Protein AF-A0A1H0LU88-F1 (afdb_monomer_lite)

Sequence (611 aa):
MRHRKTDYGTIILHWLFVAAFAVALFSGLRIATESPDRTWINLFDVFLPRDSVWTAHMQAAVVLVAVALGYTIYMIRSGLGRRVQLDGVRLRGLFSRGQARLSAVNALLYWIFFVSMLTLLLSGGLLYFGFYSGYDVAMLHWVGTWVILAFVVLHIVAQFRIGGAAQLLRIFRPAPLPAPPPRLDAVELLGMLAEQSARMRQPPPGFNPPSSEPKPAAPAKTRPAKSRSPTLQANAFVVAAAVAITGASAIVAADRLTVDHLQVHRINSANAPLLDGDTSDRAWRGITPFSLVTGEGGNFDGKGESRIDIRAVHDGTWAYFLFTWEDPTRSLKHLPLVKEADGWHLLRAGYDIGDEHDYNEDKFSVLLTTSDGTLAGDRTFHAGPHPIPNAPATMTGRGLHFTESGYVDVWQWKATSGGPTGGMDDAHIGPPVDPTPMQAANIIPYRGGFAPDPGTVNYRDNFTVDADNSSGITKSRLIAPLRLPRVVAETTAAMGHIDLDPNHGESEGARWFMTEAETVPYSADADARLPIGTVIPGVIVDGEFSGDRADVRCAARWASGHWALEVARRIDTGSEYDVPIRSGVFMRVAAFDHSQIRHTRHVRPIRLEVE

Structure (mmCIF, N/CA/C/O backbone):
data_AF-A0A1H0LU88-F1
#
_entry.id   AF-A0A1H0LU88-F1
#
loop_
_atom_site.group_PDB
_atom_site.id
_atom_site.type_symbol
_atom_site.label_atom_id
_atom_site.label_alt_id
_atom_site.label_comp_id
_atom_site.label_asym_id
_atom_site.label_entity_id
_atom_site.label_seq_id
_atom_site.pdbx_PDB_ins_code
_atom_site.Cartn_x
_atom_site.Cartn_y
_atom_site.Cartn_z
_atom_site.occupancy
_atom_site.B_iso_or_equiv
_atom_site.auth_seq_id
_atom_site.auth_comp_id
_atom_site.auth_asym_id
_atom_site.auth_atom_id
_atom_site.pdbx_PDB_model_num
ATOM 1 N N . MET A 1 1 ? -28.694 27.342 43.424 1.00 50.34 1 MET A N 1
ATOM 2 C CA . MET A 1 1 ? -29.008 26.307 42.406 1.00 50.34 1 MET A CA 1
ATOM 3 C C . MET A 1 1 ? -28.459 24.968 42.887 1.00 50.34 1 MET A C 1
ATOM 5 O O . MET A 1 1 ? -27.293 24.913 43.247 1.00 50.34 1 MET A O 1
ATOM 9 N N . ARG A 1 2 ? -29.273 23.907 42.968 1.00 55.97 2 ARG A N 1
ATOM 10 C CA . ARG A 1 2 ? -28.834 22.593 43.483 1.00 55.97 2 ARG A CA 1
ATOM 11 C C . ARG A 1 2 ? -27.758 22.015 42.546 1.00 55.97 2 ARG A C 1
ATOM 13 O O . ARG A 1 2 ? -28.023 21.839 41.359 1.00 55.97 2 ARG A O 1
ATOM 20 N N . HIS A 1 3 ? -26.551 21.754 43.049 1.00 69.81 3 HIS A N 1
ATOM 21 C CA . HIS A 1 3 ? -25.467 21.182 42.245 1.00 69.81 3 HIS A CA 1
ATOM 22 C C . HIS A 1 3 ? -25.867 19.783 41.749 1.00 69.81 3 HIS A C 1
ATOM 24 O O . HIS A 1 3 ? -26.001 18.861 42.552 1.00 69.81 3 HIS A O 1
ATOM 30 N N . ARG A 1 4 ? -26.080 19.623 40.434 1.00 78.69 4 ARG A N 1
ATOM 31 C CA . ARG A 1 4 ? -26.328 18.306 39.825 1.00 78.69 4 ARG A CA 1
ATOM 32 C C . ARG A 1 4 ? -25.046 17.466 39.912 1.00 78.69 4 ARG A C 1
ATOM 34 O O . ARG A 1 4 ? -23.956 17.991 39.682 1.00 78.69 4 ARG A O 1
ATOM 41 N N . LYS A 1 5 ? -25.194 16.190 40.269 1.00 87.44 5 LYS A N 1
ATOM 42 C CA . LYS A 1 5 ? -24.114 15.204 40.434 1.00 87.44 5 LYS A CA 1
ATOM 43 C C . LYS A 1 5 ? -24.410 13.954 39.600 1.00 87.44 5 LYS A C 1
ATOM 45 O O . LYS A 1 5 ? -25.570 13.729 39.245 1.00 87.44 5 LYS A O 1
ATOM 50 N N . THR A 1 6 ? -23.385 13.158 39.317 1.00 86.44 6 THR A N 1
ATOM 51 C CA . THR A 1 6 ? -23.471 11.906 38.545 1.00 86.44 6 THR A CA 1
ATOM 52 C C . THR A 1 6 ? -22.795 10.778 39.307 1.00 86.44 6 THR A C 1
ATOM 54 O O . THR A 1 6 ? -21.852 11.021 40.053 1.00 86.44 6 THR A O 1
ATOM 57 N N . ASP A 1 7 ? -23.283 9.551 39.153 1.00 89.31 7 ASP A N 1
ATOM 58 C CA . ASP A 1 7 ? -22.678 8.393 39.802 1.00 89.31 7 ASP A CA 1
ATOM 59 C C . ASP A 1 7 ? -21.261 8.093 39.276 1.00 89.31 7 ASP A C 1
ATOM 61 O O . ASP A 1 7 ? -20.948 8.350 38.112 1.00 89.31 7 ASP A O 1
ATOM 65 N N . TYR A 1 8 ? -20.402 7.553 40.148 1.00 87.44 8 TYR A N 1
ATOM 66 C CA . TYR A 1 8 ? -18.996 7.262 39.831 1.00 87.44 8 TYR A CA 1
ATOM 67 C C . TYR A 1 8 ? -18.824 6.383 38.588 1.00 87.44 8 TYR A C 1
ATOM 69 O O . TYR A 1 8 ? -17.971 6.675 37.754 1.00 87.44 8 TYR A O 1
ATOM 77 N N . GLY A 1 9 ? -19.638 5.332 38.444 1.00 89.38 9 GLY A N 1
ATOM 78 C CA . GLY A 1 9 ? -19.511 4.405 37.319 1.00 89.38 9 GLY A CA 1
ATOM 79 C C . GLY A 1 9 ? -19.816 5.080 35.986 1.00 89.38 9 GLY A C 1
ATOM 80 O O . GLY A 1 9 ? -19.041 4.940 35.045 1.00 89.38 9 GLY A O 1
ATOM 81 N N . THR A 1 10 ? -20.875 5.894 35.926 1.00 91.44 10 THR A N 1
ATOM 82 C CA . THR A 1 10 ? -21.195 6.699 34.740 1.00 91.44 10 THR A CA 1
ATOM 83 C C . THR A 1 10 ? -20.069 7.675 34.400 1.00 91.44 10 THR A C 1
ATOM 85 O O . THR A 1 10 ? -19.729 7.798 33.228 1.00 91.44 10 THR A O 1
ATOM 88 N N . ILE A 1 11 ? -19.483 8.363 35.391 1.00 92.88 11 ILE A N 1
ATOM 89 C CA . ILE A 1 11 ? -18.374 9.309 35.159 1.00 92.88 11 ILE A CA 1
ATOM 90 C C . ILE A 1 11 ? -17.162 8.583 34.568 1.00 92.88 11 ILE A C 1
ATOM 92 O O . ILE A 1 11 ? -16.650 9.009 33.536 1.00 92.88 11 ILE A O 1
ATOM 96 N N . ILE A 1 12 ? -16.726 7.487 35.194 1.00 93.62 12 ILE A N 1
ATOM 97 C CA . ILE A 1 12 ? -15.530 6.746 34.772 1.00 93.62 12 ILE A CA 1
ATOM 98 C C . ILE A 1 12 ? -15.714 6.186 33.361 1.00 93.62 12 ILE A C 1
ATOM 100 O O . ILE A 1 12 ? -14.879 6.424 32.493 1.00 93.62 12 ILE A O 1
ATOM 104 N N . LEU A 1 13 ? -16.825 5.490 33.106 1.00 94.88 13 LEU A N 1
ATOM 105 C CA . LEU A 1 13 ? -17.086 4.882 31.801 1.00 94.88 13 LEU A CA 1
ATOM 106 C C . LEU A 1 13 ? -17.268 5.934 30.700 1.00 94.88 13 LEU A C 1
ATOM 108 O O . LEU A 1 13 ? -16.837 5.720 29.573 1.00 94.88 13 LEU A O 1
ATOM 112 N N . HIS A 1 14 ? -17.872 7.082 31.018 1.00 95.44 14 HIS A N 1
ATOM 113 C CA . HIS A 1 14 ? -18.013 8.178 30.063 1.00 95.44 14 HIS A CA 1
ATOM 114 C C . HIS A 1 14 ? -16.663 8.795 29.690 1.00 95.44 14 HIS A C 1
ATOM 116 O O . HIS A 1 14 ? -16.392 8.967 28.508 1.00 95.44 14 HIS A O 1
ATOM 122 N N . TRP A 1 15 ? -15.803 9.109 30.661 1.00 96.81 15 TRP A N 1
ATOM 123 C CA . TRP A 1 15 ? -14.501 9.709 30.359 1.00 96.81 15 TRP A CA 1
ATOM 124 C C . TRP A 1 15 ? -13.524 8.726 29.716 1.00 96.81 15 TRP A C 1
ATOM 126 O O . TRP A 1 15 ? -12.769 9.137 28.840 1.00 96.81 15 TRP A O 1
ATOM 136 N N . LEU A 1 16 ? -13.592 7.434 30.062 1.00 97.12 16 LEU A N 1
ATOM 137 C CA . LEU A 1 16 ? -12.882 6.383 29.325 1.00 97.12 16 LEU A CA 1
ATOM 138 C C . LEU A 1 16 ? -13.339 6.319 27.867 1.00 97.12 16 LEU A C 1
ATOM 140 O O . LEU A 1 16 ? -12.498 6.277 26.974 1.00 97.12 16 LEU A O 1
ATOM 144 N N . PHE A 1 17 ? -14.653 6.370 27.621 1.00 97.50 17 PHE A N 1
ATOM 145 C CA . PHE A 1 17 ? -15.188 6.443 26.263 1.00 97.50 17 PHE A CA 1
ATOM 146 C C . PHE A 1 17 ? -14.663 7.677 25.518 1.00 97.50 17 PHE A C 1
ATOM 148 O O . PHE A 1 17 ? -14.166 7.542 24.409 1.00 97.50 17 PHE A O 1
ATOM 155 N N . VAL A 1 18 ? -14.747 8.870 26.120 1.00 97.75 18 VAL A N 1
ATOM 156 C CA . VAL A 1 18 ? -14.306 10.125 25.483 1.00 97.75 18 VAL A CA 1
ATOM 157 C C . VAL A 1 18 ? -12.816 10.081 25.142 1.00 97.75 18 VAL A C 1
ATOM 159 O O . VAL A 1 18 ? -12.444 10.461 24.036 1.00 97.75 18 VAL A O 1
ATOM 162 N N . ALA A 1 19 ? -11.974 9.593 26.057 1.00 98.25 19 ALA A N 1
ATOM 163 C CA . ALA A 1 19 ? -10.538 9.476 25.827 1.00 98.25 19 ALA A CA 1
ATOM 164 C C . ALA A 1 19 ? -10.218 8.476 24.704 1.00 98.25 19 ALA A C 1
ATOM 166 O O . ALA A 1 19 ? -9.494 8.818 23.772 1.00 98.25 19 ALA A O 1
ATOM 167 N N . ALA A 1 20 ? -10.799 7.273 24.749 1.00 98.25 20 ALA A N 1
ATOM 168 C CA . ALA A 1 20 ? -10.586 6.262 23.716 1.00 98.25 20 ALA A CA 1
ATOM 169 C C . ALA A 1 20 ? -11.124 6.718 22.351 1.00 98.25 20 ALA A C 1
ATOM 171 O O . ALA A 1 20 ? -10.450 6.561 21.339 1.00 98.25 20 ALA A O 1
ATOM 172 N N . PHE A 1 21 ? -12.295 7.359 22.318 1.00 98.06 21 PHE A N 1
ATOM 173 C CA . PHE A 1 21 ? -12.857 7.920 21.092 1.00 98.06 21 PHE A CA 1
ATOM 174 C C . PHE A 1 21 ? -11.970 9.022 20.510 1.00 98.06 21 PHE A C 1
ATOM 176 O O . PHE A 1 21 ? -11.790 9.061 19.301 1.00 98.06 21 PHE A O 1
ATOM 183 N N . ALA A 1 22 ? -11.385 9.892 21.340 1.00 97.69 22 ALA A N 1
ATOM 184 C CA . ALA A 1 22 ? -10.457 10.913 20.860 1.00 97.69 22 ALA A CA 1
ATOM 185 C C . ALA A 1 22 ? -9.222 10.282 20.196 1.00 97.69 22 ALA A C 1
ATOM 187 O O . ALA A 1 22 ? -8.861 10.680 19.092 1.00 97.69 22 ALA A O 1
ATOM 188 N N . VAL A 1 23 ? -8.621 9.261 20.819 1.00 97.44 23 VAL A N 1
ATOM 189 C CA . VAL A 1 23 ? -7.490 8.530 20.220 1.00 97.44 23 VAL A CA 1
ATOM 190 C C . VAL A 1 23 ? -7.903 7.880 18.899 1.00 97.44 23 VAL A C 1
ATOM 192 O O . VAL A 1 23 ? -7.214 8.073 17.898 1.00 97.44 23 VAL A O 1
ATOM 195 N N . ALA A 1 24 ? -9.038 7.174 18.860 1.00 97.75 24 ALA A N 1
ATOM 196 C CA . ALA A 1 24 ? -9.559 6.549 17.642 1.00 97.75 24 ALA A CA 1
ATOM 197 C C . ALA A 1 24 ? -9.858 7.579 16.539 1.00 97.75 24 ALA A C 1
ATOM 199 O O . ALA A 1 24 ? -9.542 7.343 15.379 1.00 97.75 24 ALA A O 1
ATOM 200 N N . LEU A 1 25 ? -10.407 8.744 16.891 1.00 97.44 25 LEU A N 1
ATOM 201 C CA . LEU A 1 25 ? -10.710 9.819 15.951 1.00 97.44 25 LEU A CA 1
ATOM 202 C C . LEU A 1 25 ? -9.438 10.389 15.321 1.00 97.44 25 LEU A C 1
ATOM 204 O O . LEU A 1 25 ? -9.348 10.444 14.102 1.00 97.44 25 LEU A O 1
ATOM 208 N N . PHE A 1 26 ? -8.456 10.815 16.120 1.00 96.88 26 PHE A N 1
ATOM 209 C CA . PHE A 1 26 ? -7.250 11.447 15.573 1.00 96.88 26 PHE A CA 1
ATOM 210 C C . PHE A 1 26 ? -6.370 10.450 14.813 1.00 96.88 26 PHE A C 1
ATOM 212 O O . PHE A 1 26 ? -5.861 10.781 13.745 1.00 96.88 26 PHE A O 1
ATOM 219 N N . SER A 1 27 ? -6.241 9.216 15.309 1.00 95.19 27 SER A N 1
ATOM 220 C CA . SER A 1 27 ? -5.570 8.149 14.554 1.00 95.19 27 SER A CA 1
ATOM 221 C C . SER A 1 27 ? -6.331 7.785 13.276 1.00 95.19 27 SER A C 1
ATOM 223 O O . SER A 1 27 ? -5.713 7.650 12.229 1.00 95.19 27 SER A O 1
ATOM 225 N N . GLY A 1 28 ? -7.664 7.711 13.313 1.00 94.94 28 GLY A N 1
ATOM 226 C CA . GLY A 1 28 ? -8.495 7.422 12.141 1.00 94.94 28 GLY A CA 1
ATOM 227 C C . GLY A 1 28 ? -8.449 8.529 11.086 1.00 94.94 28 GLY A C 1
ATOM 228 O O . GLY A 1 28 ? -8.357 8.240 9.897 1.00 94.94 28 GLY A O 1
ATOM 229 N N . LEU A 1 29 ? -8.434 9.798 11.507 1.00 95.75 29 LEU A N 1
ATOM 230 C CA . LEU A 1 29 ? -8.215 10.938 10.613 1.00 95.75 29 LEU A CA 1
ATOM 231 C C . LEU A 1 29 ? -6.837 10.869 9.951 1.00 95.75 29 LEU A C 1
ATOM 233 O O . LEU A 1 29 ? -6.741 11.142 8.759 1.00 95.75 29 LEU A O 1
ATOM 237 N N . ARG A 1 30 ? -5.792 10.457 10.683 1.00 94.25 30 ARG A N 1
ATOM 238 C CA . ARG A 1 30 ? -4.478 10.220 10.078 1.00 94.25 30 ARG A CA 1
ATOM 239 C C . ARG A 1 30 ? -4.503 9.056 9.089 1.00 94.25 30 ARG A C 1
ATOM 241 O O . ARG A 1 30 ? -3.952 9.186 8.014 1.00 94.25 30 ARG A O 1
ATOM 248 N N . ILE A 1 31 ? -5.156 7.940 9.402 1.00 92.06 31 ILE A N 1
ATOM 249 C CA . ILE A 1 31 ? -5.296 6.818 8.453 1.00 92.06 31 ILE A CA 1
ATOM 250 C C . ILE A 1 31 ? -5.998 7.277 7.168 1.00 92.06 31 ILE A C 1
ATOM 252 O O . ILE A 1 31 ? -5.622 6.866 6.071 1.00 92.06 31 ILE A O 1
ATOM 256 N N . ALA A 1 32 ? -6.995 8.154 7.299 1.00 92.00 32 ALA A N 1
ATOM 257 C CA . ALA A 1 32 ? -7.759 8.676 6.176 1.00 92.00 32 ALA A CA 1
ATOM 258 C C . ALA A 1 32 ? -6.949 9.586 5.237 1.00 92.00 32 ALA A C 1
ATOM 260 O O . ALA A 1 32 ? -7.383 9.758 4.103 1.00 92.00 32 ALA A O 1
ATOM 261 N N . THR A 1 33 ? -5.790 10.134 5.642 1.00 90.94 33 THR A N 1
ATOM 262 C CA . THR A 1 33 ? -4.945 10.955 4.742 1.00 90.94 33 THR A CA 1
ATOM 263 C C . THR A 1 33 ? -4.340 10.150 3.595 1.00 90.94 33 THR A C 1
ATOM 265 O O . THR A 1 33 ? -3.867 10.736 2.628 1.00 90.94 33 THR A O 1
ATOM 268 N N . GLU A 1 34 ? -4.355 8.819 3.693 1.00 86.00 34 GLU A N 1
ATOM 269 C CA . GLU A 1 34 ? -3.878 7.923 2.639 1.00 86.00 34 GLU A CA 1
ATOM 270 C C . GLU A 1 34 ? -4.777 7.953 1.391 1.00 86.00 34 GLU A C 1
ATOM 272 O O . GLU A 1 34 ? -4.301 7.727 0.273 1.00 86.00 34 GLU A O 1
ATOM 277 N N . SER A 1 35 ? -6.063 8.287 1.558 1.00 84.94 35 SER A N 1
ATOM 278 C CA . SER A 1 35 ? -6.994 8.447 0.439 1.00 84.94 35 SER A CA 1
ATOM 279 C C . SER A 1 35 ? -6.763 9.803 -0.264 1.00 84.94 35 SER A C 1
ATOM 281 O O . SER A 1 35 ? -6.702 10.838 0.412 1.00 84.94 35 SER A O 1
ATOM 283 N N . PRO A 1 36 ? -6.660 9.847 -1.610 1.00 78.94 36 PRO A N 1
ATOM 284 C CA . PRO A 1 36 ? -6.312 11.069 -2.347 1.00 78.94 36 PRO A CA 1
ATOM 285 C C . PRO A 1 36 ? -7.288 12.234 -2.107 1.00 78.94 36 PRO A C 1
ATOM 287 O O . PRO A 1 36 ? -6.875 13.385 -1.959 1.00 78.94 36 PRO A O 1
ATOM 290 N N . ASP A 1 37 ? -8.581 11.932 -1.992 1.00 85.19 37 ASP A N 1
ATOM 291 C CA . ASP A 1 37 ? -9.677 12.881 -1.758 1.00 85.19 37 ASP A CA 1
ATOM 292 C C . ASP A 1 37 ? -9.672 13.500 -0.345 1.00 85.19 37 ASP A C 1
ATOM 294 O O . ASP A 1 37 ? -10.450 14.410 -0.044 1.00 85.19 37 ASP A O 1
ATOM 298 N N . ARG A 1 38 ? -8.790 13.025 0.543 1.00 91.00 38 ARG A N 1
ATOM 299 C CA . ARG A 1 38 ? -8.774 13.358 1.978 1.00 91.00 38 ARG A CA 1
ATOM 300 C C . ARG A 1 38 ? -7.466 13.984 2.447 1.00 91.00 38 ARG A C 1
ATOM 302 O O . ARG A 1 38 ? -7.303 14.264 3.634 1.00 91.00 38 ARG A O 1
ATOM 309 N N . THR A 1 39 ? -6.562 14.298 1.524 1.00 87.31 39 THR A N 1
ATOM 310 C CA . THR A 1 39 ? -5.275 14.958 1.807 1.00 87.31 39 THR A CA 1
ATOM 311 C C . THR A 1 39 ? -5.422 16.316 2.506 1.00 87.31 39 THR A C 1
ATOM 313 O O . THR A 1 39 ? -4.528 16.722 3.247 1.00 87.31 39 THR A O 1
ATOM 316 N N . TRP A 1 40 ? -6.574 16.990 2.383 1.00 92.25 40 TRP A N 1
ATOM 317 C CA . TRP A 1 40 ? -6.894 18.224 3.119 1.00 92.25 40 TRP A CA 1
ATOM 318 C C . TRP A 1 40 ? -6.809 18.072 4.647 1.00 92.25 40 TRP A C 1
ATOM 320 O O . TRP A 1 40 ? -6.599 19.061 5.350 1.00 92.25 40 TRP A O 1
ATOM 330 N N . ILE A 1 41 ? -6.933 16.851 5.180 1.00 94.81 41 ILE A N 1
ATOM 331 C CA . ILE A 1 41 ? -6.785 16.564 6.613 1.00 94.81 41 ILE A CA 1
ATOM 332 C C . ILE A 1 41 ? -5.377 16.937 7.111 1.00 94.81 41 ILE A C 1
ATOM 334 O O . ILE A 1 41 ? -5.228 17.337 8.267 1.00 94.81 41 ILE A O 1
ATOM 338 N N . ASN A 1 42 ? -4.360 16.921 6.239 1.00 92.69 42 ASN A N 1
ATOM 339 C CA . ASN A 1 42 ? -3.000 17.352 6.576 1.00 92.69 42 ASN A CA 1
ATOM 340 C C . ASN A 1 42 ? -2.907 18.836 6.985 1.00 92.69 42 ASN A C 1
ATOM 342 O O . ASN A 1 42 ? -1.940 19.219 7.638 1.00 92.69 42 ASN A O 1
ATOM 346 N N . LEU A 1 43 ? -3.929 19.666 6.725 1.00 93.06 43 LEU A N 1
ATOM 347 C CA . LEU A 1 43 ? -4.030 21.017 7.305 1.00 93.06 43 LEU A CA 1
ATOM 348 C C . LEU A 1 43 ? -4.065 21.003 8.846 1.00 93.06 43 LEU A C 1
ATOM 350 O O . LEU A 1 43 ? -3.769 22.012 9.484 1.00 93.06 43 LEU A O 1
ATOM 354 N N . PHE A 1 44 ? -4.413 19.863 9.446 1.00 93.38 44 PHE A N 1
ATOM 355 C CA . PHE A 1 44 ? -4.482 19.649 10.889 1.00 93.38 44 PHE A CA 1
ATOM 356 C C . PHE A 1 44 ? -3.327 18.790 11.422 1.00 93.38 44 PHE A C 1
ATOM 358 O O . PHE A 1 44 ? -3.432 18.286 12.539 1.00 93.38 44 PHE A O 1
ATOM 365 N N . ASP A 1 45 ? -2.227 18.641 10.668 1.00 91.44 45 ASP A N 1
ATOM 366 C CA . ASP A 1 45 ? -1.090 17.758 10.990 1.00 91.44 45 ASP A CA 1
ATOM 367 C C . ASP A 1 45 ? -0.595 17.874 12.441 1.00 91.44 45 ASP A C 1
ATOM 369 O O . ASP A 1 45 ? -0.293 16.868 13.075 1.00 91.44 45 ASP A O 1
ATOM 373 N N . VAL A 1 46 ? -0.593 19.092 12.993 1.00 91.19 46 VAL A N 1
ATOM 374 C CA . VAL A 1 46 ? -0.171 19.399 14.373 1.00 91.19 46 VAL A CA 1
ATOM 375 C C . VAL A 1 46 ? -0.935 18.590 15.432 1.00 91.19 46 VAL A C 1
ATOM 377 O O . VAL A 1 46 ? -0.401 18.329 16.507 1.00 91.19 46 VAL A O 1
ATOM 380 N N . PHE A 1 47 ? -2.179 18.196 15.152 1.00 92.00 47 PHE A N 1
ATOM 381 C CA . PHE A 1 47 ? -3.032 17.449 16.082 1.00 92.00 47 PHE A CA 1
ATOM 382 C C . PHE A 1 47 ? -3.078 15.947 15.797 1.00 92.00 47 PHE A C 1
ATOM 384 O O . PHE A 1 47 ? -3.677 15.196 16.569 1.00 92.00 47 PHE A O 1
ATOM 391 N N . LEU A 1 48 ? -2.501 15.508 14.682 1.00 93.56 48 LEU A N 1
ATOM 392 C CA . LEU A 1 48 ? -2.625 14.141 14.207 1.00 93.56 48 LEU A CA 1
ATOM 393 C C . LEU A 1 48 ? -1.388 13.325 14.608 1.00 93.56 48 LEU A C 1
ATOM 395 O O . LEU A 1 48 ? -0.262 13.789 14.413 1.00 93.56 48 LEU A O 1
ATOM 399 N N . PRO A 1 49 ? -1.561 12.093 15.119 1.00 90.81 49 PRO A N 1
ATOM 400 C CA . PRO A 1 49 ? -0.431 11.233 15.463 1.00 90.81 49 PRO A CA 1
ATOM 401 C C . PRO A 1 49 ? 0.414 10.932 14.219 1.00 90.81 49 PRO A C 1
ATOM 403 O O . PRO A 1 49 ? -0.123 10.869 13.113 1.00 90.81 49 PRO A O 1
ATOM 406 N N . ARG A 1 50 ? 1.725 10.761 14.402 1.00 82.69 50 ARG A N 1
ATOM 407 C CA . ARG A 1 50 ? 2.682 10.428 13.328 1.00 82.69 50 ARG A CA 1
ATOM 408 C C . ARG A 1 50 ? 3.161 8.982 13.427 1.00 82.69 50 ARG A C 1
ATOM 410 O O . ARG A 1 50 ? 3.220 8.282 12.421 1.00 82.69 50 ARG A O 1
ATOM 417 N N . ASP A 1 51 ? 3.390 8.528 14.656 1.00 80.31 51 ASP A N 1
ATOM 418 C CA . ASP A 1 51 ? 3.911 7.197 14.956 1.00 80.31 51 ASP A CA 1
ATOM 419 C C . ASP A 1 51 ? 2.820 6.253 15.457 1.00 80.31 51 ASP A C 1
ATOM 421 O O . ASP A 1 51 ? 1.863 6.674 16.114 1.00 80.31 51 ASP A O 1
ATOM 425 N N . SER A 1 52 ? 2.989 4.956 15.174 1.00 81.88 52 SER A N 1
ATOM 426 C CA . SER A 1 52 ? 2.119 3.880 15.679 1.00 81.88 52 SER A CA 1
ATOM 427 C C . SER A 1 52 ? 0.623 4.126 15.420 1.00 81.88 52 SER A C 1
ATOM 429 O O . SER A 1 52 ? -0.229 3.764 16.233 1.00 81.88 52 SER A O 1
ATOM 431 N N . VAL A 1 53 ? 0.283 4.779 14.302 1.00 89.12 53 VAL A N 1
ATOM 432 C CA . VAL A 1 53 ? -1.070 5.290 14.023 1.00 89.12 53 VAL A CA 1
ATOM 433 C C . VAL A 1 53 ? -2.107 4.164 14.035 1.00 89.12 53 VAL A C 1
ATOM 435 O O . VAL A 1 53 ? -3.124 4.267 14.726 1.00 89.12 53 VAL A O 1
ATOM 438 N N . TRP A 1 54 ? -1.832 3.064 13.327 1.00 88.38 54 TRP A N 1
ATOM 439 C CA . TRP A 1 54 ? -2.701 1.886 13.305 1.00 88.38 54 TRP A CA 1
ATOM 440 C C . TRP A 1 54 ? -2.795 1.229 14.678 1.00 88.38 54 TRP A C 1
ATOM 442 O O . TRP A 1 54 ? -3.895 0.942 15.145 1.00 88.38 54 TRP A O 1
ATOM 452 N N . THR A 1 55 ? -1.669 1.058 15.369 1.00 88.88 55 THR A N 1
ATOM 453 C CA . THR A 1 55 ? -1.629 0.458 16.708 1.00 88.88 55 THR A CA 1
ATOM 454 C C . THR A 1 55 ? -2.450 1.252 17.717 1.00 88.88 55 THR A C 1
ATOM 456 O O . THR A 1 55 ? -3.276 0.674 18.427 1.00 88.88 55 THR A O 1
ATOM 459 N N . ALA A 1 56 ? -2.315 2.578 17.734 1.00 91.19 56 ALA A N 1
ATOM 460 C CA . ALA A 1 56 ? -3.120 3.451 18.579 1.00 91.19 56 ALA A CA 1
ATOM 461 C C . ALA A 1 56 ? -4.618 3.349 18.244 1.00 91.19 56 ALA A C 1
ATOM 463 O O . ALA A 1 56 ? -5.447 3.277 19.155 1.00 91.19 56 ALA A O 1
ATOM 464 N N . HIS A 1 57 ? -4.968 3.286 16.954 1.00 94.19 57 HIS A N 1
ATOM 465 C CA . HIS A 1 57 ? -6.353 3.127 16.512 1.00 94.19 57 HIS A CA 1
ATOM 466 C C . HIS A 1 57 ? -6.962 1.805 17.001 1.00 94.19 57 HIS A C 1
ATOM 468 O O . HIS A 1 57 ? -8.047 1.800 17.588 1.00 94.19 57 HIS A O 1
ATOM 474 N N . MET A 1 58 ? -6.243 0.690 16.838 1.00 91.56 58 MET A N 1
ATOM 475 C CA . MET A 1 58 ? -6.722 -0.637 17.243 1.00 91.56 58 MET A CA 1
ATOM 476 C C . MET A 1 58 ? -6.819 -0.776 18.764 1.00 91.56 58 MET A C 1
ATOM 478 O O . MET A 1 58 ? -7.813 -1.292 19.279 1.00 91.56 58 MET A O 1
ATOM 482 N N . GLN A 1 59 ? -5.847 -0.252 19.515 1.00 92.44 59 GLN A N 1
ATOM 483 C CA . GLN A 1 59 ? -5.917 -0.226 20.979 1.00 92.44 59 GLN A CA 1
ATOM 484 C C . GLN A 1 59 ? -7.112 0.600 21.472 1.00 92.44 59 GLN A C 1
ATOM 486 O O . GLN A 1 59 ? -7.847 0.162 22.363 1.00 92.44 59 GLN A O 1
ATOM 491 N N . ALA A 1 60 ? -7.354 1.766 20.866 1.00 96.38 60 ALA A N 1
ATOM 492 C CA . ALA A 1 60 ? -8.522 2.581 21.169 1.00 96.38 60 ALA A CA 1
ATOM 493 C C . ALA A 1 60 ? -9.831 1.847 20.842 1.00 96.38 60 ALA A C 1
ATOM 495 O O . ALA A 1 60 ? -10.757 1.876 21.654 1.00 96.38 60 ALA A O 1
ATOM 496 N N . ALA A 1 61 ? -9.898 1.129 19.718 1.00 95.88 61 ALA A N 1
ATOM 497 C CA . ALA A 1 61 ? -11.051 0.313 19.347 1.00 95.88 61 ALA A CA 1
ATOM 498 C C . ALA A 1 61 ? -11.340 -0.791 20.380 1.00 95.88 61 ALA A C 1
ATOM 500 O O . ALA A 1 61 ? -12.483 -0.931 20.819 1.00 95.88 61 ALA A O 1
ATOM 501 N N . VAL A 1 62 ? -10.319 -1.516 20.856 1.00 95.75 62 VAL A N 1
ATOM 502 C CA . VAL A 1 62 ? -10.478 -2.531 21.917 1.00 95.75 62 VAL A CA 1
ATOM 503 C C . VAL A 1 62 ? -11.035 -1.906 23.198 1.00 95.75 62 VAL A C 1
ATOM 505 O O . VAL A 1 62 ? -11.966 -2.450 23.800 1.00 95.75 62 VAL A O 1
ATOM 508 N N . VAL A 1 63 ? -10.524 -0.738 23.602 1.00 97.56 63 VAL A N 1
ATOM 509 C CA . VAL A 1 63 ? -11.050 -0.010 24.768 1.00 97.56 63 VAL A CA 1
ATOM 510 C C . VAL A 1 63 ? -12.496 0.431 24.535 1.00 97.56 63 VAL A C 1
ATOM 512 O O . VAL A 1 63 ? -13.318 0.295 25.439 1.00 97.56 63 VAL A O 1
ATOM 515 N N . LEU A 1 64 ? -12.849 0.907 23.339 1.00 98.00 64 LEU A N 1
ATOM 516 C CA . LEU A 1 64 ? -14.221 1.296 23.002 1.00 98.00 64 LEU A CA 1
ATOM 517 C C . LEU A 1 64 ? -15.189 0.110 23.067 1.00 98.00 64 LEU A C 1
ATOM 519 O O . LEU A 1 64 ? -16.273 0.257 23.634 1.00 98.00 64 LEU A O 1
ATOM 523 N N . VAL A 1 65 ? -14.797 -1.072 22.581 1.00 96.94 65 VAL A N 1
ATOM 524 C CA . VAL A 1 65 ? -15.593 -2.303 22.726 1.00 96.94 65 VAL A CA 1
ATOM 525 C C . VAL A 1 65 ? -15.749 -2.675 24.202 1.00 96.94 65 VAL A C 1
ATOM 527 O O . VAL A 1 65 ? -16.866 -2.916 24.667 1.00 96.94 65 VAL A O 1
ATOM 530 N N . ALA A 1 66 ? -14.656 -2.659 24.970 1.00 97.38 66 ALA A N 1
ATOM 531 C CA . ALA A 1 66 ? -14.672 -2.957 26.401 1.00 97.38 66 ALA A CA 1
ATOM 532 C C . ALA A 1 66 ? -15.603 -2.008 27.167 1.00 97.38 66 ALA A C 1
ATOM 534 O O . ALA A 1 66 ? -16.427 -2.440 27.978 1.00 97.38 66 ALA A O 1
ATOM 535 N N . VAL A 1 67 ? -15.516 -0.708 26.875 1.00 97.06 67 VAL A N 1
ATOM 536 C CA . VAL A 1 67 ? -16.374 0.315 27.467 1.00 97.06 67 VAL A CA 1
ATOM 537 C C . VAL A 1 67 ? -17.818 0.130 27.016 1.00 97.06 67 VAL A C 1
ATOM 539 O O . VAL A 1 67 ? -18.694 0.217 27.866 1.00 97.06 67 VAL A O 1
ATOM 542 N N . ALA A 1 68 ? -18.107 -0.190 25.753 1.00 96.25 68 ALA A N 1
ATOM 543 C CA . ALA A 1 68 ? -19.473 -0.447 25.288 1.00 96.25 68 ALA A CA 1
ATOM 544 C C . ALA A 1 68 ? -20.129 -1.628 26.031 1.00 96.25 68 ALA A C 1
ATOM 546 O O . ALA A 1 68 ? -21.265 -1.513 26.514 1.00 96.25 68 ALA A O 1
ATOM 547 N N . LEU A 1 69 ? -19.394 -2.732 26.206 1.00 96.00 69 LEU A N 1
ATOM 548 C CA . LEU A 1 69 ? -19.830 -3.884 27.001 1.00 96.00 69 LEU A CA 1
ATOM 549 C C . LEU A 1 69 ? -20.036 -3.493 28.471 1.00 96.00 69 LEU A C 1
ATOM 551 O O . LEU A 1 69 ? -21.113 -3.707 29.036 1.00 96.00 69 LEU A O 1
ATOM 555 N N . GLY A 1 70 ? -19.035 -2.853 29.079 1.00 95.69 70 GLY A N 1
ATOM 556 C CA . GLY A 1 70 ? -19.075 -2.408 30.470 1.00 95.69 70 GLY A CA 1
ATOM 557 C C . GLY A 1 70 ? -20.220 -1.432 30.747 1.00 95.69 70 GLY A C 1
ATOM 558 O O . GLY A 1 70 ? -20.956 -1.604 31.716 1.00 95.69 70 GLY A O 1
ATOM 559 N N . TYR A 1 71 ? -20.438 -0.449 29.874 1.00 94.31 71 TYR A N 1
ATOM 560 C CA . TYR A 1 71 ? -21.506 0.546 29.993 1.00 94.31 71 TYR A CA 1
ATOM 561 C C . TYR A 1 71 ? -22.885 -0.105 29.912 1.00 94.31 71 TYR A C 1
ATOM 563 O O . TYR A 1 71 ? -23.756 0.194 30.733 1.00 94.31 71 TYR A O 1
ATOM 571 N N . THR A 1 72 ? -23.068 -1.054 28.991 1.00 93.19 72 THR A N 1
ATOM 572 C CA . THR A 1 72 ? -24.315 -1.818 28.857 1.00 93.19 72 THR A CA 1
ATOM 573 C C . THR A 1 72 ? -24.620 -2.596 30.139 1.00 93.19 72 THR A C 1
ATOM 575 O O . THR A 1 72 ? -25.701 -2.450 30.720 1.00 93.19 72 THR A O 1
ATOM 578 N N . ILE A 1 73 ? -23.647 -3.359 30.651 1.00 93.81 73 ILE A N 1
ATOM 579 C CA . ILE A 1 73 ? -23.798 -4.117 31.902 1.00 93.81 73 ILE A CA 1
ATOM 580 C C . ILE A 1 73 ? -24.035 -3.187 33.091 1.00 93.81 73 ILE A C 1
ATOM 582 O O . ILE A 1 73 ? -24.920 -3.449 33.913 1.00 93.81 73 ILE A O 1
ATOM 586 N N . TYR A 1 74 ? -23.297 -2.078 33.169 1.00 92.88 74 TYR A N 1
ATOM 587 C CA . TYR A 1 74 ? -23.450 -1.095 34.230 1.00 92.88 74 TYR A CA 1
ATOM 588 C C . TYR A 1 74 ? -24.868 -0.536 34.252 1.00 92.88 74 TYR A C 1
ATOM 590 O O . TYR A 1 74 ? -25.504 -0.543 35.305 1.00 92.88 74 TYR A O 1
ATOM 598 N N . MET A 1 75 ? -25.407 -0.118 33.103 1.00 90.81 75 MET A N 1
ATOM 599 C CA . MET A 1 75 ? -26.763 0.427 32.993 1.00 90.81 75 MET A CA 1
ATOM 600 C C . MET A 1 75 ? -27.849 -0.570 33.405 1.00 90.81 75 MET A C 1
ATOM 602 O O . MET A 1 75 ? -28.814 -0.176 34.068 1.00 90.81 75 MET A O 1
ATOM 606 N N . ILE A 1 76 ? -27.690 -1.846 33.041 1.00 89.06 76 ILE A N 1
ATOM 607 C CA . ILE A 1 76 ? -28.615 -2.921 33.423 1.00 89.06 76 ILE A CA 1
ATOM 608 C C . ILE A 1 76 ? -28.577 -3.133 34.942 1.00 89.06 76 ILE A C 1
ATOM 610 O O . ILE A 1 76 ? -29.619 -3.134 35.598 1.00 89.06 76 ILE A O 1
ATOM 614 N N . ARG A 1 77 ? -27.378 -3.262 35.523 1.00 88.25 77 ARG A N 1
ATOM 615 C CA . ARG A 1 77 ? -27.186 -3.575 36.951 1.00 88.25 77 ARG A CA 1
ATOM 616 C C . ARG A 1 77 ? -27.513 -2.410 37.884 1.00 88.25 77 ARG A C 1
ATOM 618 O O . ARG A 1 77 ? -27.941 -2.638 39.010 1.00 88.25 77 ARG A O 1
ATOM 625 N N . SER A 1 78 ? -27.337 -1.177 37.420 1.00 86.12 78 SER A N 1
ATOM 626 C CA . SER A 1 78 ? -27.628 0.047 38.178 1.00 86.12 78 SER A CA 1
ATOM 627 C C . SER A 1 78 ? -29.073 0.544 38.026 1.00 86.12 78 SER A C 1
ATOM 629 O O . SER A 1 78 ? -29.450 1.535 38.648 1.00 86.12 78 SER A O 1
ATOM 631 N N . GLY A 1 79 ? -29.898 -0.111 37.195 1.00 82.81 79 GLY A N 1
ATOM 632 C CA . GLY A 1 79 ? -31.283 0.304 36.938 1.00 82.81 79 GLY A CA 1
ATOM 633 C C . GLY A 1 79 ? -31.407 1.611 36.142 1.00 82.81 79 GLY A C 1
ATOM 634 O O . GLY A 1 79 ? -32.485 2.206 36.078 1.00 82.81 79 GLY A O 1
ATOM 635 N N . LEU A 1 80 ? -30.319 2.066 35.514 1.00 83.75 80 LEU A N 1
ATOM 636 C CA . LEU A 1 80 ? -30.262 3.324 34.768 1.00 83.75 80 LEU A CA 1
ATOM 637 C C . LEU A 1 80 ? -30.862 3.228 33.355 1.00 83.75 80 LEU A C 1
ATOM 639 O O . LEU A 1 80 ? -31.031 4.257 32.699 1.00 83.75 80 LEU A O 1
ATOM 643 N N . GLY A 1 81 ? -31.257 2.032 32.904 1.00 77.56 81 GLY A N 1
ATOM 644 C CA . GLY A 1 81 ? -31.831 1.790 31.572 1.00 77.56 81 GLY A CA 1
ATOM 645 C C . GLY A 1 81 ? -33.055 2.653 31.224 1.00 77.56 81 GLY A C 1
ATOM 646 O O . GLY A 1 81 ? -33.216 3.059 30.076 1.00 77.56 81 GLY A O 1
ATOM 647 N N . ARG A 1 82 ? -33.865 3.063 32.214 1.00 80.38 82 ARG A N 1
ATOM 648 C CA . ARG A 1 82 ? -35.003 3.987 31.995 1.00 80.38 82 ARG A CA 1
ATOM 649 C C . ARG A 1 82 ? -34.586 5.341 31.403 1.00 80.38 82 ARG A C 1
ATOM 651 O O . ARG A 1 82 ? -35.413 6.043 30.825 1.00 80.38 82 ARG A O 1
ATOM 658 N N . ARG A 1 83 ? -33.314 5.740 31.532 1.00 78.00 83 ARG A N 1
ATOM 659 C CA . ARG A 1 83 ? -32.795 6.992 30.955 1.00 78.00 83 ARG A CA 1
ATOM 660 C C . ARG A 1 83 ? -32.803 6.962 29.425 1.00 78.00 83 ARG A C 1
ATOM 662 O O . ARG A 1 83 ? -33.084 7.992 28.821 1.00 78.00 83 ARG A O 1
ATOM 669 N N . VAL A 1 84 ? -32.578 5.796 28.820 1.00 83.25 84 VAL A N 1
ATOM 670 C CA . VAL A 1 84 ? -32.416 5.640 27.363 1.00 83.25 84 VAL A CA 1
ATOM 671 C C . VAL A 1 84 ? -33.588 4.938 26.680 1.00 83.25 84 VAL A C 1
ATOM 673 O O . VAL A 1 84 ? -33.574 4.794 25.466 1.00 83.25 84 VAL A O 1
ATOM 676 N N . GLN A 1 85 ? -34.616 4.517 27.423 1.00 83.38 85 GLN A N 1
ATOM 677 C CA . GLN A 1 85 ? -35.797 3.891 26.824 1.00 83.38 85 GLN A CA 1
ATOM 678 C C . GLN A 1 85 ? -36.434 4.796 25.756 1.00 83.38 85 GLN A C 1
ATOM 680 O O . GLN A 1 85 ? -36.720 5.971 26.011 1.00 83.38 85 GLN A O 1
ATOM 685 N N . LEU A 1 86 ? -36.645 4.223 24.571 1.00 79.12 86 LEU A N 1
ATOM 686 C CA . LEU A 1 86 ? -37.517 4.748 23.526 1.00 79.12 86 LEU A CA 1
ATOM 687 C C . LEU A 1 86 ? -38.880 4.074 23.689 1.00 79.12 86 LEU A C 1
ATOM 689 O O . LEU A 1 86 ? -39.009 2.879 23.447 1.00 79.12 86 LEU A O 1
ATOM 693 N N . ASP A 1 87 ? -39.884 4.826 24.130 1.00 80.38 87 ASP A N 1
ATOM 694 C CA . ASP A 1 87 ? -41.265 4.357 24.231 1.00 80.38 87 ASP A CA 1
ATOM 695 C C . ASP A 1 87 ? -42.203 5.244 23.396 1.00 80.38 87 ASP A C 1
ATOM 697 O O . ASP A 1 87 ? -41.871 6.371 23.008 1.00 80.38 87 ASP A O 1
ATOM 701 N N . GLY A 1 88 ? -43.405 4.735 23.110 1.00 71.56 88 GLY A N 1
ATOM 702 C CA . GLY A 1 88 ? -44.403 5.458 22.315 1.00 71.56 88 GLY A CA 1
ATOM 703 C C . GLY A 1 88 ? -44.877 6.772 22.952 1.00 71.56 88 GLY A C 1
ATOM 704 O O . GLY A 1 88 ? -45.495 7.592 22.273 1.00 71.56 88 GLY A O 1
ATOM 705 N N . VAL A 1 89 ? -44.608 6.997 24.244 1.00 74.56 89 VAL A N 1
ATOM 706 C CA . VAL A 1 89 ? -44.931 8.245 24.955 1.00 74.56 89 VAL A CA 1
ATOM 707 C C . VAL A 1 89 ? -43.861 9.305 24.680 1.00 74.56 89 VAL A C 1
ATOM 709 O O . VAL A 1 89 ? -44.193 10.433 24.317 1.00 74.56 89 VAL A O 1
ATOM 712 N N . ARG A 1 90 ? -42.577 8.946 24.765 1.00 77.19 90 ARG A N 1
ATOM 713 C CA . ARG A 1 90 ? -41.443 9.811 24.415 1.00 77.19 90 ARG A CA 1
ATOM 714 C C . ARG A 1 90 ? -41.426 10.139 22.931 1.00 77.19 90 ARG A C 1
ATOM 716 O O . ARG A 1 90 ? -41.203 11.295 22.595 1.00 77.19 90 ARG A O 1
ATOM 723 N N . LEU A 1 91 ? -41.733 9.180 22.057 1.00 77.19 91 LEU A N 1
ATOM 724 C CA . LEU A 1 91 ? -41.837 9.438 20.616 1.00 77.19 91 LEU A CA 1
ATOM 725 C C . LEU A 1 91 ? -42.946 10.450 20.297 1.00 77.19 91 LEU A C 1
ATOM 727 O O . LEU A 1 91 ? -42.710 11.398 19.554 1.00 77.19 91 LEU A O 1
ATOM 731 N N . ARG A 1 92 ? -44.118 10.346 20.941 1.00 79.88 92 ARG A N 1
ATOM 732 C CA . ARG A 1 92 ? -45.168 11.382 20.850 1.00 79.88 92 ARG A CA 1
ATOM 733 C C . ARG A 1 92 ? -44.710 12.736 21.401 1.00 79.88 92 ARG A C 1
ATOM 735 O O . ARG A 1 92 ? -45.117 13.780 20.897 1.00 79.88 92 ARG A O 1
ATOM 742 N N . GLY A 1 93 ? -43.804 12.727 22.377 1.00 78.06 93 GLY A N 1
ATOM 743 C CA . GLY A 1 93 ? -43.138 13.915 22.907 1.00 78.06 93 GLY A CA 1
ATOM 744 C C . GLY A 1 93 ? -42.347 14.725 21.870 1.00 78.06 93 GLY A C 1
ATOM 745 O O . GLY A 1 93 ? -42.181 15.926 22.080 1.00 78.06 93 GLY A O 1
ATOM 746 N N . LEU A 1 94 ? -41.927 14.148 20.734 1.00 80.44 94 LEU A N 1
ATOM 747 C CA . LEU A 1 94 ? -41.270 14.897 19.645 1.00 80.44 94 LEU A CA 1
ATOM 748 C C . LEU A 1 94 ? -42.155 16.022 19.089 1.00 80.44 94 LEU A C 1
ATOM 750 O O . LEU A 1 94 ? -41.643 17.083 18.731 1.00 80.44 94 LEU A O 1
ATOM 754 N N . PHE A 1 95 ? -43.474 15.815 19.093 1.00 83.69 95 PHE A N 1
ATOM 755 C CA . PHE A 1 95 ? -44.475 16.777 18.622 1.00 83.69 95 PHE A CA 1
ATOM 756 C C . PHE A 1 95 ? -44.980 17.724 19.726 1.00 83.69 95 PHE A C 1
ATOM 758 O O . PHE A 1 95 ? -45.839 18.569 19.483 1.00 83.69 95 PHE A O 1
ATOM 765 N N . SER A 1 96 ? -44.451 17.606 20.949 1.00 79.31 96 SER A N 1
ATOM 766 C CA . SER A 1 96 ? -44.809 18.461 22.090 1.00 79.31 96 SER A CA 1
ATOM 767 C C . SER A 1 96 ? -43.938 19.729 22.174 1.00 79.31 96 SER A C 1
ATOM 769 O O . SER A 1 96 ? -42.995 19.919 21.402 1.00 79.31 96 SER A O 1
ATOM 771 N N . ARG A 1 97 ? -44.232 20.632 23.121 1.00 80.06 97 ARG A N 1
ATOM 772 C CA . ARG A 1 97 ? -43.422 21.837 23.393 1.00 80.06 97 ARG A CA 1
ATOM 773 C C . ARG A 1 97 ? -42.653 21.705 24.713 1.00 80.06 97 ARG A C 1
ATOM 775 O O . ARG A 1 97 ? -43.073 21.012 25.634 1.00 80.06 97 ARG A O 1
ATOM 782 N N . GLY A 1 98 ? -41.521 22.403 24.812 1.00 82.44 98 GLY A N 1
ATOM 783 C CA . GLY A 1 98 ? -40.744 22.510 26.051 1.00 82.44 98 GLY A CA 1
ATOM 784 C C . GLY A 1 98 ? -39.961 21.243 26.424 1.00 82.44 98 GLY A C 1
ATOM 785 O O . GLY A 1 98 ? -39.309 20.625 25.583 1.00 82.44 98 GLY A O 1
ATOM 786 N N . GLN A 1 99 ? -39.989 20.876 27.708 1.00 81.06 99 GLN A N 1
ATOM 787 C CA . GLN A 1 99 ? -39.141 19.819 28.285 1.00 81.06 99 GLN A CA 1
ATOM 788 C C . GLN A 1 99 ? -39.441 18.411 27.747 1.00 81.06 99 GLN A C 1
ATOM 790 O O . GLN A 1 99 ? -38.523 17.605 27.606 1.00 81.06 99 GLN A O 1
ATOM 795 N N . ALA A 1 100 ? -40.695 18.117 27.391 1.00 81.12 100 ALA A N 1
ATOM 796 C CA . ALA A 1 100 ? -41.071 16.816 26.835 1.00 81.12 100 ALA A CA 1
ATOM 797 C C . ALA A 1 100 ? -40.415 16.566 25.462 1.00 81.12 100 ALA A C 1
ATOM 799 O O . ALA A 1 100 ? -39.856 15.491 25.238 1.00 81.12 100 ALA A O 1
ATOM 800 N N . ARG A 1 101 ? -40.359 17.588 24.594 1.00 86.25 101 ARG A N 1
ATOM 801 C CA . ARG A 1 101 ? -39.632 17.527 23.316 1.00 86.25 101 ARG A CA 1
ATOM 802 C C . ARG A 1 101 ? -38.130 17.369 23.516 1.00 86.25 101 ARG A C 1
ATOM 804 O O . ARG A 1 101 ? -37.523 16.534 22.857 1.00 86.25 101 ARG A O 1
ATOM 811 N N . LEU A 1 102 ? -37.531 18.118 24.444 1.00 84.88 102 LEU A N 1
ATOM 812 C CA . LEU A 1 102 ? -36.099 17.992 24.753 1.00 84.88 102 LEU A CA 1
ATOM 813 C C . LEU A 1 102 ? -35.744 16.593 25.276 1.00 84.88 102 LEU A C 1
ATOM 815 O O . LEU A 1 102 ? -34.739 16.024 24.857 1.00 84.88 102 LEU A O 1
ATOM 819 N N . SER A 1 103 ? -36.579 16.009 26.141 1.00 82.38 103 SER A N 1
ATOM 820 C CA . SER A 1 103 ? -36.374 14.641 26.632 1.00 82.38 103 SER A CA 1
ATOM 821 C C . SER A 1 103 ? -36.492 13.602 25.516 1.00 82.38 103 SER A C 1
ATOM 823 O O . SER A 1 103 ? -35.733 12.634 25.516 1.00 82.38 103 SER A O 1
ATOM 825 N N . ALA A 1 104 ? -37.423 13.792 24.578 1.00 86.06 104 ALA A N 1
ATOM 826 C CA . ALA A 1 104 ? -37.606 12.904 23.435 1.00 86.06 104 ALA A CA 1
ATOM 827 C C . ALA A 1 104 ? -36.421 12.977 22.461 1.00 86.06 104 ALA A C 1
ATOM 829 O O . ALA A 1 104 ? -35.849 11.948 22.109 1.00 86.06 104 ALA A O 1
ATOM 830 N N . VAL A 1 105 ? -35.997 14.194 22.104 1.00 87.75 105 VAL A N 1
ATOM 831 C CA . VAL A 1 105 ? -34.815 14.438 21.263 1.00 87.75 105 VAL A CA 1
ATOM 832 C C . VAL A 1 105 ? -33.567 13.837 21.901 1.00 87.75 105 VAL A C 1
ATOM 834 O O . VAL A 1 105 ? -32.800 13.162 21.229 1.00 87.75 105 VAL A O 1
ATOM 837 N N . ASN A 1 106 ? -33.376 14.016 23.208 1.00 89.56 106 ASN A N 1
ATOM 838 C CA . ASN A 1 106 ? -32.217 13.460 23.897 1.00 89.56 106 ASN A CA 1
ATOM 839 C C . ASN A 1 106 ? -32.223 11.920 23.924 1.00 89.56 106 ASN A C 1
ATOM 841 O O . ASN A 1 106 ? -31.163 11.313 23.823 1.00 89.56 106 ASN A O 1
ATOM 845 N N . ALA A 1 107 ? -33.394 11.283 24.035 1.00 88.88 107 ALA A N 1
ATOM 846 C CA . ALA A 1 107 ? -33.504 9.829 23.906 1.00 88.88 107 ALA A CA 1
ATOM 847 C C . ALA A 1 107 ? -33.161 9.362 22.483 1.00 88.88 107 ALA A C 1
ATOM 849 O O . ALA A 1 107 ? -32.387 8.424 22.331 1.00 88.88 107 ALA A O 1
ATOM 850 N N . LEU A 1 108 ? -33.674 10.047 21.455 1.00 90.94 108 LEU A N 1
ATOM 851 C CA . LEU A 1 108 ? -33.350 9.757 20.056 1.00 90.94 108 LEU A CA 1
ATOM 852 C C . LEU A 1 108 ? -31.847 9.900 19.777 1.00 90.94 108 LEU A C 1
ATOM 854 O O . LEU A 1 108 ? -31.260 9.011 19.170 1.00 90.94 108 LEU A O 1
ATOM 858 N N . LEU A 1 109 ? -31.216 10.967 20.278 1.00 93.00 109 LEU A N 1
ATOM 859 C CA . LEU A 1 109 ? -29.772 11.178 20.154 1.00 93.00 109 LEU A CA 1
ATOM 860 C C . LEU A 1 109 ? -28.977 9.994 20.722 1.00 93.00 109 LEU A C 1
ATOM 862 O O . LEU A 1 109 ? -28.036 9.547 20.077 1.00 93.00 109 LEU A O 1
ATOM 866 N N . TYR A 1 110 ? -29.361 9.445 21.882 1.00 93.00 110 TYR A N 1
ATOM 867 C CA . TYR A 1 110 ? -28.682 8.265 22.430 1.00 93.00 110 TYR A CA 1
ATOM 868 C C . TYR A 1 110 ? -28.762 7.050 21.506 1.00 93.00 110 TYR A C 1
ATOM 870 O O . TYR A 1 110 ? -27.773 6.345 21.362 1.00 93.00 110 TYR A O 1
ATOM 878 N N . TRP A 1 111 ? -29.904 6.812 20.863 1.00 93.75 111 TRP A N 1
ATOM 879 C CA . TRP A 1 111 ? -30.045 5.679 19.948 1.00 93.75 111 TRP A CA 1
ATOM 880 C C . TRP A 1 111 ? -29.323 5.887 18.624 1.00 93.75 111 TRP A C 1
ATOM 882 O O . TRP A 1 111 ? -28.711 4.942 18.138 1.00 93.75 111 TRP A O 1
ATOM 892 N N . ILE A 1 112 ? -29.312 7.112 18.090 1.00 95.00 112 ILE A N 1
ATOM 893 C CA . ILE A 1 112 ? -28.454 7.463 16.949 1.00 95.00 112 ILE A CA 1
ATOM 894 C C . ILE A 1 112 ? -26.996 7.158 17.297 1.00 95.00 112 ILE A C 1
ATOM 896 O O . ILE A 1 112 ? -26.307 6.507 16.517 1.00 95.00 112 ILE A O 1
ATOM 900 N N . PHE A 1 113 ? -26.545 7.559 18.487 1.00 96.00 113 PHE A N 1
ATOM 901 C CA . PHE A 1 113 ? -25.203 7.247 18.965 1.00 96.00 113 PHE A CA 1
ATOM 902 C C . PHE A 1 113 ? -24.957 5.743 19.107 1.00 96.00 113 PHE A C 1
ATOM 904 O O . PHE A 1 113 ? -23.942 5.266 18.616 1.00 96.00 113 PHE A O 1
ATOM 911 N N . PHE A 1 114 ? -25.862 4.981 19.729 1.00 95.19 114 PHE A N 1
ATOM 912 C CA . PHE A 1 114 ? -25.678 3.536 19.905 1.00 95.19 114 PHE A CA 1
ATOM 913 C C . PHE A 1 114 ? -25.597 2.794 18.575 1.00 95.19 114 PHE A C 1
ATOM 915 O O . PHE A 1 114 ? -24.714 1.959 18.409 1.00 95.19 114 PHE A O 1
ATOM 922 N N . VAL A 1 115 ? -26.482 3.121 17.630 1.00 96.56 115 VAL A N 1
ATOM 923 C CA . VAL A 1 115 ? -26.464 2.527 16.289 1.00 96.56 115 VAL A CA 1
ATOM 924 C C . VAL A 1 115 ? -25.177 2.908 15.567 1.00 96.56 115 VAL A C 1
ATOM 926 O O . VAL A 1 115 ? -24.472 2.023 15.105 1.00 96.56 115 VAL A O 1
ATOM 929 N N . SER A 1 116 ? -24.816 4.193 15.549 1.00 97.00 116 SER A N 1
ATOM 930 C CA . SER A 1 116 ? -23.607 4.664 14.858 1.00 97.00 116 SER A CA 1
ATOM 931 C C . SER A 1 116 ? -22.331 4.074 15.463 1.00 97.00 116 SER A C 1
ATOM 933 O O . SER A 1 116 ? -21.434 3.665 14.736 1.00 97.00 116 SER A O 1
ATOM 935 N N . MET A 1 117 ? -22.255 3.973 16.792 1.00 97.12 117 MET A N 1
ATOM 936 C CA . MET A 1 117 ? -21.126 3.356 17.486 1.00 97.12 117 MET A CA 1
ATOM 937 C C . MET A 1 117 ? -21.038 1.862 17.179 1.00 97.12 117 MET A C 1
ATOM 939 O O . MET A 1 117 ? -19.957 1.368 16.883 1.00 97.12 117 MET A O 1
ATOM 943 N N . LEU A 1 118 ? -22.162 1.140 17.197 1.00 96.81 118 LEU A N 1
ATOM 944 C CA . LEU A 1 118 ? -22.187 -0.268 16.809 1.00 96.81 118 LEU A CA 1
ATOM 945 C C . LEU A 1 118 ? -21.742 -0.445 15.351 1.00 96.81 118 LEU A C 1
ATOM 947 O O . LEU A 1 118 ? -20.931 -1.320 15.072 1.00 96.81 118 LEU A O 1
ATOM 951 N N . THR A 1 119 ? -22.210 0.411 14.442 1.00 97.25 119 THR A N 1
ATOM 952 C CA . THR A 1 119 ? -21.776 0.427 13.041 1.00 97.25 119 THR A CA 1
ATOM 953 C C . THR A 1 119 ? -20.271 0.653 12.917 1.00 97.25 119 THR A C 1
ATOM 955 O O . THR A 1 119 ? -19.628 -0.079 12.172 1.00 97.25 119 THR A O 1
ATOM 958 N N . LEU A 1 120 ? -19.686 1.601 13.655 1.00 97.56 120 LEU A N 1
ATOM 959 C CA . LEU A 1 120 ? -18.238 1.842 13.654 1.00 97.56 120 LEU A CA 1
ATOM 960 C C . LEU A 1 120 ? -17.445 0.649 14.194 1.00 97.56 120 LEU A C 1
ATOM 962 O O . LEU A 1 120 ? -16.457 0.253 13.586 1.00 97.56 120 LEU A O 1
ATOM 966 N N . LEU A 1 121 ? -17.892 0.044 15.298 1.00 96.25 121 LEU A N 1
ATOM 967 C CA . LEU A 1 121 ? -17.234 -1.130 15.877 1.00 96.25 121 LEU A CA 1
ATOM 968 C C . LEU A 1 121 ? -17.291 -2.341 14.932 1.00 96.25 121 LEU A C 1
ATOM 970 O O . LEU A 1 121 ? -16.300 -3.050 14.787 1.00 96.25 121 LEU A O 1
ATOM 974 N N . LEU A 1 122 ? -18.433 -2.566 14.273 1.00 95.44 122 LEU A N 1
ATOM 975 C CA . LEU A 1 122 ? -18.599 -3.662 13.317 1.00 95.44 122 LEU A CA 1
ATOM 976 C C . LEU A 1 122 ? -17.806 -3.417 12.033 1.00 95.44 122 LEU A C 1
ATOM 978 O O . LEU A 1 122 ? -17.035 -4.281 11.639 1.00 95.44 122 LEU A O 1
ATOM 982 N N . SER A 1 123 ? -17.943 -2.244 11.408 1.00 95.88 123 SER A N 1
ATOM 983 C CA . SER A 1 123 ? -17.177 -1.894 10.200 1.00 95.88 123 SER A CA 1
ATOM 984 C C . SER A 1 123 ? -15.669 -1.917 10.457 1.00 95.88 123 SER A C 1
ATOM 986 O O . SER A 1 123 ? -14.942 -2.527 9.685 1.00 95.88 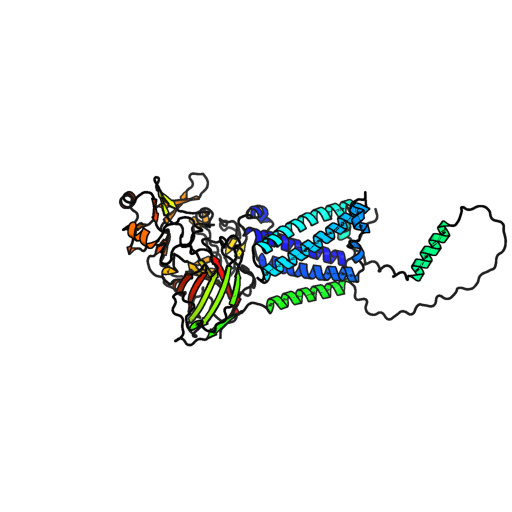123 SER A O 1
ATOM 988 N N . GLY A 1 124 ? -15.201 -1.359 11.579 1.00 93.94 124 GLY A N 1
ATOM 989 C CA . GLY A 1 124 ? -13.790 -1.420 11.966 1.00 93.94 124 GLY A CA 1
ATOM 990 C C . GLY A 1 124 ? -13.299 -2.856 12.170 1.00 93.94 124 GLY A C 1
ATOM 991 O O . GLY A 1 124 ? -12.218 -3.205 11.707 1.00 93.94 124 GLY A O 1
ATOM 992 N N . GLY A 1 125 ? -14.117 -3.717 12.788 1.00 91.88 125 GLY A N 1
ATOM 993 C CA . GLY A 1 125 ? -13.818 -5.145 12.915 1.00 91.88 125 GLY A CA 1
ATOM 994 C C . GLY A 1 125 ? -13.734 -5.868 11.566 1.00 91.88 125 GLY A C 1
ATOM 995 O O . GLY A 1 125 ? -12.813 -6.651 11.355 1.00 91.88 125 GLY A O 1
ATOM 996 N N . LEU A 1 126 ? -14.651 -5.589 10.634 1.00 90.94 126 LEU A N 1
ATOM 997 C CA . LEU A 1 126 ? -14.644 -6.192 9.294 1.00 90.94 126 LEU A CA 1
ATOM 998 C C . LEU A 1 126 ? -13.404 -5.793 8.482 1.00 90.94 126 LEU A C 1
ATOM 1000 O O . LEU A 1 126 ? -12.809 -6.661 7.842 1.00 90.94 126 LEU A O 1
ATOM 1004 N N . LEU A 1 127 ? -12.994 -4.522 8.561 1.00 88.94 127 LEU A N 1
ATOM 1005 C CA . LEU A 1 127 ? -11.757 -4.024 7.950 1.00 88.94 127 LEU A CA 1
ATOM 1006 C C . LEU A 1 127 ? -10.521 -4.678 8.582 1.00 88.94 127 LEU A C 1
ATOM 1008 O O . LEU A 1 127 ? -9.601 -5.080 7.876 1.00 88.94 127 LEU A O 1
ATOM 1012 N N . TYR A 1 128 ? -10.507 -4.813 9.912 1.00 88.19 128 TYR A N 1
ATOM 1013 C CA . TYR A 1 128 ? -9.384 -5.386 10.653 1.00 88.19 128 TYR A CA 1
ATOM 1014 C C . TYR A 1 128 ? -9.137 -6.860 10.317 1.00 88.19 128 TYR A C 1
ATOM 1016 O O . TYR A 1 128 ? -8.003 -7.250 10.048 1.00 88.19 128 TYR A O 1
ATOM 1024 N N . PHE A 1 129 ? -10.192 -7.678 10.323 1.00 84.25 129 PHE A N 1
ATOM 1025 C CA . PHE A 1 129 ? -10.094 -9.114 10.048 1.00 84.25 129 PHE A CA 1
ATOM 1026 C C . PHE A 1 129 ? -10.064 -9.453 8.552 1.00 84.25 129 PHE A C 1
ATOM 1028 O O . PHE A 1 129 ? -9.966 -10.626 8.209 1.00 84.25 129 PHE A O 1
ATOM 1035 N N . GLY A 1 130 ? -10.160 -8.460 7.662 1.00 78.25 130 GLY A N 1
ATOM 1036 C CA . GLY A 1 130 ? -10.110 -8.681 6.215 1.00 78.25 130 GLY A CA 1
ATOM 1037 C C . GLY A 1 130 ? -11.315 -9.437 5.646 1.00 78.25 130 GLY A C 1
ATOM 1038 O O . GLY A 1 130 ? -11.243 -9.929 4.527 1.00 78.25 130 GLY A O 1
ATOM 1039 N N . PHE A 1 131 ? -12.430 -9.539 6.384 1.00 78.06 131 PHE A N 1
ATOM 1040 C CA . PHE A 1 131 ? -13.649 -10.185 5.875 1.00 78.06 131 PHE A CA 1
ATOM 1041 C C . PHE A 1 131 ? -14.321 -9.355 4.779 1.00 78.06 131 PHE A C 1
ATOM 1043 O O . PHE A 1 131 ? -14.897 -9.916 3.854 1.00 78.06 131 PHE A O 1
ATOM 1050 N N . TYR A 1 132 ? -14.259 -8.028 4.920 1.00 77.12 132 TYR A N 1
ATOM 1051 C CA . TYR A 1 132 ? -14.722 -7.044 3.943 1.00 77.12 132 TYR A CA 1
ATOM 1052 C C . TYR A 1 132 ? -13.845 -5.791 4.094 1.00 77.12 132 TYR A C 1
ATOM 1054 O O . TYR A 1 132 ? -14.237 -4.828 4.754 1.00 77.12 132 TYR A O 1
ATOM 1062 N N . SER A 1 133 ? -12.630 -5.833 3.540 1.00 69.94 133 SER A N 1
ATOM 1063 C CA . SER A 1 133 ? -11.635 -4.739 3.548 1.00 69.94 133 SER A CA 1
ATOM 1064 C C . SER A 1 133 ? -11.874 -3.685 2.456 1.00 69.94 133 SER A C 1
ATOM 1066 O O . SER A 1 133 ? -10.991 -2.890 2.146 1.00 69.94 133 SER A O 1
ATOM 1068 N N . GLY A 1 134 ? -13.075 -3.694 1.884 1.00 74.44 134 GLY A N 1
ATOM 1069 C CA . GLY A 1 134 ? -13.416 -2.946 0.693 1.00 74.44 134 GLY A CA 1
ATOM 1070 C C . GLY A 1 134 ? -13.860 -1.505 0.886 1.00 74.44 134 GLY A C 1
ATOM 1071 O O . GLY A 1 134 ? -14.185 -1.074 2.002 1.00 74.44 134 GLY A O 1
ATOM 1072 N N . TYR A 1 135 ? -13.953 -0.784 -0.236 1.00 83.44 135 TYR A N 1
ATOM 1073 C CA . TYR A 1 135 ? -14.331 0.634 -0.283 1.00 83.44 135 TYR A CA 1
ATOM 1074 C C . TYR A 1 135 ? -15.630 0.920 0.481 1.00 83.44 135 TYR A C 1
ATOM 1076 O O . TYR A 1 135 ? -15.705 1.875 1.256 1.00 83.44 135 TYR A O 1
ATOM 1084 N N . ASP A 1 136 ? -16.647 0.069 0.325 1.00 88.12 136 ASP A N 1
ATOM 1085 C CA . ASP A 1 136 ? -17.965 0.270 0.936 1.00 88.12 136 ASP A CA 1
ATOM 1086 C C . ASP A 1 136 ? -17.913 0.259 2.471 1.00 88.12 136 ASP A C 1
ATOM 1088 O O . ASP A 1 136 ? -18.541 1.090 3.136 1.00 88.12 136 ASP A O 1
ATOM 1092 N N . VAL A 1 137 ? -17.144 -0.663 3.060 1.00 90.38 137 VAL A N 1
ATOM 1093 C CA . VAL A 1 137 ? -17.012 -0.768 4.520 1.00 90.38 137 VAL A CA 1
ATOM 1094 C C . VAL A 1 137 ? -16.138 0.359 5.061 1.00 90.38 137 VAL A C 1
ATOM 1096 O O . VAL A 1 137 ? -16.479 0.949 6.092 1.00 90.38 137 VAL A O 1
ATOM 1099 N N . ALA A 1 138 ? -15.063 0.713 4.351 1.00 89.25 138 ALA A N 1
ATOM 1100 C CA . ALA A 1 138 ? -14.231 1.865 4.684 1.00 89.25 138 ALA A CA 1
ATOM 1101 C C . ALA A 1 138 ? -15.042 3.172 4.639 1.00 89.25 138 ALA A C 1
ATOM 1103 O O . ALA A 1 138 ? -14.965 3.992 5.558 1.00 89.25 138 ALA A O 1
ATOM 1104 N N . MET A 1 139 ? -15.902 3.338 3.630 1.00 91.00 139 MET A N 1
ATOM 1105 C CA . MET A 1 139 ? -16.792 4.490 3.499 1.00 91.00 139 MET A CA 1
ATOM 1106 C C . MET A 1 139 ? -17.852 4.523 4.603 1.00 91.00 139 MET A C 1
ATOM 1108 O O . MET A 1 139 ? -18.107 5.578 5.187 1.00 91.00 139 MET A O 1
ATOM 1112 N N . LEU A 1 140 ? -18.440 3.376 4.953 1.00 94.56 140 LEU A N 1
ATOM 1113 C CA . LEU A 1 140 ? -19.366 3.275 6.081 1.00 94.56 140 LEU A CA 1
ATOM 1114 C C . LEU A 1 140 ? -18.694 3.695 7.397 1.00 94.56 140 LEU A C 1
ATOM 1116 O O . LEU A 1 140 ? -19.287 4.438 8.185 1.00 94.56 140 LEU A O 1
ATOM 1120 N N . HIS A 1 141 ? -17.454 3.255 7.621 1.00 95.88 141 HIS A N 1
ATOM 1121 C CA . HIS A 1 141 ? -16.663 3.630 8.791 1.00 95.88 141 HIS A CA 1
ATOM 1122 C C . HIS A 1 141 ? -16.352 5.138 8.809 1.00 95.88 141 HIS A C 1
ATOM 1124 O O . HIS A 1 141 ? -16.521 5.825 9.823 1.00 95.88 141 HIS A O 1
ATOM 1130 N N . TRP A 1 142 ? -15.977 5.687 7.654 1.00 95.06 142 TRP A N 1
ATOM 1131 C CA . TRP A 1 142 ? -15.721 7.112 7.463 1.00 95.06 142 TRP A CA 1
ATOM 1132 C C . TRP A 1 142 ? -16.960 7.970 7.754 1.00 95.06 142 TRP A C 1
ATOM 1134 O O . TRP A 1 142 ? -16.925 8.860 8.606 1.00 95.06 142 TRP A O 1
ATOM 1144 N N . VAL A 1 143 ? -18.094 7.673 7.114 1.00 96.44 143 VAL A N 1
ATOM 1145 C CA . VAL A 1 143 ? -19.357 8.406 7.308 1.00 96.44 143 VAL A CA 1
ATOM 1146 C C . VAL A 1 143 ? -19.856 8.275 8.748 1.00 96.44 143 VAL A C 1
ATOM 1148 O O . VAL A 1 143 ? -20.279 9.267 9.348 1.00 96.44 143 VAL A O 1
ATOM 1151 N N . GLY A 1 144 ? -19.758 7.080 9.341 1.00 97.25 144 GLY A N 1
ATOM 1152 C CA . GLY A 1 144 ? -20.128 6.843 10.737 1.00 97.25 144 GLY A CA 1
ATOM 1153 C C . GLY A 1 144 ? -19.381 7.758 11.714 1.00 97.25 144 GLY A C 1
ATOM 1154 O O . GLY A 1 144 ? -19.973 8.247 12.680 1.00 97.25 144 GLY A O 1
ATOM 1155 N N . THR A 1 145 ? -18.115 8.073 11.427 1.00 97.19 145 THR A N 1
ATOM 1156 C CA . THR A 1 145 ? -17.299 8.979 12.247 1.00 97.19 145 THR A CA 1
ATOM 1157 C C . THR A 1 145 ? -17.892 10.388 12.270 1.00 97.19 145 THR A C 1
ATOM 1159 O O . THR A 1 145 ? -18.074 10.971 13.343 1.00 97.19 145 THR A O 1
ATOM 1162 N N . TRP A 1 146 ? -18.299 10.914 11.112 1.00 97.38 146 TRP A N 1
ATOM 1163 C CA . TRP A 1 146 ? -18.938 12.231 11.011 1.00 97.38 146 TRP A CA 1
ATOM 1164 C C . TRP A 1 146 ? -20.299 12.288 11.709 1.00 97.38 146 TRP A C 1
ATOM 1166 O O . TRP A 1 146 ? -20.625 13.296 12.345 1.00 97.38 146 TRP A O 1
ATOM 1176 N N . VAL A 1 147 ? -21.071 11.197 11.675 1.00 97.94 147 VAL A N 1
ATOM 1177 C CA . VAL A 1 147 ? -22.330 11.094 12.432 1.00 97.94 147 VAL A CA 1
ATOM 1178 C C . VAL A 1 147 ? -22.072 11.179 13.939 1.00 97.94 147 VAL A C 1
ATOM 1180 O O . VAL A 1 147 ? -22.792 11.896 14.641 1.00 97.94 147 VAL A O 1
ATOM 1183 N N . ILE A 1 148 ? -21.027 10.517 14.451 1.00 97.31 148 ILE A N 1
ATOM 1184 C CA . ILE A 1 148 ? -20.651 10.629 15.868 1.00 97.31 148 ILE A CA 1
ATOM 1185 C C . ILE A 1 148 ? -20.193 12.051 16.213 1.00 97.31 148 ILE A C 1
ATOM 1187 O O . ILE A 1 148 ? -20.599 12.575 17.251 1.00 97.31 148 ILE A O 1
ATOM 1191 N N . LEU A 1 149 ? -19.413 12.716 15.356 1.00 97.12 149 LEU A N 1
ATOM 1192 C CA . LEU A 1 149 ? -18.991 14.106 15.586 1.00 97.12 149 LEU A CA 1
ATOM 1193 C C . LEU A 1 149 ? -20.186 15.065 15.662 1.00 97.12 149 LEU A C 1
ATOM 1195 O O . LEU A 1 149 ? -20.288 15.865 16.598 1.00 97.12 149 LEU A O 1
ATOM 1199 N N . ALA A 1 150 ? -21.140 14.936 14.738 1.00 97.62 150 ALA A N 1
ATOM 1200 C CA . ALA A 1 150 ? -22.392 15.684 14.790 1.00 97.62 150 ALA A CA 1
ATOM 1201 C C . ALA A 1 150 ? -23.180 15.370 16.075 1.00 97.62 150 ALA A C 1
ATOM 1203 O O . ALA A 1 150 ? -23.680 16.285 16.741 1.00 97.62 150 ALA A O 1
ATOM 1204 N N . PHE A 1 151 ? -23.242 14.094 16.477 1.00 96.81 151 PHE A N 1
ATOM 1205 C CA . PHE A 1 151 ? -23.852 13.692 17.742 1.00 96.81 151 PHE A CA 1
ATOM 1206 C C . PHE A 1 151 ? -23.179 14.361 18.945 1.00 96.81 151 PHE A C 1
ATOM 1208 O O . PHE A 1 151 ? -23.904 14.833 19.815 1.00 96.81 151 PHE A O 1
ATOM 1215 N N . VAL A 1 152 ? -21.846 14.455 19.015 1.00 96.06 152 VAL A N 1
ATOM 1216 C CA . VAL A 1 152 ? -21.139 15.088 20.147 1.00 96.06 152 VAL A CA 1
ATOM 1217 C C . VAL A 1 152 ? -21.596 16.536 20.332 1.00 96.06 152 VAL A C 1
ATOM 1219 O O . VAL A 1 152 ? -21.978 16.928 21.440 1.00 96.06 152 VAL A O 1
ATOM 1222 N N . VAL A 1 153 ? -21.647 17.317 19.249 1.00 96.81 153 VAL A N 1
ATOM 1223 C CA . VAL A 1 153 ? -22.113 18.713 19.289 1.00 96.81 153 VAL A CA 1
ATOM 1224 C C . VAL A 1 153 ? -23.573 18.785 19.742 1.00 96.81 153 VAL A C 1
ATOM 1226 O O . VAL A 1 153 ? -23.909 19.513 20.682 1.00 96.81 153 VAL A O 1
ATOM 1229 N N . LEU A 1 154 ? -24.450 17.990 19.122 1.00 96.75 154 LEU A N 1
ATOM 1230 C CA . LEU A 1 154 ? -25.878 17.962 19.451 1.00 96.75 154 LEU A CA 1
ATOM 1231 C C . LEU A 1 154 ? -26.134 17.487 20.885 1.00 96.75 154 LEU A C 1
ATOM 1233 O O . LEU A 1 154 ? -27.017 18.019 21.559 1.00 96.75 154 LEU A O 1
ATOM 1237 N N . HIS A 1 155 ? -25.349 16.530 21.373 1.00 94.75 155 HIS A N 1
ATOM 1238 C CA . HIS A 1 155 ? -25.407 16.013 22.731 1.00 94.75 155 HIS A CA 1
ATOM 1239 C C . HIS A 1 155 ? -25.077 17.112 23.744 1.00 94.75 155 HIS A C 1
ATOM 1241 O O . HIS A 1 155 ? -25.858 17.338 24.670 1.00 94.75 155 HIS A O 1
ATOM 1247 N N . ILE A 1 156 ? -23.982 17.853 23.544 1.00 95.00 156 ILE A N 1
ATOM 1248 C CA . ILE A 1 156 ? -23.588 18.966 24.422 1.00 95.00 156 ILE A CA 1
ATOM 1249 C C . ILE A 1 156 ? -24.674 20.051 24.435 1.00 95.00 156 ILE A C 1
ATOM 1251 O O . ILE A 1 156 ? -25.114 20.479 25.508 1.00 95.00 156 ILE A O 1
ATOM 1255 N N . VAL A 1 157 ? -25.173 20.451 23.260 1.00 95.12 157 VAL A N 1
ATOM 1256 C CA . VAL A 1 157 ? -26.238 21.460 23.139 1.00 95.12 157 VAL A CA 1
ATOM 1257 C C . VAL A 1 157 ? -27.531 20.989 23.813 1.00 95.12 157 VAL A C 1
ATOM 1259 O O . VAL A 1 157 ? -28.163 21.759 24.542 1.00 95.12 157 VAL A O 1
ATOM 1262 N N . ALA A 1 158 ? -27.925 19.727 23.625 1.00 92.19 158 ALA A N 1
ATOM 1263 C CA . ALA A 1 158 ? -29.111 19.157 24.257 1.00 92.19 158 ALA A CA 1
ATOM 1264 C C . ALA A 1 158 ? -28.981 19.145 25.787 1.00 92.19 158 ALA A C 1
ATOM 1266 O O . ALA A 1 158 ? -29.896 19.591 26.483 1.00 92.19 158 ALA A O 1
ATOM 1267 N N . GLN A 1 159 ? -27.834 18.715 26.326 1.00 92.19 159 GLN A N 1
ATOM 1268 C CA . GLN A 1 159 ? -27.580 18.732 27.769 1.00 92.19 159 GLN A CA 1
ATOM 1269 C C . GLN A 1 159 ? -27.598 20.160 28.333 1.00 92.19 159 GLN A C 1
ATOM 1271 O O . GLN A 1 159 ? -28.206 20.397 29.381 1.00 92.19 159 GLN A O 1
ATOM 1276 N N . PHE A 1 160 ? -27.021 21.131 27.621 1.00 93.25 160 PHE A N 1
ATOM 1277 C CA . PHE A 1 160 ? -27.090 22.537 28.012 1.00 93.25 160 PHE A CA 1
ATOM 1278 C C . PHE A 1 160 ? -28.534 23.057 28.031 1.00 93.25 160 PHE A C 1
ATOM 1280 O O . PHE A 1 160 ? -28.951 23.675 29.008 1.00 93.25 160 PHE A O 1
ATOM 1287 N N . ARG A 1 161 ? -29.352 22.751 27.016 1.00 92.44 161 ARG A N 1
ATOM 1288 C CA . ARG A 1 161 ? -30.768 23.170 26.989 1.00 92.44 161 ARG A CA 1
ATOM 1289 C C . ARG A 1 161 ? -31.628 22.505 28.067 1.00 92.44 161 ARG A C 1
ATOM 1291 O O . ARG A 1 161 ? -32.609 23.096 28.508 1.00 92.44 161 ARG A O 1
ATOM 1298 N N . ILE A 1 162 ? -31.268 21.303 28.517 1.00 88.75 162 ILE A N 1
ATOM 1299 C CA . ILE A 1 162 ? -31.997 20.580 29.572 1.00 88.75 162 ILE A CA 1
ATOM 1300 C C . ILE A 1 162 ? -31.777 21.197 30.963 1.00 88.75 162 ILE A C 1
ATOM 1302 O O . ILE A 1 162 ? -32.677 21.149 31.806 1.00 88.75 162 ILE A O 1
ATOM 1306 N N . GLY A 1 163 ? -30.597 21.748 31.262 1.00 87.12 163 GLY A N 1
ATOM 1307 C CA . GLY A 1 163 ? -30.326 22.238 32.621 1.00 87.12 163 GLY A CA 1
ATOM 1308 C C . GLY A 1 163 ? -29.147 23.191 32.790 1.00 87.12 163 GLY A C 1
ATOM 1309 O O . GLY A 1 163 ? -28.598 23.277 33.891 1.00 87.12 163 GLY A O 1
ATOM 1310 N N . GLY A 1 164 ? -28.758 23.885 31.724 1.00 91.88 164 GLY A N 1
ATOM 1311 C CA . GLY A 1 164 ? -27.689 24.881 31.692 1.00 91.88 164 GLY A CA 1
ATOM 1312 C C . GLY A 1 164 ? -26.310 24.319 32.039 1.00 91.88 164 GLY A C 1
ATOM 1313 O O . GLY A 1 164 ? -26.064 23.112 31.993 1.00 91.88 164 GLY A O 1
ATOM 1314 N N . ALA A 1 165 ? -25.405 25.204 32.462 1.00 91.00 165 ALA A N 1
ATOM 1315 C CA . ALA A 1 165 ? -24.040 24.840 32.850 1.00 91.00 165 ALA A CA 1
ATOM 1316 C C . ALA A 1 165 ? -23.992 23.807 33.992 1.00 91.00 165 ALA A C 1
ATOM 1318 O O . ALA A 1 165 ? -23.127 22.935 34.016 1.00 91.00 165 ALA A O 1
ATOM 1319 N N . ALA A 1 166 ? -24.957 23.839 34.919 1.00 89.75 166 ALA A N 1
ATOM 1320 C CA . ALA A 1 166 ? -25.037 22.860 36.001 1.00 89.75 166 ALA A CA 1
ATOM 1321 C C . ALA A 1 166 ? -25.291 21.429 35.492 1.00 89.75 166 ALA A C 1
ATOM 1323 O O . ALA A 1 166 ? -24.846 20.477 36.133 1.00 89.75 166 ALA A O 1
ATOM 1324 N N . GLN A 1 167 ? -25.990 21.272 34.362 1.00 89.81 167 GLN A N 1
ATOM 1325 C CA . GLN A 1 167 ? -26.216 19.978 33.721 1.00 89.81 167 GLN A CA 1
ATOM 1326 C C . GLN A 1 167 ? -24.986 19.471 32.967 1.00 89.81 167 GLN A C 1
ATOM 1328 O O . GLN A 1 167 ? -24.785 18.264 32.942 1.00 89.81 167 GLN A O 1
ATOM 1333 N N . LEU A 1 168 ? -24.156 20.352 32.406 1.00 89.75 168 LEU A N 1
ATOM 1334 C CA . LEU A 1 168 ? -22.885 19.960 31.786 1.00 89.75 168 LEU A CA 1
ATOM 1335 C C . LEU A 1 168 ? -21.858 19.556 32.849 1.00 89.75 168 LEU A C 1
ATOM 1337 O O . LEU A 1 168 ? -21.309 18.459 32.820 1.00 89.75 168 LEU A O 1
ATOM 1341 N N . LEU A 1 169 ? -21.683 20.396 33.872 1.00 92.25 169 LEU A N 1
ATOM 1342 C CA . LEU A 1 169 ? -20.675 20.197 34.917 1.00 92.25 169 LEU A CA 1
ATOM 1343 C C . LEU A 1 169 ? -20.959 19.003 35.843 1.00 92.25 169 LEU A C 1
ATOM 1345 O O . LEU A 1 169 ? -20.113 18.641 36.660 1.00 92.25 169 LEU A O 1
ATOM 1349 N N . ARG A 1 170 ? -22.134 18.367 35.741 1.00 90.38 170 ARG A N 1
ATOM 1350 C CA . ARG A 1 170 ? -22.474 17.191 36.557 1.00 90.38 170 ARG A CA 1
ATOM 1351 C C . ARG A 1 170 ? -21.559 15.997 36.291 1.00 90.38 170 ARG A C 1
ATOM 1353 O O . ARG A 1 170 ? -21.446 15.144 37.166 1.00 90.38 170 ARG A O 1
ATOM 1360 N N . ILE A 1 171 ? -20.958 15.906 35.102 1.00 90.75 171 ILE A N 1
ATOM 1361 C CA . ILE A 1 171 ? -20.083 14.787 34.718 1.00 90.75 171 ILE A CA 1
ATOM 1362 C C . ILE A 1 171 ? -18.696 14.872 35.380 1.00 90.75 171 ILE A C 1
ATOM 1364 O O . ILE A 1 171 ? -17.930 13.921 35.331 1.00 90.75 171 ILE A O 1
ATOM 1368 N N . PHE A 1 172 ? -18.403 15.985 36.058 1.00 91.44 172 PHE A N 1
ATOM 1369 C CA . PHE A 1 172 ? -17.207 16.186 36.883 1.00 91.44 172 PHE A CA 1
ATOM 1370 C C . PHE A 1 172 ? -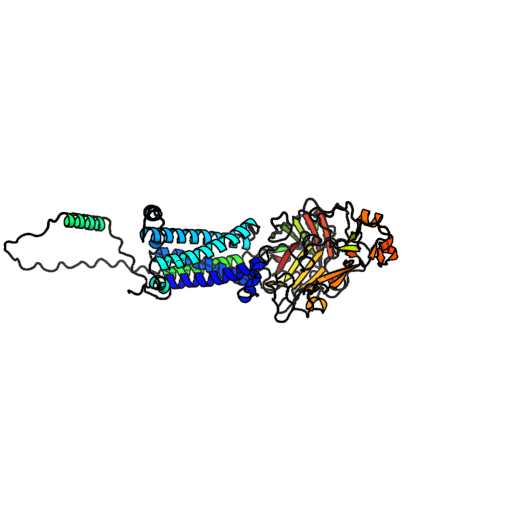17.511 16.140 38.388 1.00 91.44 172 PHE A C 1
ATOM 1372 O O . PHE A 1 172 ? -16.635 16.365 39.217 1.00 91.44 172 PHE A O 1
ATOM 1379 N N . ARG A 1 173 ? -18.776 15.913 38.770 1.00 90.12 173 ARG A N 1
ATOM 1380 C CA . ARG A 1 173 ? -19.245 15.998 40.159 1.00 90.12 173 ARG A CA 1
ATOM 1381 C C . ARG A 1 173 ? -19.771 14.639 40.615 1.00 90.12 173 ARG A C 1
ATOM 1383 O O . ARG A 1 173 ? -20.958 14.364 40.410 1.00 90.12 173 ARG A O 1
ATOM 1390 N N . PRO A 1 174 ? -18.926 13.797 41.229 1.00 88.00 174 PRO A N 1
ATOM 1391 C CA . PRO A 1 174 ? -19.318 12.451 41.607 1.00 88.00 174 PRO A CA 1
ATOM 1392 C C . PRO A 1 174 ? -20.329 12.416 42.760 1.00 88.00 174 PRO A C 1
ATOM 1394 O O . PRO A 1 174 ? -20.367 13.291 43.632 1.00 88.00 174 PRO A O 1
ATOM 1397 N N . ALA A 1 175 ? -21.151 11.371 42.762 1.00 86.31 175 ALA A N 1
ATOM 1398 C CA . ALA A 1 175 ? -22.041 10.977 43.845 1.00 86.31 175 ALA A CA 1
ATOM 1399 C C . ALA A 1 175 ? -22.137 9.440 43.935 1.00 86.31 175 ALA A C 1
ATOM 1401 O O . ALA A 1 175 ? -21.881 8.748 42.950 1.00 86.31 175 ALA A O 1
ATOM 1402 N N . PRO A 1 176 ? -22.532 8.876 45.087 1.00 80.81 176 PRO A N 1
ATOM 1403 C CA . PRO A 1 176 ? -22.880 7.460 45.182 1.00 80.81 176 PRO A CA 1
ATOM 1404 C C . PRO A 1 176 ? -24.066 7.103 44.275 1.00 80.81 176 PRO A C 1
ATOM 1406 O O . PRO A 1 176 ? -24.942 7.939 44.032 1.00 80.81 176 PRO A O 1
ATOM 1409 N N . LEU A 1 177 ? -24.116 5.854 43.799 1.00 76.81 177 LEU A N 1
ATOM 1410 C CA . LEU A 1 177 ? -25.254 5.358 43.026 1.00 76.81 177 LEU A CA 1
ATOM 1411 C C . LEU A 1 177 ? -26.520 5.378 43.911 1.00 76.81 177 LEU A C 1
ATOM 1413 O O . LEU A 1 177 ? -26.485 4.816 45.008 1.00 76.81 177 LEU A O 1
ATOM 1417 N N . PRO A 1 178 ? -27.631 6.004 43.477 1.00 69.25 178 PRO A N 1
ATOM 1418 C CA . PRO A 1 178 ? -28.877 5.977 44.235 1.00 69.25 178 PRO A CA 1
ATOM 1419 C C . PRO A 1 178 ? -29.392 4.542 44.369 1.00 69.25 178 PRO A C 1
ATOM 1421 O O . PRO A 1 178 ? -29.317 3.773 43.410 1.00 69.25 178 PRO A O 1
ATOM 1424 N N . ALA A 1 179 ? -29.953 4.191 45.529 1.00 61.47 179 ALA A N 1
ATOM 1425 C CA . ALA A 1 179 ? -30.620 2.904 45.692 1.00 61.47 179 ALA A CA 1
ATOM 1426 C C . ALA A 1 179 ? -31.728 2.758 44.627 1.00 61.47 179 ALA A C 1
ATOM 1428 O O . ALA A 1 179 ? -32.461 3.729 44.389 1.00 61.47 179 ALA A O 1
ATOM 1429 N N . PRO A 1 180 ? -31.861 1.587 43.971 1.00 57.16 180 PRO A N 1
ATOM 1430 C CA . PRO A 1 180 ? -32.954 1.365 43.042 1.00 57.16 180 PRO A CA 1
ATOM 1431 C C . PRO A 1 180 ? -34.278 1.636 43.767 1.00 57.16 180 PRO A C 1
ATOM 1433 O O . PRO A 1 180 ? -34.421 1.214 44.919 1.00 57.16 180 PRO A O 1
ATOM 1436 N N . PRO A 1 181 ? -35.240 2.338 43.139 1.00 53.31 181 PRO A N 1
ATOM 1437 C CA . PRO A 1 181 ? -36.539 2.533 43.762 1.00 53.31 181 PRO A CA 1
ATOM 1438 C C . PRO A 1 181 ? -37.128 1.155 44.103 1.00 53.31 181 PRO A C 1
ATOM 1440 O O . PRO A 1 181 ? -37.007 0.238 43.278 1.00 53.31 181 PRO A O 1
ATOM 1443 N N . PRO A 1 182 ? -37.719 0.979 45.300 1.00 51.66 182 PRO A N 1
ATOM 1444 C CA . PRO A 1 182 ? -38.318 -0.291 45.684 1.00 51.66 182 PRO A CA 1
ATOM 1445 C C . PRO A 1 182 ? -39.308 -0.728 44.600 1.00 51.66 182 PRO A C 1
ATOM 1447 O O . PRO A 1 182 ? -40.034 0.095 44.035 1.00 51.66 182 PRO A O 1
ATOM 1450 N N . ARG A 1 183 ? -39.294 -2.021 44.253 1.00 49.44 183 ARG A N 1
ATOM 1451 C CA . ARG A 1 183 ? -40.312 -2.582 43.362 1.00 49.44 183 ARG A CA 1
ATOM 1452 C C . ARG A 1 183 ? -41.631 -2.499 44.120 1.00 49.44 183 ARG A C 1
ATOM 1454 O O . ARG A 1 183 ? -41.831 -3.280 45.040 1.00 49.44 183 ARG A O 1
ATOM 1461 N N . LEU A 1 184 ? -42.466 -1.527 43.766 1.00 49.19 184 LEU A N 1
ATOM 1462 C CA . LEU A 1 184 ? -43.825 -1.434 44.282 1.00 49.19 184 LEU A CA 1
ATOM 1463 C C . LEU A 1 184 ? -44.554 -2.724 43.901 1.00 49.19 184 LEU A C 1
ATOM 1465 O O . LEU A 1 184 ? -44.612 -3.069 42.717 1.00 49.19 184 LEU A O 1
ATOM 1469 N N . ASP A 1 185 ? -45.042 -3.448 44.903 1.00 58.94 185 ASP A N 1
ATOM 1470 C CA . ASP A 1 185 ? -45.906 -4.607 44.693 1.00 58.94 185 ASP A CA 1
ATOM 1471 C C . ASP A 1 185 ? -47.204 -4.129 44.018 1.00 58.94 185 ASP A C 1
ATOM 1473 O O . ASP A 1 185 ? -47.677 -3.020 44.280 1.00 58.94 185 ASP A O 1
ATOM 1477 N N . ALA A 1 186 ? -47.793 -4.939 43.136 1.00 55.00 186 ALA A N 1
ATOM 1478 C CA . ALA A 1 186 ? -49.024 -4.584 42.426 1.00 55.00 186 ALA A CA 1
ATOM 1479 C C . ALA A 1 186 ? -50.152 -4.214 43.407 1.00 55.00 186 ALA A C 1
ATOM 1481 O O . ALA A 1 186 ? -50.947 -3.315 43.136 1.00 55.00 186 ALA A O 1
ATOM 1482 N N . VAL A 1 187 ? -50.163 -4.851 44.581 1.00 62.00 187 VAL A N 1
ATOM 1483 C CA . VAL A 1 187 ? -51.089 -4.571 45.686 1.00 62.00 187 VAL A CA 1
ATOM 1484 C C . VAL A 1 187 ? -50.847 -3.189 46.306 1.00 62.00 187 VAL A C 1
ATOM 1486 O O . VAL A 1 187 ? -51.795 -2.471 46.610 1.00 62.00 187 VAL A O 1
ATOM 1489 N N . GLU A 1 188 ? -49.589 -2.780 46.447 1.00 62.38 188 GLU A N 1
ATOM 1490 C CA . GLU A 1 188 ? -49.194 -1.490 47.025 1.00 62.38 188 GLU A CA 1
ATOM 1491 C C . GLU A 1 188 ? -49.521 -0.329 46.070 1.00 62.38 188 GLU A C 1
ATOM 1493 O O . GLU A 1 188 ? -49.992 0.729 46.482 1.00 62.38 188 GLU A O 1
ATOM 1498 N N . LEU A 1 189 ? -49.345 -0.563 44.767 1.00 63.09 189 LEU A N 1
ATOM 1499 C CA . LEU A 1 189 ? -49.677 0.375 43.694 1.00 63.09 189 LEU A CA 1
ATOM 1500 C C . LEU A 1 189 ? -51.195 0.572 43.560 1.00 63.09 189 LEU A C 1
ATOM 1502 O O . LEU A 1 189 ? -51.664 1.702 43.414 1.00 63.09 189 LEU A O 1
ATOM 1506 N N . LEU A 1 190 ? -51.965 -0.516 43.673 1.00 66.88 190 LEU A N 1
ATOM 1507 C CA . LEU A 1 190 ? -53.428 -0.474 43.757 1.00 66.88 190 LEU A CA 1
ATOM 1508 C C . LEU A 1 190 ? -53.902 0.237 45.032 1.00 66.88 190 LEU A C 1
ATOM 1510 O O . LEU A 1 190 ? -54.837 1.033 44.965 1.00 66.88 190 LEU A O 1
ATOM 1514 N N . GLY A 1 191 ? -53.228 0.015 46.164 1.00 71.81 191 GLY A N 1
ATOM 1515 C CA . GLY A 1 191 ? -53.496 0.710 47.424 1.00 71.81 191 GLY A CA 1
ATOM 1516 C C . GLY A 1 191 ? -53.286 2.223 47.324 1.00 71.81 191 GLY A C 1
ATOM 1517 O O . GLY A 1 191 ? -54.173 2.992 47.688 1.00 71.81 191 GLY A O 1
ATOM 1518 N N . MET A 1 192 ? -52.168 2.666 46.741 1.00 69.75 192 MET A N 1
ATOM 1519 C CA . MET A 1 192 ? -51.889 4.095 46.534 1.00 69.75 192 MET A CA 1
ATOM 1520 C C . MET A 1 192 ? -52.869 4.757 45.559 1.00 69.75 192 MET A C 1
ATOM 1522 O O . MET A 1 192 ? -53.305 5.884 45.792 1.00 69.75 192 MET A O 1
ATOM 1526 N N . LEU A 1 193 ? -53.252 4.064 44.481 1.00 72.12 193 LEU A N 1
ATOM 1527 C CA . LEU A 1 193 ? -54.274 4.547 43.546 1.00 72.12 193 LEU A CA 1
ATOM 1528 C C . LEU A 1 193 ? -55.647 4.665 44.222 1.00 72.12 193 LEU A C 1
ATOM 1530 O O . LEU A 1 193 ? -56.356 5.650 44.001 1.00 72.12 193 LEU A O 1
ATOM 1534 N N . ALA A 1 194 ? -56.004 3.706 45.080 1.00 69.88 194 ALA A N 1
ATOM 1535 C CA . ALA A 1 194 ? -57.235 3.750 45.861 1.00 69.88 194 ALA A CA 1
ATOM 1536 C C . ALA A 1 194 ? -57.234 4.929 46.850 1.00 69.88 194 ALA A C 1
ATOM 1538 O O . ALA A 1 194 ? -58.198 5.699 46.869 1.00 69.88 194 ALA A O 1
ATOM 1539 N N . GLU A 1 195 ? -56.140 5.144 47.590 1.00 72.69 195 GLU A N 1
ATOM 1540 C CA . GLU A 1 195 ? -55.979 6.280 48.510 1.00 72.69 195 GLU A CA 1
ATOM 1541 C C . GLU A 1 195 ? -56.003 7.634 47.794 1.00 72.69 195 GLU A C 1
ATOM 1543 O O . GLU A 1 195 ? -56.630 8.585 48.266 1.00 72.69 195 GLU A O 1
ATOM 1548 N N . GLN A 1 196 ? -55.360 7.740 46.631 1.00 72.81 196 GLN A N 1
ATOM 1549 C CA . GLN A 1 196 ? -55.371 8.964 45.835 1.00 72.81 196 GLN A CA 1
ATOM 1550 C C . GLN A 1 196 ? -56.771 9.253 45.271 1.00 72.81 196 GLN A C 1
ATOM 1552 O O . GLN A 1 196 ? -57.202 10.408 45.267 1.00 72.81 196 GLN A O 1
ATOM 1557 N N . SER A 1 197 ? -57.516 8.216 44.867 1.00 67.88 197 SER A N 1
ATOM 1558 C CA . SER A 1 197 ? -58.923 8.356 44.466 1.00 67.88 197 SER A CA 1
ATOM 1559 C C . SER A 1 197 ? -59.814 8.799 45.633 1.00 67.88 197 SER A C 1
ATOM 1561 O O . SER A 1 197 ? -60.713 9.617 45.442 1.00 67.88 197 SER A O 1
ATOM 1563 N N . ALA A 1 198 ? -59.533 8.321 46.850 1.00 63.94 198 ALA A N 1
ATOM 1564 C CA . ALA A 1 198 ? -60.267 8.687 48.056 1.00 63.94 198 ALA A CA 1
ATOM 1565 C C . ALA A 1 198 ? -59.977 10.135 48.483 1.00 63.94 198 ALA A C 1
ATOM 1567 O O . ALA A 1 198 ? -60.899 10.860 48.850 1.00 63.94 198 ALA A O 1
ATOM 1568 N N . ARG A 1 199 ? -58.726 10.599 48.352 1.00 63.03 199 ARG A N 1
ATOM 1569 C CA . ARG A 1 199 ? -58.351 12.004 48.600 1.00 63.03 199 ARG A CA 1
ATOM 1570 C C . ARG A 1 199 ? -58.990 12.974 47.609 1.00 63.03 199 ARG A C 1
ATOM 1572 O O . ARG A 1 199 ? -59.383 14.061 48.010 1.00 63.03 199 ARG A O 1
ATOM 1579 N N . MET A 1 200 ? -59.148 12.581 46.344 1.00 57.38 200 MET A N 1
ATOM 1580 C CA . MET A 1 200 ? -59.864 13.397 45.350 1.00 57.38 200 MET A CA 1
ATOM 1581 C C . MET A 1 200 ? -61.389 13.419 45.548 1.00 57.38 200 MET A C 1
ATOM 1583 O O . MET A 1 200 ? -62.066 14.214 44.904 1.00 57.38 200 MET A O 1
ATOM 1587 N N . ARG A 1 201 ? -61.938 12.568 46.427 1.00 56.56 201 ARG A N 1
ATOM 1588 C CA . ARG A 1 201 ? -63.374 12.516 46.754 1.00 56.56 201 ARG A CA 1
ATOM 1589 C C . ARG A 1 201 ? -63.754 13.284 48.024 1.00 56.56 201 ARG A C 1
ATOM 1591 O O . ARG A 1 201 ? -64.935 13.312 48.356 1.00 56.56 201 ARG A O 1
ATOM 1598 N N . GLN A 1 202 ? -62.806 13.902 48.734 1.00 51.91 202 GLN A N 1
ATOM 1599 C CA . GLN A 1 202 ? -63.125 14.715 49.912 1.00 51.91 202 GLN A CA 1
ATOM 1600 C C . GLN A 1 202 ? -63.509 16.157 49.515 1.00 51.91 202 GLN A C 1
ATOM 1602 O O . GLN A 1 202 ? -62.715 16.824 48.850 1.00 51.91 202 GLN A O 1
ATOM 1607 N N . PRO A 1 203 ? -64.694 16.662 49.914 1.00 50.50 203 PRO A N 1
ATOM 1608 C CA . PRO A 1 203 ? -65.060 18.070 49.759 1.00 50.50 203 PRO A CA 1
ATOM 1609 C C . PRO A 1 203 ? -64.381 18.961 50.827 1.00 50.50 203 PRO A C 1
ATOM 1611 O O . PRO A 1 203 ? -63.879 18.440 51.825 1.00 50.50 203 PRO A O 1
ATOM 1614 N N . PRO A 1 204 ? -64.324 20.298 50.633 1.00 50.19 204 PRO A N 1
ATOM 1615 C CA . PRO A 1 204 ? -63.549 21.202 51.488 1.00 50.19 204 PRO A CA 1
ATOM 1616 C C . PRO A 1 204 ? -64.157 21.357 52.898 1.00 50.19 204 PRO A C 1
ATOM 1618 O O . PRO A 1 204 ? -65.342 21.082 53.092 1.00 50.19 204 PRO A O 1
ATOM 1621 N N . PRO A 1 205 ? -63.360 21.782 53.899 1.00 51.66 205 PRO A N 1
ATOM 1622 C CA . PRO A 1 205 ? -63.694 21.586 55.304 1.00 51.66 205 PRO A CA 1
ATOM 1623 C C . PRO A 1 205 ? -64.729 22.597 55.809 1.00 51.66 205 PRO A C 1
ATOM 1625 O O . PRO A 1 205 ? -64.577 23.804 55.630 1.00 51.66 205 PRO A O 1
ATOM 1628 N N . GLY A 1 206 ? -65.736 22.094 56.523 1.00 41.44 206 GLY A N 1
ATOM 1629 C CA . GLY A 1 206 ? -66.709 22.897 57.252 1.00 41.44 206 GLY A CA 1
ATOM 1630 C C . GLY A 1 206 ? -67.245 22.168 58.484 1.00 41.44 206 GLY A C 1
ATOM 1631 O O . GLY A 1 206 ? -68.032 21.242 58.352 1.00 41.44 206 GLY A O 1
ATOM 1632 N N . PHE A 1 207 ? -66.841 22.677 59.652 1.00 37.91 207 PHE A N 1
ATOM 1633 C CA . PHE A 1 207 ? -67.498 22.596 60.967 1.00 37.91 207 PHE A CA 1
ATOM 1634 C C . PHE A 1 207 ? -67.469 21.265 61.762 1.00 37.91 207 PHE A C 1
ATOM 1636 O O . PHE A 1 207 ? -68.095 20.273 61.405 1.00 37.91 207 PHE A O 1
ATOM 1643 N N . ASN A 1 208 ? -66.788 21.302 62.918 1.00 50.22 208 ASN A N 1
ATOM 1644 C CA . ASN A 1 208 ? -66.804 20.281 63.980 1.00 50.22 208 ASN A CA 1
ATOM 1645 C C . ASN A 1 208 ? -68.016 20.455 64.917 1.00 50.22 208 ASN A C 1
ATOM 1647 O O . ASN A 1 208 ? -68.393 21.589 65.215 1.00 50.22 208 ASN A O 1
ATOM 1651 N N . PRO A 1 209 ? -68.502 19.357 65.523 1.00 41.47 209 PRO A N 1
ATOM 1652 C CA . PRO A 1 209 ? -68.788 19.357 66.964 1.00 41.47 209 PRO A CA 1
ATOM 1653 C C . PRO A 1 209 ? -68.232 18.100 67.693 1.00 41.47 209 PRO A C 1
ATOM 1655 O O . PRO A 1 209 ? -67.669 17.219 67.044 1.00 41.47 209 PRO A O 1
ATOM 1658 N N . PRO A 1 210 ? -68.273 18.049 69.045 1.00 50.06 210 PRO A N 1
ATOM 1659 C CA . PRO A 1 210 ? -67.200 17.462 69.857 1.00 50.06 210 PRO A CA 1
ATOM 1660 C C . PRO A 1 210 ? -67.497 16.071 70.450 1.00 50.06 210 PRO A C 1
ATOM 1662 O O . PRO A 1 210 ? -68.614 15.568 70.367 1.00 50.06 210 PRO A O 1
ATOM 1665 N N . SER A 1 211 ? -66.492 15.554 71.177 1.00 37.69 211 SER A N 1
ATOM 1666 C CA . SER A 1 211 ? -66.426 14.314 71.984 1.00 37.69 211 SER A CA 1
ATOM 1667 C C . SER A 1 211 ? -66.142 13.043 71.171 1.00 37.69 211 SER A C 1
ATOM 1669 O O . SER A 1 211 ? -66.650 12.883 70.074 1.00 37.69 211 SER A O 1
ATOM 1671 N N . SER A 1 212 ? -65.291 12.105 71.584 1.00 35.53 212 SER A N 1
ATOM 1672 C CA . SER A 1 212 ? -64.760 11.746 72.904 1.00 35.53 212 SER A CA 1
ATOM 1673 C C . SER A 1 212 ? -63.406 11.039 72.737 1.00 35.53 212 SER A C 1
ATOM 1675 O O . SER A 1 212 ? -63.266 10.203 71.845 1.00 35.53 212 SER A O 1
ATOM 1677 N N . GLU A 1 213 ? -62.427 11.325 73.598 1.00 41.75 213 GLU A N 1
ATOM 1678 C CA . GLU A 1 213 ? -61.179 10.551 73.679 1.00 41.75 213 GLU A CA 1
ATOM 1679 C C . GLU A 1 213 ? -61.442 9.079 74.038 1.00 41.75 213 GLU A C 1
ATOM 1681 O O . GLU A 1 213 ? -62.242 8.788 74.930 1.00 41.75 213 GLU A O 1
ATOM 1686 N N . PRO A 1 214 ? -60.664 8.157 73.448 1.00 39.28 214 PRO A N 1
ATOM 1687 C CA . PRO A 1 214 ? -60.054 7.094 74.237 1.00 39.28 214 PRO A CA 1
ATOM 1688 C C . PRO A 1 214 ? -58.522 7.114 74.116 1.00 39.28 214 PRO A C 1
ATOM 1690 O O . PRO A 1 214 ? -57.947 7.218 73.032 1.00 39.28 214 PRO A O 1
ATOM 1693 N N . LYS A 1 215 ? -57.867 6.972 75.271 1.00 39.19 215 LYS A N 1
ATOM 1694 C CA . LYS A 1 215 ? -56.420 6.771 75.456 1.00 39.19 215 LYS A CA 1
ATOM 1695 C C . LYS A 1 215 ? -55.911 5.450 74.825 1.00 39.19 215 LYS A C 1
ATOM 1697 O O . LYS A 1 215 ? -56.707 4.570 74.507 1.00 39.19 215 LYS A O 1
ATOM 1702 N N . PRO A 1 216 ? -54.585 5.307 74.628 1.00 42.16 216 PRO A N 1
ATOM 1703 C CA . PRO A 1 216 ? -54.004 4.707 73.428 1.00 42.16 216 PRO A CA 1
ATOM 1704 C C . PRO A 1 216 ? -53.808 3.187 73.498 1.00 42.16 216 PRO A C 1
ATOM 1706 O O . PRO A 1 216 ? -53.361 2.643 74.508 1.00 42.16 216 PRO A O 1
ATOM 1709 N N . ALA A 1 217 ? -54.037 2.516 72.366 1.00 36.41 217 ALA A N 1
ATOM 1710 C CA . ALA A 1 217 ? -53.583 1.149 72.146 1.00 36.41 217 ALA A CA 1
ATOM 1711 C C . ALA A 1 217 ? -52.068 1.122 71.864 1.00 36.41 217 ALA A C 1
ATOM 1713 O O . ALA A 1 217 ? -51.537 1.925 71.096 1.00 36.41 217 ALA A O 1
ATOM 1714 N N . ALA A 1 218 ? -51.392 0.185 72.527 1.00 37.34 218 ALA A N 1
ATOM 1715 C CA . ALA A 1 218 ? -49.960 -0.082 72.478 1.00 37.34 218 ALA A CA 1
ATOM 1716 C C . ALA A 1 218 ? -49.400 -0.251 71.045 1.00 37.34 218 ALA A C 1
ATOM 1718 O O . ALA A 1 218 ? -50.115 -0.703 70.148 1.00 37.34 218 ALA A O 1
ATOM 1719 N N . PRO A 1 219 ? -48.105 0.048 70.818 1.00 38.50 219 PRO A N 1
ATOM 1720 C CA . PRO A 1 219 ? -47.502 -0.024 69.494 1.00 38.50 219 PRO A CA 1
ATOM 1721 C C . PRO A 1 219 ? -47.483 -1.470 68.992 1.00 38.50 219 PRO A C 1
ATOM 1723 O O . PRO A 1 219 ? -46.866 -2.354 69.595 1.00 38.50 219 PRO A O 1
ATOM 1726 N N . ALA A 1 220 ? -48.138 -1.709 67.855 1.00 35.31 220 ALA A N 1
ATOM 1727 C CA . ALA A 1 220 ? -47.995 -2.947 67.110 1.00 35.31 220 ALA A CA 1
ATOM 1728 C C . ALA A 1 220 ? -46.526 -3.088 66.691 1.00 35.31 220 ALA A C 1
ATOM 1730 O O . ALA A 1 220 ? -46.018 -2.336 65.860 1.00 35.31 220 ALA A O 1
ATOM 1731 N N . LYS A 1 221 ? -45.836 -4.047 67.315 1.00 36.38 221 LYS A N 1
ATOM 1732 C CA . LYS A 1 221 ? -44.470 -4.445 66.983 1.00 36.38 221 LYS A CA 1
ATOM 1733 C C . LYS A 1 221 ? -44.406 -4.773 65.492 1.00 36.38 221 LYS A C 1
ATOM 1735 O O . LYS A 1 221 ? -44.927 -5.796 65.048 1.00 36.38 221 LYS A O 1
ATOM 1740 N N . THR A 1 222 ? -43.749 -3.909 64.729 1.00 37.53 222 THR A N 1
ATOM 1741 C CA . THR A 1 222 ? -43.278 -4.189 63.377 1.00 37.53 222 THR A CA 1
ATOM 1742 C C . THR A 1 222 ? -42.450 -5.470 63.430 1.00 37.53 222 THR A C 1
ATOM 1744 O O . THR A 1 222 ? -41.367 -5.511 64.012 1.00 37.53 222 THR A O 1
ATOM 1747 N N . ARG A 1 223 ? -42.987 -6.559 62.866 1.00 32.53 223 ARG A N 1
ATOM 1748 C CA . ARG A 1 223 ? -42.215 -7.786 62.641 1.00 32.53 223 ARG A CA 1
ATOM 1749 C C . ARG A 1 223 ? -41.018 -7.395 61.770 1.00 32.53 223 ARG A C 1
ATOM 1751 O O . ARG A 1 223 ? -41.248 -6.843 60.692 1.00 32.53 223 ARG A O 1
ATOM 1758 N N . PRO A 1 224 ? -39.768 -7.667 62.177 1.00 34.22 224 PRO A N 1
ATOM 1759 C CA . PRO A 1 224 ? -38.653 -7.502 61.267 1.00 34.22 224 PRO A CA 1
ATOM 1760 C C . PRO A 1 224 ? -38.879 -8.489 60.124 1.00 34.22 224 PRO A C 1
ATOM 1762 O O . PRO A 1 224 ? -38.934 -9.706 60.328 1.00 34.22 224 PRO A O 1
ATOM 1765 N N . ALA A 1 225 ? -39.086 -7.956 58.920 1.00 34.09 225 ALA A N 1
ATOM 1766 C CA . ALA A 1 225 ? -39.038 -8.749 57.709 1.00 34.09 225 ALA A CA 1
ATOM 1767 C C . ALA A 1 225 ? -37.710 -9.513 57.728 1.00 34.09 225 ALA A C 1
ATOM 1769 O O . ALA A 1 225 ? -36.650 -8.914 57.917 1.00 34.09 225 ALA A O 1
ATOM 1770 N N . LYS A 1 226 ? -37.785 -10.843 57.602 1.00 31.92 226 LYS A N 1
ATOM 1771 C CA . LYS A 1 226 ? -36.616 -11.714 57.472 1.00 31.92 226 LYS A CA 1
ATOM 1772 C C . LYS A 1 226 ? -35.674 -11.096 56.440 1.00 31.92 226 LYS A C 1
ATOM 1774 O O . LYS A 1 226 ? -35.994 -11.072 55.253 1.00 31.92 226 LYS A O 1
ATOM 1779 N N . SER A 1 227 ? -34.525 -10.624 56.917 1.00 34.22 227 SER A N 1
ATOM 1780 C CA . SER A 1 227 ? -33.333 -10.383 56.115 1.00 34.22 227 SER A CA 1
ATOM 1781 C C . SER A 1 227 ? -33.047 -11.674 55.352 1.00 34.22 227 SER A C 1
ATOM 1783 O O . SER A 1 227 ? -32.566 -12.660 55.913 1.00 34.22 227 SER A O 1
ATOM 1785 N N . ARG A 1 228 ? -33.465 -11.718 54.085 1.00 33.19 228 ARG A N 1
ATOM 1786 C CA . ARG A 1 228 ? -32.973 -12.721 53.151 1.00 33.19 228 ARG A CA 1
ATOM 1787 C C . ARG A 1 228 ? -31.486 -12.430 52.994 1.00 33.19 228 ARG A C 1
ATOM 1789 O O . ARG A 1 228 ? -31.121 -11.312 52.646 1.00 33.19 228 ARG A O 1
ATOM 1796 N N . SER A 1 229 ? -30.689 -13.441 53.328 1.00 30.72 229 SER A N 1
ATOM 1797 C CA . SER A 1 229 ? -29.248 -13.587 53.106 1.00 30.72 229 SER A CA 1
ATOM 1798 C C . SER A 1 229 ? -28.655 -12.581 52.109 1.00 30.72 229 SER A C 1
ATOM 1800 O O . SER A 1 229 ? -29.169 -12.493 50.988 1.00 30.72 229 SER A O 1
ATOM 1802 N N . PRO A 1 230 ? -27.547 -11.892 52.442 1.00 35.78 230 PRO A N 1
ATOM 1803 C CA . PRO A 1 230 ? -26.848 -11.032 51.505 1.00 35.78 230 PRO A CA 1
ATOM 1804 C C . PRO A 1 230 ? -26.153 -11.930 50.479 1.00 35.78 230 PRO A C 1
ATOM 1806 O O . PRO A 1 230 ? -24.972 -12.240 50.585 1.00 35.78 230 PRO A O 1
ATOM 1809 N N . THR A 1 231 ? -26.886 -12.387 49.466 1.00 36.38 231 THR A N 1
ATOM 1810 C CA . THR A 1 231 ? -26.255 -12.753 48.202 1.00 36.38 231 THR A CA 1
ATOM 1811 C C . THR A 1 231 ? -25.494 -11.512 47.772 1.00 36.38 231 THR A C 1
ATOM 1813 O O . THR A 1 231 ? -26.137 -10.470 47.627 1.00 36.38 231 THR A O 1
ATOM 1816 N N . LEU A 1 232 ? -24.165 -11.604 47.653 1.00 37.44 232 LEU A N 1
ATOM 1817 C CA . LEU A 1 232 ? -23.289 -10.542 47.165 1.00 37.44 232 LEU A CA 1
ATOM 1818 C C . LEU A 1 232 ? -24.011 -9.725 46.083 1.00 37.44 232 LEU A C 1
ATOM 1820 O O . LEU A 1 232 ? -24.075 -10.134 44.923 1.00 37.44 232 LEU A O 1
ATOM 1824 N N . GLN A 1 233 ? -24.559 -8.562 46.439 1.00 50.28 233 GLN A N 1
ATOM 1825 C CA . GLN A 1 233 ? -24.869 -7.543 45.449 1.00 50.28 233 GLN A CA 1
ATOM 1826 C C . GLN A 1 233 ? -23.511 -6.988 45.047 1.00 50.28 233 GLN A C 1
ATOM 1828 O O . GLN A 1 233 ? -23.054 -5.980 45.580 1.00 50.28 233 GLN A O 1
ATOM 1833 N N . ALA A 1 234 ? -22.811 -7.725 44.182 1.00 59.06 234 ALA A N 1
ATOM 1834 C CA . ALA A 1 234 ? -21.566 -7.269 43.603 1.00 59.06 234 ALA A CA 1
ATOM 1835 C C . ALA A 1 234 ? -21.829 -5.872 43.035 1.00 59.06 234 ALA A C 1
ATOM 1837 O O . ALA A 1 234 ? -22.789 -5.672 42.283 1.00 59.06 234 ALA A O 1
ATOM 1838 N N . ASN A 1 235 ? -21.030 -4.900 43.479 1.00 84.19 235 ASN A N 1
ATOM 1839 C CA . ASN A 1 235 ? -21.150 -3.506 43.077 1.00 84.19 235 ASN A CA 1
ATOM 1840 C C . ASN A 1 235 ? -21.305 -3.454 41.547 1.00 84.19 235 ASN A C 1
ATOM 1842 O O . ASN A 1 235 ? -20.483 -4.024 40.830 1.00 84.19 235 ASN A O 1
ATOM 1846 N N . ALA A 1 236 ? -22.371 -2.813 41.052 1.00 86.44 236 ALA A N 1
ATOM 1847 C CA . ALA A 1 236 ? -22.712 -2.794 39.626 1.00 86.44 236 ALA A CA 1
ATOM 1848 C C . ALA A 1 236 ? -21.523 -2.375 38.746 1.00 86.44 236 ALA A C 1
ATOM 1850 O O . ALA A 1 236 ? -21.366 -2.883 37.638 1.00 86.44 236 ALA A O 1
ATOM 1851 N N . PHE A 1 237 ? -20.667 -1.488 39.264 1.00 88.50 237 PHE A N 1
ATOM 1852 C CA . PHE A 1 237 ? -19.442 -1.067 38.596 1.00 88.50 237 PHE A CA 1
ATOM 1853 C C . PHE A 1 237 ? -18.378 -2.170 38.541 1.00 88.50 237 PHE A C 1
ATOM 1855 O O . PHE A 1 237 ? -17.764 -2.358 37.501 1.00 88.50 237 PHE A O 1
ATOM 1862 N N . VAL A 1 238 ? -18.195 -2.943 39.616 1.00 90.62 238 VAL A N 1
ATOM 1863 C CA . VAL A 1 238 ? -17.237 -4.064 39.655 1.00 90.62 238 VAL A CA 1
ATOM 1864 C C . VAL A 1 238 ? -17.626 -5.140 38.645 1.00 90.62 238 VAL A C 1
ATOM 1866 O O . VAL A 1 238 ? -16.774 -5.620 37.907 1.00 90.62 238 VAL A O 1
ATOM 1869 N N . VAL A 1 239 ? -18.918 -5.476 38.553 1.00 91.81 239 VAL A N 1
ATOM 1870 C CA . VAL A 1 239 ? -19.410 -6.437 37.549 1.00 91.81 239 VAL A CA 1
ATOM 1871 C C . VAL A 1 239 ? -19.189 -5.907 36.132 1.00 91.81 239 VAL A C 1
ATOM 1873 O O . VAL A 1 239 ? -18.724 -6.644 35.269 1.00 91.81 239 VAL A O 1
ATOM 1876 N N . ALA A 1 240 ? -19.493 -4.630 35.890 1.00 93.12 240 ALA A N 1
ATOM 1877 C CA . ALA A 1 240 ? -19.264 -3.992 34.597 1.00 93.12 240 ALA A CA 1
ATOM 1878 C C . ALA A 1 240 ? -17.779 -3.982 34.199 1.00 93.12 240 ALA A C 1
ATOM 1880 O O . ALA A 1 240 ? -17.457 -4.327 33.066 1.00 93.12 240 ALA A O 1
ATOM 1881 N N . ALA A 1 241 ? -16.886 -3.637 35.130 1.00 94.06 241 ALA A N 1
ATOM 1882 C CA . ALA A 1 241 ? -15.444 -3.636 34.911 1.00 94.06 241 ALA A CA 1
ATOM 1883 C C . ALA A 1 241 ? -14.913 -5.046 34.625 1.00 94.06 241 ALA A C 1
ATOM 1885 O O . ALA A 1 241 ? -14.144 -5.222 33.687 1.00 94.06 241 ALA A O 1
ATOM 1886 N N . ALA A 1 242 ? -15.370 -6.057 35.373 1.00 95.19 242 ALA A N 1
ATOM 1887 C CA . ALA A 1 242 ? -14.995 -7.446 35.129 1.00 95.19 242 ALA A CA 1
ATOM 1888 C C . ALA A 1 242 ? -15.405 -7.902 33.719 1.00 95.19 242 ALA A C 1
ATOM 1890 O O . ALA A 1 242 ? -14.571 -8.422 32.988 1.00 95.19 242 ALA A O 1
ATOM 1891 N N . VAL A 1 243 ? -16.650 -7.637 33.298 1.00 95.81 243 VAL A N 1
ATOM 1892 C CA . VAL A 1 243 ? -17.111 -7.991 31.942 1.00 95.81 243 VAL A CA 1
ATOM 1893 C C . VAL A 1 243 ? -16.330 -7.239 30.863 1.00 95.81 243 VAL A C 1
ATOM 1895 O O . VAL A 1 243 ? -15.955 -7.845 29.863 1.00 95.81 243 VAL A O 1
ATOM 1898 N N . ALA A 1 244 ? -16.055 -5.946 31.061 1.00 95.75 244 ALA A N 1
ATOM 1899 C CA . ALA A 1 244 ? -15.266 -5.147 30.126 1.00 95.75 244 ALA A CA 1
ATOM 1900 C C . ALA A 1 244 ? -13.846 -5.708 29.949 1.00 95.75 244 ALA A C 1
ATOM 1902 O O . ALA A 1 244 ? -13.407 -5.905 28.819 1.00 95.75 244 ALA A O 1
ATOM 1903 N N . ILE A 1 245 ? -13.156 -6.013 31.055 1.00 96.50 245 ILE A N 1
ATOM 1904 C CA . ILE A 1 245 ? -11.803 -6.586 31.040 1.00 96.50 245 ILE A CA 1
ATOM 1905 C C . ILE A 1 245 ? -11.822 -7.962 30.378 1.00 96.50 245 ILE A C 1
ATOM 1907 O O . ILE A 1 245 ? -11.038 -8.197 29.469 1.00 96.50 245 ILE A O 1
ATOM 1911 N N . THR A 1 246 ? -12.741 -8.851 30.768 1.00 96.44 246 THR A N 1
ATOM 1912 C CA . THR A 1 246 ? -12.846 -10.184 30.160 1.00 96.44 246 THR A CA 1
ATOM 1913 C C . THR A 1 246 ? -13.124 -10.103 28.659 1.00 96.44 246 THR A C 1
ATOM 1915 O O . THR A 1 246 ? -12.486 -10.822 27.896 1.00 96.44 246 THR A O 1
ATOM 1918 N N . GLY A 1 247 ? -14.022 -9.215 28.220 1.00 93.44 247 GLY A N 1
ATOM 1919 C CA . GLY A 1 247 ? -14.305 -9.000 26.800 1.00 93.44 247 GLY A CA 1
ATOM 1920 C C . GLY A 1 247 ? -13.085 -8.490 26.029 1.00 93.44 247 GLY A C 1
ATOM 1921 O O . GLY A 1 247 ? -12.741 -9.052 24.993 1.00 93.44 247 GLY A O 1
ATOM 1922 N N . ALA A 1 248 ? -12.384 -7.485 26.562 1.00 94.50 248 ALA A N 1
ATOM 1923 C CA . ALA A 1 248 ? -11.155 -6.960 25.965 1.00 94.50 248 ALA A CA 1
ATOM 1924 C C . ALA A 1 248 ? -10.053 -8.027 25.883 1.00 94.50 248 ALA A C 1
ATOM 1926 O O . ALA A 1 248 ? -9.446 -8.215 24.833 1.00 94.50 248 ALA A O 1
ATOM 1927 N N . SER A 1 249 ? -9.822 -8.761 26.977 1.00 94.00 249 SER A N 1
ATOM 1928 C CA . SER A 1 249 ? -8.834 -9.840 27.030 1.00 94.00 249 SER A CA 1
ATOM 1929 C C . SER A 1 249 ? -9.163 -10.964 26.054 1.00 94.00 249 SER A C 1
ATOM 1931 O O . SER A 1 249 ? -8.249 -11.485 25.427 1.00 94.00 249 SER A O 1
ATOM 1933 N N . ALA A 1 250 ? -10.442 -11.316 25.886 1.00 93.00 250 ALA A N 1
ATOM 1934 C CA . ALA A 1 250 ? -10.864 -12.313 24.909 1.00 93.00 250 ALA A CA 1
ATOM 1935 C C . ALA A 1 250 ? -10.587 -11.857 23.469 1.00 93.00 250 ALA A C 1
ATOM 1937 O O . ALA A 1 250 ? -10.091 -12.655 22.683 1.00 93.00 250 ALA A O 1
ATOM 1938 N N . ILE A 1 251 ? -10.839 -10.584 23.137 1.00 90.25 251 ILE A N 1
ATOM 1939 C CA . ILE A 1 251 ? -10.538 -10.021 21.809 1.00 90.25 251 ILE A CA 1
ATOM 1940 C C . ILE A 1 251 ? -9.029 -10.035 21.543 1.00 90.25 251 ILE A C 1
ATOM 1942 O O . ILE A 1 251 ? -8.600 -10.524 20.505 1.00 90.25 251 ILE A O 1
ATOM 1946 N N . VAL A 1 252 ? -8.220 -9.562 22.496 1.00 90.12 252 VAL A N 1
ATOM 1947 C CA . VAL A 1 252 ? -6.752 -9.546 22.361 1.00 90.12 252 VAL A CA 1
ATOM 1948 C C . VAL A 1 252 ? -6.179 -10.964 22.274 1.00 90.12 252 VAL A C 1
ATOM 1950 O O . VAL A 1 252 ? -5.256 -11.215 21.504 1.00 90.12 252 VAL A O 1
ATOM 1953 N N . ALA A 1 253 ? -6.712 -11.907 23.054 1.00 89.56 253 ALA A N 1
ATOM 1954 C CA . ALA A 1 253 ? -6.300 -13.304 22.977 1.00 89.56 253 ALA A CA 1
ATOM 1955 C C . ALA A 1 253 ? -6.698 -13.933 21.636 1.00 89.56 253 ALA A C 1
ATOM 1957 O O . ALA A 1 253 ? -5.876 -14.611 21.029 1.00 89.56 253 ALA A O 1
ATOM 1958 N N . ALA A 1 254 ? -7.922 -13.687 21.160 1.00 87.06 254 ALA A N 1
ATOM 1959 C CA . ALA A 1 254 ? -8.386 -14.174 19.866 1.00 87.06 254 ALA A CA 1
ATOM 1960 C C . ALA A 1 254 ? -7.508 -13.642 18.729 1.00 87.06 254 ALA A C 1
ATOM 1962 O O . ALA A 1 254 ? -7.057 -14.430 17.909 1.00 87.06 254 ALA A O 1
ATOM 1963 N N . ASP A 1 255 ? -7.192 -12.348 18.721 1.00 85.25 255 ASP A N 1
ATOM 1964 C CA . ASP A 1 255 ? -6.303 -11.745 17.726 1.00 85.25 255 ASP A CA 1
ATOM 1965 C C . ASP A 1 255 ? -4.931 -12.438 17.673 1.00 85.25 255 ASP A C 1
ATOM 1967 O O . ASP A 1 255 ? -4.501 -12.897 16.616 1.00 85.25 255 ASP A O 1
ATOM 1971 N N . ARG A 1 256 ? -4.291 -12.631 18.835 1.00 83.19 256 ARG A N 1
ATOM 1972 C CA . ARG A 1 256 ? -2.984 -13.304 18.929 1.00 83.19 256 ARG A CA 1
ATOM 1973 C C . ARG A 1 256 ? -3.007 -14.781 18.547 1.00 83.19 256 ARG A C 1
ATOM 1975 O O . ARG A 1 256 ? -1.985 -15.302 18.117 1.00 83.19 256 ARG A O 1
ATOM 1982 N N . LEU A 1 257 ? -4.133 -15.463 18.753 1.00 84.94 257 LEU A N 1
ATOM 1983 C CA . LEU A 1 257 ? -4.287 -16.891 18.460 1.00 84.94 257 LEU A CA 1
ATOM 1984 C C . LEU A 1 257 ? -4.751 -17.169 17.029 1.00 84.94 257 LEU A C 1
ATOM 1986 O O . LEU A 1 257 ? -4.708 -18.317 16.603 1.00 84.94 257 LEU A O 1
ATOM 1990 N N . THR A 1 258 ? -5.222 -16.152 16.309 1.00 85.25 258 THR A N 1
ATOM 1991 C CA . THR A 1 258 ? -5.794 -16.305 14.963 1.00 85.25 258 THR A CA 1
ATOM 1992 C C . THR A 1 258 ? -4.921 -15.696 13.877 1.00 85.25 258 THR A C 1
ATOM 1994 O O . THR A 1 258 ? -5.416 -15.530 12.766 1.00 85.25 258 THR A O 1
ATOM 1997 N N . VAL A 1 259 ? -3.672 -15.312 14.182 1.00 85.88 259 VAL A N 1
ATOM 1998 C CA . VAL A 1 259 ? -2.725 -14.783 13.184 1.00 85.88 259 VAL A CA 1
ATOM 1999 C C . VAL A 1 259 ? -2.707 -15.714 11.980 1.00 85.88 259 VAL A C 1
ATOM 2001 O O . VAL A 1 259 ? -2.668 -16.931 12.135 1.00 85.88 259 VAL A O 1
ATOM 2004 N N . ASP A 1 260 ? -2.791 -15.137 10.791 1.00 90.06 260 ASP A N 1
ATOM 2005 C CA . ASP A 1 260 ? -2.883 -15.924 9.576 1.00 90.06 260 ASP A CA 1
ATOM 2006 C C . ASP A 1 260 ? -1.540 -16.609 9.301 1.00 90.06 260 ASP A C 1
ATOM 2008 O O . ASP A 1 260 ? -0.486 -15.999 9.482 1.00 90.06 260 ASP A O 1
ATOM 2012 N N . HIS A 1 261 ? -1.566 -17.878 8.891 1.00 93.19 261 HIS A N 1
ATOM 2013 C CA . HIS A 1 261 ? -0.357 -18.670 8.666 1.00 93.19 261 HIS A CA 1
ATOM 2014 C C . HIS A 1 261 ? -0.232 -19.081 7.197 1.00 93.19 261 HIS A C 1
ATOM 2016 O O . HIS A 1 261 ? -1.172 -19.639 6.630 1.00 93.19 261 HIS A O 1
ATOM 2022 N N . LEU A 1 262 ? 0.953 -18.880 6.619 1.00 97.00 262 LEU A N 1
ATOM 2023 C CA . LEU A 1 262 ? 1.345 -19.436 5.326 1.00 97.00 262 LEU A CA 1
ATOM 2024 C C . LEU A 1 262 ? 2.321 -20.589 5.563 1.00 97.00 262 LEU A C 1
ATOM 2026 O O . LEU A 1 262 ? 3.420 -20.383 6.079 1.00 97.00 262 LEU A O 1
ATOM 2030 N N . GLN A 1 263 ? 1.909 -21.795 5.178 1.00 98.12 263 GLN A N 1
ATOM 2031 C CA . GLN A 1 263 ? 2.781 -22.965 5.193 1.00 98.12 263 GLN A CA 1
ATOM 2032 C C . GLN A 1 263 ? 3.716 -22.918 3.981 1.00 98.12 263 GLN A C 1
ATOM 2034 O O . GLN A 1 263 ? 3.260 -22.745 2.849 1.00 98.12 263 GLN A O 1
ATOM 2039 N N . VAL A 1 264 ? 5.015 -23.076 4.222 1.00 98.38 264 VAL A N 1
ATOM 2040 C CA . VAL A 1 264 ? 6.042 -23.218 3.188 1.00 98.38 264 VAL A CA 1
ATOM 2041 C C . VAL A 1 264 ? 6.416 -24.693 3.143 1.00 98.38 264 VAL A C 1
ATOM 2043 O O . VAL A 1 264 ? 7.171 -25.176 3.984 1.00 98.38 264 VAL A O 1
ATOM 2046 N N . HIS A 1 265 ? 5.835 -25.420 2.190 1.00 98.25 265 HIS A N 1
ATOM 2047 C CA . HIS A 1 265 ? 5.908 -26.880 2.164 1.00 98.25 265 HIS A CA 1
ATOM 2048 C C . HIS A 1 265 ? 7.231 -27.401 1.615 1.00 98.25 265 HIS A C 1
ATOM 2050 O O . HIS A 1 265 ? 7.761 -26.879 0.629 1.00 98.25 265 HIS A O 1
ATOM 2056 N N . ARG A 1 266 ? 7.732 -28.498 2.180 1.00 97.69 266 ARG A N 1
ATOM 2057 C CA . ARG A 1 266 ? 8.963 -29.109 1.688 1.00 97.69 266 ARG A CA 1
ATOM 2058 C C . ARG A 1 266 ? 8.711 -29.919 0.420 1.00 97.69 266 ARG A C 1
ATOM 2060 O O . ARG A 1 266 ? 7.892 -30.837 0.391 1.00 97.69 266 ARG A O 1
ATOM 2067 N N . ILE A 1 267 ? 9.498 -29.653 -0.618 1.00 97.69 267 ILE A N 1
ATOM 2068 C CA . ILE A 1 267 ? 9.508 -30.412 -1.872 1.00 97.69 267 ILE A CA 1
ATOM 2069 C C . ILE A 1 267 ? 10.855 -31.105 -2.098 1.00 97.69 267 ILE A C 1
ATOM 2071 O O . ILE A 1 267 ? 11.874 -30.793 -1.484 1.00 97.69 267 ILE A O 1
ATOM 2075 N N . ASN A 1 268 ? 10.864 -32.092 -2.995 1.00 96.31 268 ASN A N 1
ATOM 2076 C CA . ASN A 1 268 ? 12.112 -32.594 -3.565 1.00 96.31 268 ASN A CA 1
ATOM 2077 C C . ASN A 1 268 ? 12.644 -31.553 -4.561 1.00 96.31 268 ASN A C 1
ATOM 2079 O O . ASN A 1 268 ? 11.857 -31.055 -5.363 1.00 96.31 268 ASN A O 1
ATOM 2083 N N . SER A 1 269 ? 13.950 -31.276 -4.562 1.00 95.25 269 SER A N 1
ATOM 2084 C CA . SER A 1 269 ? 14.574 -30.311 -5.481 1.00 95.25 269 SER A CA 1
ATOM 2085 C C . SER A 1 269 ? 14.343 -30.634 -6.962 1.00 95.25 269 SER A C 1
ATOM 2087 O O . SER A 1 269 ? 14.267 -29.730 -7.783 1.00 95.25 269 SER A O 1
ATOM 2089 N N . ALA A 1 270 ? 14.133 -31.906 -7.321 1.00 95.19 270 ALA A N 1
ATOM 2090 C CA . ALA A 1 270 ? 13.756 -32.305 -8.680 1.00 95.19 270 ALA A CA 1
ATOM 2091 C C . ALA A 1 270 ? 12.341 -31.851 -9.099 1.00 95.19 270 ALA A C 1
ATOM 2093 O O . ALA A 1 270 ? 11.989 -31.963 -10.270 1.00 95.19 270 ALA A O 1
ATOM 2094 N N . ASN A 1 271 ? 11.523 -31.390 -8.150 1.00 95.44 271 ASN A N 1
ATOM 2095 C CA . ASN A 1 271 ? 10.207 -30.803 -8.393 1.00 95.44 271 ASN A CA 1
ATOM 2096 C C . ASN A 1 271 ? 10.221 -29.274 -8.229 1.00 95.44 271 ASN A C 1
ATOM 2098 O O . ASN A 1 271 ? 9.139 -28.707 -8.110 1.00 95.44 271 ASN A O 1
ATOM 2102 N N . ALA A 1 272 ? 11.390 -28.624 -8.146 1.00 96.88 272 ALA A N 1
ATOM 2103 C CA . ALA A 1 272 ? 11.463 -27.165 -8.121 1.00 96.88 272 ALA A CA 1
ATOM 2104 C C . ALA A 1 272 ? 10.739 -26.578 -9.349 1.00 96.88 272 ALA A C 1
ATOM 2106 O O . ALA A 1 272 ? 10.863 -27.156 -10.435 1.00 96.88 272 ALA A O 1
ATOM 2107 N N . PRO A 1 273 ? 9.973 -25.486 -9.182 1.00 96.69 273 PRO A N 1
ATOM 2108 C CA . PRO A 1 273 ? 9.238 -24.889 -10.286 1.00 96.69 273 PRO A CA 1
ATOM 2109 C C . PRO A 1 273 ? 10.192 -24.274 -11.314 1.00 96.69 273 PRO A C 1
ATOM 2111 O O . PRO A 1 273 ? 11.277 -23.786 -10.970 1.00 96.69 273 PRO A O 1
ATOM 2114 N N . LEU A 1 274 ? 9.781 -24.300 -12.576 1.00 95.81 274 LEU A N 1
ATOM 2115 C CA . LEU A 1 274 ? 10.388 -23.489 -13.617 1.00 95.81 274 LEU A CA 1
ATOM 2116 C C . LEU A 1 274 ? 9.791 -22.090 -13.499 1.00 95.81 274 LEU A C 1
ATOM 2118 O O . LEU A 1 274 ? 8.588 -21.946 -13.592 1.00 95.81 274 LEU A O 1
ATOM 2122 N N . LEU A 1 275 ? 10.623 -21.063 -13.320 1.00 96.50 275 LEU A N 1
ATOM 2123 C CA . LEU A 1 275 ? 10.123 -19.690 -13.268 1.00 96.50 275 LEU A CA 1
ATOM 2124 C C . LEU A 1 275 ? 9.679 -19.248 -14.668 1.00 96.50 275 LEU A C 1
ATOM 2126 O O . LEU A 1 275 ? 10.498 -18.770 -15.457 1.00 96.50 275 LEU A O 1
ATOM 2130 N N . ASP A 1 276 ? 8.393 -19.398 -14.965 1.00 94.50 276 ASP A N 1
ATOM 2131 C CA . ASP A 1 276 ? 7.768 -18.947 -16.214 1.00 94.50 276 ASP A CA 1
ATOM 2132 C C . ASP A 1 276 ? 6.353 -18.359 -16.025 1.00 94.50 276 ASP A C 1
ATOM 2134 O O . ASP A 1 276 ? 5.741 -17.878 -16.985 1.00 94.50 276 ASP A O 1
ATOM 2138 N N . GLY A 1 277 ? 5.853 -18.326 -14.785 1.00 91.75 277 GLY A N 1
ATOM 2139 C CA . GLY A 1 277 ? 4.514 -17.848 -14.453 1.00 91.75 277 GLY A CA 1
ATOM 2140 C C . GLY A 1 277 ? 3.414 -18.879 -14.731 1.00 91.75 277 GLY A C 1
ATOM 2141 O O . GLY A 1 277 ? 2.230 -18.531 -14.658 1.00 91.75 277 GLY A O 1
ATOM 2142 N N . ASP A 1 278 ? 3.756 -20.132 -15.061 1.00 92.19 278 ASP A N 1
ATOM 2143 C CA . ASP A 1 278 ? 2.801 -21.227 -15.204 1.00 92.19 278 ASP A CA 1
ATOM 2144 C C . ASP A 1 278 ? 2.471 -21.881 -13.856 1.00 92.19 278 ASP A C 1
ATOM 2146 O O . ASP A 1 278 ? 3.203 -22.665 -13.257 1.00 92.19 278 ASP A O 1
ATOM 2150 N N . THR A 1 279 ? 1.239 -21.654 -13.420 1.00 94.00 279 THR A N 1
ATOM 2151 C CA . THR A 1 279 ? 0.695 -22.247 -12.194 1.00 94.00 279 THR A CA 1
ATOM 2152 C C . THR A 1 279 ? 0.492 -23.775 -12.248 1.00 94.00 279 THR A C 1
ATOM 2154 O O . THR A 1 279 ? 0.106 -24.373 -11.240 1.00 94.00 279 THR A O 1
ATOM 2157 N N . SER A 1 280 ? 0.704 -24.431 -13.399 1.00 94.44 280 SER A N 1
ATOM 2158 C CA . SER A 1 280 ? 0.454 -25.871 -13.612 1.00 94.44 280 SER A CA 1
ATOM 2159 C C . SER A 1 280 ? 1.574 -26.805 -13.120 1.00 94.44 280 SER A C 1
ATOM 2161 O O . SER A 1 280 ? 1.425 -28.048 -13.104 1.00 94.44 280 SER A O 1
ATOM 2163 N N . ASP A 1 281 ? 2.674 -26.198 -12.681 1.00 94.44 281 ASP A N 1
ATOM 2164 C CA . ASP A 1 281 ? 3.894 -26.860 -12.267 1.00 94.44 281 ASP A CA 1
ATOM 2165 C C . ASP A 1 281 ? 3.692 -27.874 -11.139 1.00 94.44 281 ASP A C 1
ATOM 2167 O O . ASP A 1 281 ? 2.827 -27.753 -10.264 1.00 94.44 281 ASP A O 1
ATOM 2171 N N . ARG A 1 282 ? 4.510 -28.935 -11.148 1.00 94.25 282 ARG A N 1
ATOM 2172 C CA . ARG A 1 282 ? 4.370 -30.031 -10.174 1.00 94.25 282 ARG A CA 1
ATOM 2173 C C . ARG A 1 282 ? 4.566 -29.550 -8.736 1.00 94.25 282 ARG A C 1
ATOM 2175 O O . ARG A 1 282 ? 3.918 -30.107 -7.851 1.00 94.25 282 ARG A O 1
ATOM 2182 N N . ALA A 1 283 ? 5.415 -28.544 -8.530 1.00 96.00 283 ALA A N 1
ATOM 2183 C CA . ALA A 1 283 ? 5.669 -27.909 -7.239 1.00 96.00 283 ALA A CA 1
ATOM 2184 C C . ALA A 1 283 ? 4.377 -27.440 -6.551 1.00 96.00 283 ALA A C 1
ATOM 2186 O O . ALA A 1 283 ? 4.226 -27.582 -5.341 1.00 96.00 283 ALA A O 1
ATOM 2187 N N . TRP A 1 284 ? 3.422 -26.935 -7.337 1.00 96.56 284 TRP A N 1
ATOM 2188 C CA . TRP A 1 284 ? 2.196 -26.309 -6.843 1.00 96.56 284 TRP A CA 1
ATOM 2189 C C . TRP A 1 284 ? 1.042 -27.295 -6.650 1.00 96.56 284 TRP A C 1
ATOM 2191 O O . TRP A 1 284 ? 0.041 -26.981 -5.997 1.00 96.56 284 TRP A O 1
ATOM 2201 N N . ARG A 1 285 ? 1.158 -28.516 -7.188 1.00 92.75 285 ARG A N 1
ATOM 2202 C CA . ARG A 1 285 ? 0.089 -29.521 -7.128 1.00 92.75 285 ARG A CA 1
ATOM 2203 C C . ARG A 1 285 ? -0.138 -29.992 -5.697 1.00 92.75 285 ARG A C 1
ATOM 2205 O O . ARG A 1 285 ? 0.749 -30.549 -5.062 1.00 92.75 285 ARG A O 1
ATOM 2212 N N . GLY A 1 286 ? -1.372 -29.841 -5.224 1.00 89.62 286 GLY A N 1
ATOM 2213 C CA . GLY A 1 286 ? -1.769 -30.234 -3.869 1.00 89.62 286 GLY A CA 1
ATOM 2214 C C . GLY A 1 286 ? -1.468 -29.183 -2.800 1.00 89.62 286 GLY A C 1
ATOM 2215 O O . GLY A 1 286 ? -1.865 -29.379 -1.654 1.00 89.62 286 GLY A O 1
ATOM 2216 N N . ILE A 1 287 ? -0.844 -28.058 -3.164 1.00 96.38 287 ILE A N 1
ATOM 2217 C CA . ILE A 1 287 ? -0.644 -26.930 -2.256 1.00 96.38 287 ILE A CA 1
ATOM 2218 C C . ILE A 1 287 ? -1.926 -26.095 -2.220 1.00 96.38 287 ILE A C 1
ATOM 2220 O O . ILE A 1 287 ? -2.356 -25.525 -3.231 1.00 96.38 287 ILE A O 1
ATOM 2224 N N . THR A 1 288 ? -2.556 -26.041 -1.045 1.00 95.44 288 THR A N 1
ATOM 2225 C CA . THR A 1 288 ? -3.736 -25.195 -0.827 1.00 95.44 288 THR A CA 1
ATOM 2226 C C . THR A 1 288 ? -3.272 -23.741 -0.749 1.00 95.44 288 THR A C 1
ATOM 2228 O O . THR A 1 288 ? -2.409 -23.449 0.077 1.00 95.44 288 THR A O 1
ATOM 2231 N N . PRO A 1 289 ? -3.793 -22.834 -1.593 1.00 96.62 289 PRO A N 1
ATOM 2232 C CA . PRO A 1 289 ? -3.402 -21.435 -1.529 1.00 96.62 289 PRO A CA 1
ATOM 2233 C C . PRO A 1 289 ? -3.870 -20.808 -0.214 1.00 96.62 289 PRO A C 1
ATOM 2235 O O . PRO A 1 289 ? -4.987 -21.054 0.246 1.00 96.62 289 PRO A O 1
ATOM 2238 N N . PHE A 1 290 ? -3.018 -19.970 0.365 1.00 97.19 290 PHE A N 1
ATOM 2239 C CA . PHE A 1 290 ? -3.421 -19.007 1.375 1.00 97.19 290 PHE A CA 1
ATOM 2240 C C . PHE A 1 290 ? -4.017 -17.784 0.672 1.00 97.19 290 PHE A C 1
ATOM 2242 O O . PHE A 1 290 ? -3.351 -17.182 -0.167 1.00 97.19 290 PHE A O 1
ATOM 2249 N N . SER A 1 291 ? -5.255 -17.423 1.004 1.00 95.31 291 SER A N 1
ATOM 2250 C CA . SER A 1 291 ? -5.986 -16.335 0.348 1.00 95.31 291 SER A CA 1
ATOM 2251 C C . SER A 1 291 ? -6.216 -15.167 1.293 1.00 95.31 291 SER A C 1
ATOM 2253 O O . SER A 1 291 ? -6.676 -15.369 2.418 1.00 95.31 291 SER A O 1
ATOM 2255 N N . LEU A 1 292 ? -6.016 -13.945 0.805 1.00 92.44 292 LEU A N 1
ATOM 2256 C CA . LEU A 1 292 ? -6.443 -12.725 1.487 1.00 92.44 292 LEU A CA 1
ATOM 2257 C C . LEU A 1 292 ? -6.993 -11.691 0.498 1.00 92.44 292 LEU A C 1
ATOM 2259 O O . LEU A 1 292 ? -6.729 -11.760 -0.698 1.00 92.44 292 LEU A O 1
ATOM 2263 N N . VAL A 1 293 ? -7.739 -10.714 1.010 1.00 91.38 293 VAL A N 1
ATOM 2264 C CA . VAL A 1 293 ? -8.162 -9.537 0.241 1.00 91.38 293 VAL A CA 1
ATOM 2265 C C . VAL A 1 293 ? -7.383 -8.329 0.741 1.00 91.38 293 VAL A C 1
ATOM 2267 O O . VAL A 1 293 ? -7.455 -7.980 1.926 1.00 91.38 293 VAL A O 1
ATOM 2270 N N . THR A 1 294 ? -6.645 -7.684 -0.154 1.00 91.62 294 THR A N 1
ATOM 2271 C CA . THR A 1 294 ? -6.015 -6.387 0.096 1.00 91.62 294 THR A CA 1
ATOM 2272 C C . THR A 1 294 ? -6.919 -5.270 -0.423 1.00 91.62 294 THR A C 1
ATOM 2274 O O . THR A 1 294 ? -7.689 -5.472 -1.357 1.00 91.62 294 THR A O 1
ATOM 2277 N N . GLY A 1 295 ? -6.873 -4.101 0.217 1.00 89.38 295 GLY A N 1
ATOM 2278 C CA . GLY A 1 295 ? -7.747 -2.964 -0.098 1.00 89.38 295 GLY A CA 1
ATOM 2279 C C . GLY A 1 295 ? -6.994 -1.638 -0.178 1.00 89.38 295 GLY A C 1
ATOM 2280 O O . GLY A 1 295 ? -5.790 -1.592 0.077 1.00 89.38 295 GLY A O 1
ATOM 2281 N N . GLU A 1 296 ? -7.721 -0.551 -0.454 1.00 86.88 296 GLU A N 1
ATOM 2282 C CA . GLU A 1 296 ? -7.218 0.836 -0.500 1.00 86.88 296 GLU A CA 1
ATOM 2283 C C . GLU A 1 296 ? -6.159 1.115 -1.592 1.00 86.88 296 GLU A C 1
ATOM 2285 O O . GLU A 1 296 ? -5.446 2.118 -1.512 1.00 86.88 296 GLU A O 1
ATOM 2290 N N . GLY A 1 297 ? -6.047 0.249 -2.605 1.00 90.75 297 GLY A N 1
ATOM 2291 C CA . GLY A 1 297 ? -5.199 0.484 -3.777 1.00 90.75 297 GLY A CA 1
ATOM 2292 C C . GLY A 1 297 ? -5.801 1.497 -4.755 1.00 90.75 297 GLY A C 1
ATOM 2293 O O . GLY A 1 297 ? -7.005 1.750 -4.752 1.00 90.75 297 GLY A O 1
ATOM 2294 N N . GLY A 1 298 ? -4.958 2.088 -5.600 1.00 90.81 298 GLY A N 1
ATOM 2295 C CA . GLY A 1 298 ? -5.395 2.857 -6.765 1.00 90.81 298 GLY A CA 1
ATOM 2296 C C . GLY A 1 298 ? -5.816 1.934 -7.908 1.00 90.81 298 GLY A C 1
ATOM 2297 O O . GLY A 1 298 ? -5.302 0.829 -8.007 1.00 90.81 298 GLY A O 1
ATOM 2298 N N . ASN A 1 299 ? -6.730 2.410 -8.752 1.00 92.06 299 ASN A N 1
ATOM 2299 C CA . ASN A 1 299 ? -7.080 1.864 -10.071 1.00 92.06 299 ASN A CA 1
ATOM 2300 C C . ASN A 1 299 ? -7.800 0.504 -10.151 1.00 92.06 299 ASN A C 1
ATOM 2302 O O . ASN A 1 299 ? -8.619 0.361 -11.052 1.00 92.06 299 ASN A O 1
ATOM 2306 N N . PHE A 1 300 ? -7.688 -0.382 -9.151 1.00 90.88 300 PHE A N 1
ATOM 2307 C CA . PHE A 1 300 ? -8.384 -1.686 -9.109 1.00 90.88 300 PHE A CA 1
ATOM 2308 C C . PHE A 1 300 ? -9.929 -1.579 -9.179 1.00 90.88 300 PHE A C 1
ATOM 2310 O O . PHE A 1 300 ? -10.616 -1.542 -8.147 1.00 90.88 300 PHE A O 1
ATOM 2317 N N . ASP A 1 301 ? -10.484 -1.478 -10.391 1.00 81.88 301 ASP A N 1
ATOM 2318 C CA . ASP A 1 301 ? -11.911 -1.348 -10.739 1.00 81.88 301 ASP A CA 1
ATOM 2319 C C . ASP A 1 301 ? -12.685 -0.277 -9.942 1.00 81.88 301 ASP A C 1
ATOM 2321 O O . ASP A 1 301 ? -13.890 -0.383 -9.686 1.00 81.88 301 ASP A O 1
ATOM 2325 N N . GLY A 1 302 ? -11.981 0.762 -9.484 1.00 75.06 302 GLY A N 1
ATOM 2326 C CA . GLY A 1 302 ? -12.532 1.827 -8.639 1.00 75.06 302 GLY A CA 1
ATOM 2327 C C . GLY A 1 302 ? -12.895 1.409 -7.205 1.00 75.06 302 GLY A C 1
ATOM 2328 O O . GLY A 1 302 ? -13.350 2.251 -6.430 1.00 75.06 302 GLY A O 1
ATOM 2329 N N . LYS A 1 303 ? -12.684 0.142 -6.827 1.00 80.12 303 LYS A N 1
ATOM 2330 C CA . LYS A 1 303 ? -12.862 -0.357 -5.451 1.00 80.12 303 LYS A CA 1
ATOM 2331 C C . LYS A 1 303 ? -11.560 -0.361 -4.657 1.00 80.12 303 LYS A C 1
ATOM 2333 O O . LYS A 1 303 ? -11.598 -0.280 -3.430 1.00 80.12 303 LYS A O 1
ATOM 2338 N N . GLY A 1 304 ? -10.422 -0.436 -5.348 1.00 88.25 304 GLY A N 1
ATOM 2339 C CA . GLY A 1 304 ? -9.108 -0.485 -4.711 1.00 88.25 304 GLY A CA 1
ATOM 2340 C C . GLY A 1 304 ? -8.827 -1.819 -4.020 1.00 88.25 304 GLY A C 1
ATOM 2341 O O . GLY A 1 304 ? -8.036 -1.854 -3.080 1.00 88.25 304 GLY A O 1
ATOM 2342 N N . GLU A 1 305 ? -9.508 -2.888 -4.434 1.00 91.00 305 GLU A N 1
ATOM 2343 C CA . GLU A 1 305 ? -9.438 -4.221 -3.835 1.00 91.00 305 GLU A CA 1
ATOM 2344 C C . GLU A 1 305 ? -8.770 -5.207 -4.788 1.00 91.00 305 GLU A C 1
ATOM 2346 O O . GLU A 1 305 ? -9.026 -5.171 -5.987 1.00 91.00 305 GLU A O 1
ATOM 2351 N N . SER A 1 306 ? -7.968 -6.121 -4.245 1.00 93.75 306 SER A N 1
ATOM 2352 C CA . SER A 1 306 ? -7.425 -7.249 -4.999 1.00 93.75 306 SER A CA 1
ATOM 2353 C C . SER A 1 306 ? -7.382 -8.489 -4.113 1.00 93.75 306 SER A C 1
ATOM 2355 O O . SER A 1 306 ? -6.909 -8.451 -2.969 1.00 93.75 306 SER A O 1
ATOM 2357 N N . ARG A 1 307 ? -7.906 -9.611 -4.613 1.00 94.94 307 ARG A N 1
ATOM 2358 C CA . ARG A 1 307 ? -7.732 -10.906 -3.957 1.00 94.94 307 ARG A CA 1
ATOM 2359 C C . ARG A 1 307 ? -6.363 -11.473 -4.308 1.00 94.94 307 ARG A C 1
ATOM 2361 O O . ARG A 1 307 ? -6.079 -11.705 -5.477 1.00 94.94 307 ARG A O 1
ATOM 2368 N N . ILE A 1 308 ? -5.556 -11.757 -3.290 1.00 97.06 308 ILE A N 1
ATOM 2369 C CA . ILE A 1 308 ? -4.227 -12.355 -3.428 1.00 97.06 308 ILE A CA 1
ATOM 2370 C C . ILE A 1 308 ? -4.268 -13.793 -2.913 1.00 97.06 308 ILE A C 1
ATOM 2372 O O . ILE A 1 308 ? -4.651 -14.044 -1.769 1.00 97.06 308 ILE A O 1
ATOM 2376 N N . ASP A 1 309 ? -3.820 -14.720 -3.750 1.00 98.19 309 ASP A N 1
ATOM 2377 C CA . ASP A 1 309 ? -3.553 -16.111 -3.400 1.00 98.19 309 ASP A CA 1
ATOM 2378 C C . ASP A 1 309 ? -2.044 -16.359 -3.380 1.00 98.19 309 ASP A C 1
ATOM 2380 O O . ASP A 1 309 ? -1.318 -15.961 -4.292 1.00 98.19 309 ASP A O 1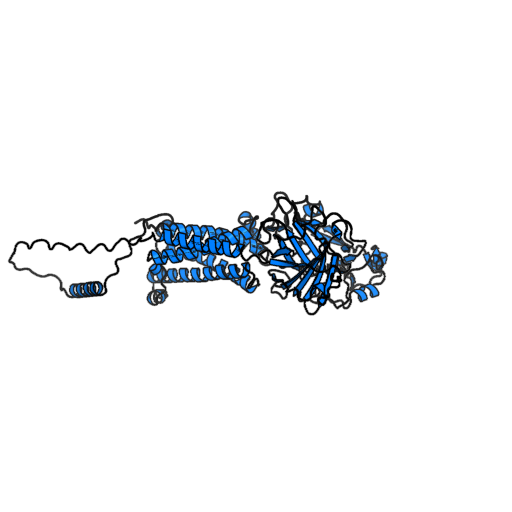
ATOM 2384 N N . ILE A 1 310 ? -1.578 -17.043 -2.337 1.00 98.62 310 ILE A N 1
ATOM 2385 C CA . ILE A 1 310 ? -0.166 -17.335 -2.105 1.00 98.62 310 ILE A CA 1
ATOM 2386 C C . ILE A 1 310 ? 0.018 -18.840 -1.938 1.00 98.62 310 ILE A C 1
ATOM 2388 O O . ILE A 1 310 ? -0.641 -19.475 -1.112 1.00 98.62 310 ILE A O 1
ATOM 2392 N N . ARG A 1 311 ? 0.952 -19.417 -2.692 1.00 98.62 311 ARG A N 1
ATOM 2393 C CA . ARG A 1 311 ? 1.505 -20.754 -2.438 1.00 98.62 311 ARG A CA 1
ATOM 2394 C C . ARG A 1 311 ? 2.995 -20.623 -2.184 1.00 98.62 311 ARG A C 1
ATOM 2396 O O . ARG A 1 311 ? 3.652 -19.805 -2.818 1.00 98.62 311 ARG A O 1
ATOM 2403 N N . ALA A 1 312 ? 3.521 -21.433 -1.275 1.00 98.62 312 ALA A N 1
ATOM 2404 C CA . ALA A 1 312 ? 4.933 -21.408 -0.932 1.00 98.62 312 ALA A CA 1
ATOM 2405 C C . ALA A 1 312 ? 5.472 -22.828 -0.749 1.00 98.62 312 ALA A C 1
ATOM 2407 O O . ALA A 1 312 ? 4.838 -23.670 -0.107 1.00 98.62 312 ALA A O 1
ATOM 2408 N N . VAL A 1 313 ? 6.648 -23.086 -1.315 1.00 98.62 313 VAL A N 1
ATOM 2409 C CA . VAL A 1 313 ? 7.376 -24.352 -1.181 1.00 98.62 313 VAL A CA 1
ATOM 2410 C C . VAL A 1 313 ? 8.872 -24.097 -1.013 1.00 98.62 313 VAL A C 1
ATOM 2412 O O . VAL A 1 313 ? 9.360 -23.016 -1.327 1.00 98.62 313 VAL A O 1
ATOM 2415 N N . HIS A 1 314 ? 9.626 -25.081 -0.535 1.00 98.62 314 HIS A N 1
ATOM 2416 C CA . HIS A 1 314 ? 11.082 -24.996 -0.443 1.00 98.62 314 HIS A CA 1
ATOM 2417 C C . HIS A 1 314 ? 11.750 -26.360 -0.641 1.00 98.62 314 HIS A C 1
ATOM 2419 O O . HIS A 1 314 ? 11.177 -27.399 -0.317 1.00 98.62 314 HIS A O 1
ATOM 2425 N N . ASP A 1 315 ? 12.986 -26.375 -1.141 1.00 97.88 315 ASP A N 1
ATOM 2426 C CA . ASP A 1 315 ? 13.771 -27.610 -1.325 1.00 97.88 315 ASP A CA 1
ATOM 2427 C C . ASP A 1 315 ? 14.870 -27.807 -0.258 1.00 97.88 315 ASP A C 1
ATOM 2429 O O . ASP A 1 315 ? 15.609 -28.796 -0.267 1.00 97.88 315 ASP A O 1
ATOM 2433 N N . GLY A 1 316 ? 14.955 -26.873 0.696 1.00 97.38 316 GLY A N 1
ATOM 2434 C CA . GLY A 1 316 ? 15.981 -26.812 1.741 1.00 97.38 316 GLY A CA 1
ATOM 2435 C C . GLY A 1 316 ? 17.161 -25.894 1.411 1.00 97.38 316 GLY A C 1
ATOM 2436 O O . GLY A 1 316 ? 17.953 -25.603 2.302 1.00 97.38 316 GLY A O 1
ATOM 2437 N N . THR A 1 317 ? 17.261 -25.406 0.174 1.00 97.75 317 THR A N 1
ATOM 2438 C CA . THR A 1 317 ? 18.225 -24.374 -0.246 1.00 97.75 317 THR A CA 1
ATOM 2439 C C . THR A 1 317 ? 17.504 -23.122 -0.738 1.00 97.75 317 THR A C 1
ATOM 2441 O O . THR A 1 317 ? 17.870 -22.008 -0.362 1.00 97.75 317 THR A O 1
ATOM 2444 N N . TRP A 1 318 ? 16.463 -23.309 -1.543 1.00 98.56 318 TRP A N 1
ATOM 2445 C CA . TRP A 1 318 ? 15.635 -22.267 -2.131 1.00 98.56 318 TRP A CA 1
ATOM 2446 C C . TRP A 1 318 ? 14.219 -22.335 -1.580 1.00 98.56 318 TRP A C 1
ATOM 2448 O O . TRP A 1 318 ? 13.683 -23.418 -1.333 1.00 98.56 318 TRP A O 1
ATOM 2458 N N . ALA A 1 319 ? 13.627 -21.160 -1.407 1.00 98.62 319 ALA A N 1
ATOM 2459 C CA . ALA A 1 319 ? 12.202 -20.977 -1.231 1.00 98.62 319 ALA A CA 1
ATOM 2460 C C . ALA A 1 319 ? 11.612 -20.455 -2.543 1.00 98.62 319 ALA A C 1
ATOM 2462 O O . ALA A 1 319 ? 12.220 -19.632 -3.231 1.00 98.62 319 ALA A O 1
ATOM 2463 N N . TYR A 1 320 ? 10.418 -20.939 -2.857 1.00 98.69 320 TYR A N 1
ATOM 2464 C CA . TYR A 1 320 ? 9.667 -20.591 -4.046 1.00 98.69 320 TYR A CA 1
ATOM 2465 C C . TYR A 1 320 ? 8.277 -20.131 -3.637 1.00 98.69 320 TYR A C 1
ATOM 2467 O O . TYR A 1 320 ? 7.609 -20.796 -2.838 1.00 98.69 320 TYR A O 1
ATOM 2475 N N . PHE A 1 321 ? 7.827 -19.027 -4.214 1.00 98.75 321 PHE A N 1
ATOM 2476 C CA . PHE A 1 321 ? 6.499 -18.478 -3.990 1.00 98.75 321 PHE A CA 1
ATOM 2477 C C . PHE A 1 321 ? 5.769 -18.345 -5.316 1.00 98.75 321 PHE A C 1
ATOM 2479 O O . PHE A 1 321 ? 6.361 -17.918 -6.302 1.00 98.75 321 PHE A O 1
ATOM 2486 N N . LEU A 1 322 ? 4.484 -18.676 -5.315 1.00 98.75 322 LEU A N 1
ATOM 2487 C CA . LEU A 1 322 ? 3.556 -18.328 -6.379 1.00 98.75 322 LEU A CA 1
ATOM 2488 C C . LEU A 1 322 ? 2.526 -17.365 -5.796 1.00 98.75 322 LEU A C 1
ATOM 2490 O O . LEU A 1 322 ? 1.711 -17.759 -4.956 1.00 98.75 322 LEU A O 1
ATOM 2494 N N . PHE A 1 323 ? 2.577 -16.121 -6.256 1.00 98.75 323 PHE A N 1
ATOM 2495 C CA . PHE A 1 323 ? 1.596 -15.087 -5.960 1.00 98.75 323 PHE A CA 1
ATOM 2496 C C . PHE A 1 323 ? 0.665 -14.940 -7.157 1.00 98.75 323 PHE A C 1
ATOM 2498 O O . PHE A 1 323 ? 1.126 -14.754 -8.281 1.00 98.75 323 PHE A O 1
ATOM 2505 N N . THR A 1 324 ? -0.641 -14.998 -6.930 1.00 98.50 324 THR A N 1
ATOM 2506 C CA . THR A 1 324 ? -1.628 -14.653 -7.957 1.00 98.50 324 THR A CA 1
ATOM 2507 C C . THR A 1 324 ? -2.574 -13.599 -7.420 1.00 98.50 324 THR A C 1
ATOM 2509 O O . THR A 1 324 ? -3.081 -13.773 -6.311 1.00 98.50 324 THR A O 1
ATOM 2512 N N . TRP A 1 325 ? -2.823 -12.534 -8.179 1.00 98.06 325 TRP A N 1
ATOM 2513 C CA . TRP A 1 325 ? -3.734 -11.471 -7.759 1.00 98.06 325 TRP A CA 1
ATOM 2514 C C . TRP A 1 325 ? -4.645 -11.006 -8.885 1.00 98.06 325 TRP A C 1
ATOM 2516 O O . TRP A 1 325 ? -4.292 -11.120 -10.058 1.00 98.06 325 TRP A O 1
ATOM 2526 N N . GLU A 1 326 ? -5.821 -10.517 -8.501 1.00 96.81 326 GLU A N 1
ATOM 2527 C CA . GLU A 1 326 ? -6.778 -9.870 -9.399 1.00 96.81 326 GLU A CA 1
ATOM 2528 C C . GLU A 1 326 ? -6.245 -8.496 -9.810 1.00 96.81 326 GLU A C 1
ATOM 2530 O O . GLU A 1 326 ? -5.945 -7.661 -8.951 1.00 96.81 326 GLU A O 1
ATOM 2535 N N . ASP A 1 327 ? -6.136 -8.278 -11.116 1.00 96.62 327 ASP A N 1
ATOM 2536 C CA . ASP A 1 327 ? -5.682 -7.031 -11.718 1.00 96.62 327 ASP A CA 1
ATOM 2537 C C . ASP A 1 327 ? -6.451 -6.799 -13.028 1.00 96.62 327 ASP A C 1
ATOM 2539 O O . ASP A 1 327 ? -6.327 -7.612 -13.958 1.00 96.62 327 ASP A O 1
ATOM 2543 N N . PRO A 1 328 ? -7.304 -5.762 -13.110 1.00 93.44 328 PRO A N 1
ATOM 2544 C CA . PRO A 1 328 ? -8.175 -5.569 -14.265 1.00 93.44 328 PRO A CA 1
ATOM 2545 C C . PRO A 1 328 ? -7.391 -5.270 -15.542 1.00 93.44 328 PRO A C 1
ATOM 2547 O O . PRO A 1 328 ? -7.893 -5.524 -16.644 1.00 93.44 328 PRO A O 1
ATOM 2550 N N . THR A 1 329 ? -6.162 -4.771 -15.410 1.00 94.12 329 THR A N 1
ATOM 2551 C CA . THR A 1 329 ? -5.323 -4.385 -16.535 1.00 94.12 329 THR A CA 1
ATOM 2552 C C . THR A 1 329 ? -4.007 -5.159 -16.536 1.00 94.12 329 THR A C 1
ATOM 2554 O O . THR A 1 329 ? -3.643 -5.844 -15.586 1.00 94.12 329 THR A O 1
ATOM 2557 N N . ARG A 1 330 ? -3.327 -5.141 -17.684 1.00 96.94 330 ARG A N 1
ATOM 2558 C CA . ARG A 1 330 ? -1.943 -5.605 -17.819 1.00 96.94 330 ARG A CA 1
ATOM 2559 C C . ARG A 1 330 ? -1.099 -4.387 -18.135 1.00 96.94 330 ARG A C 1
ATOM 2561 O O . ARG A 1 330 ? -0.729 -4.199 -19.295 1.00 96.94 330 ARG A O 1
ATOM 2568 N N . SER A 1 331 ? -0.852 -3.553 -17.140 1.00 97.38 331 SER A N 1
ATOM 2569 C CA . SER A 1 331 ? -0.266 -2.241 -17.365 1.00 97.38 331 SER A CA 1
ATOM 2570 C C . SER A 1 331 ? 1.251 -2.295 -17.422 1.00 97.38 331 SER A C 1
ATOM 2572 O O . SER A 1 331 ? 1.947 -2.657 -16.471 1.00 97.38 331 SER A O 1
ATOM 2574 N N . LEU A 1 332 ? 1.779 -1.908 -18.581 1.00 98.25 332 LEU A N 1
ATOM 2575 C CA . LEU A 1 332 ? 3.206 -1.845 -18.876 1.00 98.25 332 LEU A CA 1
ATOM 2576 C C . LEU A 1 332 ? 3.699 -0.420 -19.182 1.00 98.25 332 LEU A C 1
ATOM 2578 O O . LEU A 1 332 ? 4.900 -0.175 -19.289 1.00 98.25 332 LEU A O 1
ATOM 2582 N N . LYS A 1 333 ? 2.787 0.541 -19.343 1.00 97.62 333 LYS A N 1
ATOM 2583 C CA . LYS A 1 333 ? 3.077 1.958 -19.600 1.00 97.62 333 LYS A CA 1
ATOM 2584 C C . LYS A 1 333 ? 3.780 2.640 -18.414 1.00 97.62 333 LYS A C 1
ATOM 2586 O O . LYS A 1 333 ? 3.185 3.445 -17.709 1.00 97.62 333 LYS A O 1
ATOM 2591 N N . HIS A 1 334 ? 5.079 2.405 -18.228 1.00 97.38 334 HIS A N 1
ATOM 2592 C CA . HIS A 1 334 ? 5.899 3.183 -17.290 1.00 97.38 334 HIS A CA 1
ATOM 2593 C C . HIS A 1 334 ? 6.419 4.457 -17.958 1.00 97.38 334 HIS A C 1
ATOM 2595 O O . HIS A 1 334 ? 7.402 4.416 -18.703 1.00 97.38 334 HIS A O 1
ATOM 2601 N N . LEU A 1 335 ? 5.739 5.578 -17.689 1.00 96.50 335 LEU A N 1
ATOM 2602 C CA . LEU A 1 335 ? 6.132 6.935 -18.091 1.00 96.50 335 LEU A CA 1
ATOM 2603 C C . LEU A 1 335 ? 6.625 7.036 -19.557 1.00 96.50 335 LEU A C 1
ATOM 2605 O O . LEU A 1 335 ? 7.761 7.459 -19.802 1.00 96.50 335 LEU A O 1
ATOM 2609 N N . PRO A 1 336 ? 5.828 6.610 -20.558 1.00 97.06 336 PRO A N 1
ATOM 2610 C CA . PRO A 1 336 ? 6.247 6.648 -21.956 1.00 97.06 336 PRO A CA 1
ATOM 2611 C C . PRO A 1 336 ? 6.425 8.087 -22.456 1.00 97.06 336 PRO A C 1
ATOM 2613 O O . PRO A 1 336 ? 5.817 9.029 -21.940 1.00 97.06 336 PRO A O 1
ATOM 2616 N N . LEU A 1 337 ? 7.250 8.258 -23.491 1.00 96.50 337 LEU A N 1
ATOM 2617 C CA . LEU A 1 337 ? 7.500 9.559 -24.106 1.00 96.50 337 LEU A CA 1
ATOM 2618 C C . LEU A 1 337 ? 6.814 9.656 -25.467 1.00 96.50 337 LEU A C 1
ATOM 2620 O O . LEU A 1 337 ? 6.952 8.762 -26.304 1.00 96.50 337 LEU A O 1
ATOM 2624 N N . VAL A 1 338 ? 6.127 10.770 -25.706 1.00 96.44 338 VAL A N 1
ATOM 2625 C CA . VAL A 1 338 ? 5.461 11.083 -26.974 1.00 96.44 338 VAL A CA 1
ATOM 2626 C C . VAL A 1 338 ? 6.154 12.268 -27.622 1.00 96.44 338 VAL A C 1
ATOM 2628 O O . VAL A 1 338 ? 6.375 13.304 -26.995 1.00 96.44 338 VAL A O 1
ATOM 2631 N N . LYS A 1 339 ? 6.514 12.118 -28.894 1.00 95.75 339 LYS A N 1
ATOM 2632 C CA . LYS A 1 339 ? 7.062 13.208 -29.687 1.00 95.75 339 LYS A CA 1
ATOM 2633 C C . LYS A 1 339 ? 5.943 14.087 -30.226 1.00 95.75 339 LYS A C 1
ATOM 2635 O O . LYS A 1 339 ? 5.168 13.652 -31.074 1.00 95.75 339 LYS A O 1
ATOM 2640 N N . GLU A 1 340 ? 5.922 15.342 -29.818 1.00 94.69 340 GLU A N 1
ATOM 2641 C CA . GLU A 1 340 ? 5.012 16.370 -30.316 1.00 94.69 340 GLU A CA 1
ATOM 2642 C C . GLU A 1 340 ? 5.757 17.402 -31.178 1.00 94.69 340 GLU A C 1
ATOM 2644 O O . GLU A 1 340 ? 6.946 17.264 -31.476 1.00 94.69 340 GLU A O 1
ATOM 2649 N N . ALA A 1 341 ? 5.041 18.427 -31.649 1.00 93.94 341 ALA A N 1
ATOM 2650 C CA . ALA A 1 341 ? 5.609 19.463 -32.512 1.00 93.94 341 ALA A CA 1
ATOM 2651 C C . ALA A 1 341 ? 6.621 20.372 -31.788 1.00 93.94 341 ALA A C 1
ATOM 2653 O O . ALA A 1 341 ? 7.496 20.946 -32.435 1.00 93.94 341 ALA A O 1
ATOM 2654 N N . ASP A 1 342 ? 6.494 20.513 -30.470 1.00 90.81 342 ASP A N 1
ATOM 2655 C CA . ASP A 1 342 ? 7.318 21.357 -29.600 1.00 90.81 342 ASP A CA 1
ATOM 2656 C C . ASP A 1 342 ? 8.383 20.575 -28.809 1.00 90.81 342 ASP A C 1
ATOM 2658 O O . ASP A 1 342 ? 9.230 21.190 -28.161 1.00 90.81 342 ASP A O 1
ATOM 2662 N N . GLY A 1 343 ? 8.397 19.242 -28.895 1.00 91.31 343 GLY A N 1
ATOM 2663 C CA . GLY A 1 343 ? 9.419 18.403 -28.276 1.00 91.31 343 GLY A CA 1
ATOM 2664 C C . GLY A 1 343 ? 8.891 17.057 -27.794 1.00 91.31 343 GLY A C 1
ATOM 2665 O O . GLY A 1 343 ? 7.837 16.588 -28.214 1.00 91.31 343 GLY A O 1
ATOM 2666 N N . TRP A 1 344 ? 9.660 16.415 -26.919 1.00 93.44 344 TRP A N 1
ATOM 2667 C CA . TRP A 1 344 ? 9.253 15.183 -26.250 1.00 93.44 344 TRP A CA 1
ATOM 2668 C C . TRP A 1 344 ? 8.478 15.502 -24.976 1.00 93.44 344 TRP A C 1
ATOM 2670 O O . TRP A 1 344 ? 8.940 16.297 -24.159 1.00 93.44 344 TRP A O 1
ATOM 2680 N N . HIS A 1 345 ? 7.349 14.829 -24.787 1.00 91.94 345 HIS A N 1
ATOM 2681 C CA . HIS A 1 345 ? 6.511 14.933 -23.598 1.00 91.94 345 HIS A CA 1
ATOM 2682 C C . HIS A 1 345 ? 6.461 13.602 -22.870 1.00 91.94 345 HIS A C 1
ATOM 2684 O O . HIS A 1 345 ? 6.348 12.550 -23.493 1.00 91.94 345 HIS A O 1
ATOM 2690 N N . LEU A 1 346 ? 6.550 13.658 -21.545 1.00 92.88 346 LEU A N 1
ATOM 2691 C CA . LEU A 1 346 ? 6.380 12.496 -20.681 1.00 92.88 346 LEU A CA 1
ATOM 2692 C C . LEU A 1 346 ? 4.889 12.319 -20.392 1.00 92.88 346 LEU A C 1
ATOM 2694 O O . LEU A 1 346 ? 4.283 13.239 -19.838 1.00 92.88 346 LEU A O 1
ATOM 2698 N N . LEU A 1 347 ? 4.313 11.160 -20.712 1.00 94.25 347 LEU A N 1
ATOM 2699 C CA . LEU A 1 347 ? 2.968 10.839 -20.237 1.00 94.25 347 LEU A CA 1
ATOM 2700 C C . LEU A 1 347 ? 3.026 10.556 -18.742 1.00 94.25 347 LEU A C 1
ATOM 2702 O O . LEU A 1 347 ? 3.821 9.734 -18.283 1.00 94.25 347 LEU A O 1
ATOM 2706 N N . ARG A 1 348 ? 2.225 11.309 -17.990 1.00 93.06 348 ARG A N 1
ATOM 2707 C CA . ARG A 1 348 ? 2.225 11.318 -16.531 1.00 93.06 348 ARG A CA 1
ATOM 2708 C C . ARG A 1 348 ? 0.935 11.922 -15.989 1.00 93.06 348 ARG A C 1
ATOM 2710 O O . ARG A 1 348 ? 0.414 12.879 -16.563 1.00 93.06 348 ARG A O 1
ATOM 2717 N N . ALA A 1 349 ? 0.499 11.445 -14.837 1.00 93.06 349 ALA A N 1
ATOM 2718 C CA . ALA A 1 349 ? -0.514 12.050 -13.993 1.00 93.06 349 ALA A CA 1
ATOM 2719 C C . ALA A 1 349 ? -0.063 11.954 -12.531 1.00 93.06 349 ALA A C 1
ATOM 2721 O O . ALA A 1 349 ? -0.115 10.902 -11.908 1.00 93.06 349 ALA A O 1
ATOM 2722 N N . GLY A 1 350 ? 0.398 13.070 -11.958 1.00 90.00 350 GLY A N 1
ATOM 2723 C CA . GLY A 1 350 ? 0.837 13.127 -10.556 1.00 90.00 350 GLY A CA 1
ATOM 2724 C C . GLY A 1 350 ? 2.327 12.855 -10.306 1.00 90.00 350 GLY A C 1
ATOM 2725 O O . GLY A 1 350 ? 2.785 13.058 -9.180 1.00 90.00 350 GLY A O 1
ATOM 2726 N N . TYR A 1 351 ? 3.123 12.520 -11.330 1.00 89.94 351 TYR A N 1
ATOM 2727 C CA . TYR A 1 351 ? 4.584 12.384 -11.199 1.00 89.94 351 TYR A CA 1
ATOM 2728 C C . TYR A 1 351 ? 5.269 13.594 -10.536 1.00 89.94 351 TYR A C 1
ATOM 2730 O O . TYR A 1 351 ? 6.118 13.429 -9.661 1.00 89.94 351 TYR A O 1
ATOM 2738 N N . ASP A 1 352 ? 4.856 14.819 -10.885 1.00 85.19 352 ASP A N 1
ATOM 2739 C CA . ASP A 1 352 ? 5.452 16.065 -10.370 1.00 85.19 352 ASP A CA 1
ATOM 2740 C C . ASP A 1 352 ? 5.259 16.264 -8.853 1.00 85.19 352 ASP A C 1
ATOM 2742 O O . ASP A 1 352 ? 5.959 17.071 -8.241 1.00 85.19 352 ASP A O 1
ATOM 2746 N N . ILE A 1 353 ? 4.320 15.535 -8.240 1.00 87.44 353 ILE A N 1
ATOM 2747 C CA . ILE A 1 353 ? 4.076 15.521 -6.790 1.00 87.44 353 ILE A CA 1
ATOM 2748 C C . ILE A 1 353 ? 4.462 14.179 -6.146 1.00 87.44 353 ILE A C 1
ATOM 2750 O O . ILE 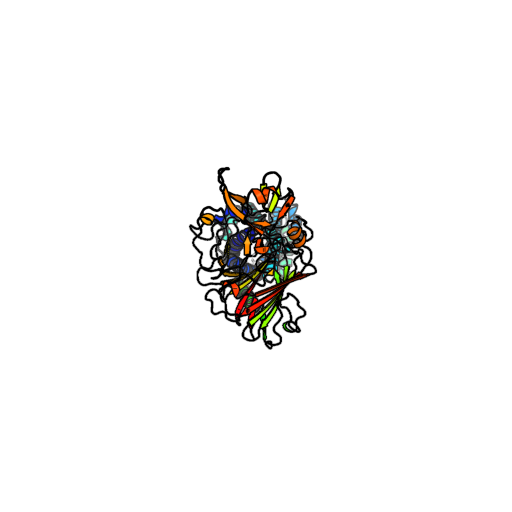A 1 353 ? 4.165 13.954 -4.976 1.00 87.44 353 ILE A O 1
ATOM 2754 N N . GLY A 1 354 ? 5.138 13.294 -6.887 1.00 89.56 354 GLY A N 1
ATOM 2755 C CA . GLY A 1 354 ? 5.564 11.978 -6.408 1.00 89.56 354 GLY A CA 1
ATOM 2756 C C . GLY A 1 354 ? 4.429 10.967 -6.220 1.00 89.56 354 GLY A C 1
ATOM 2757 O O . GLY A 1 354 ? 4.567 10.064 -5.397 1.00 89.56 354 GLY A O 1
ATOM 2758 N N . ASP A 1 355 ? 3.313 11.141 -6.932 1.00 92.69 355 ASP A N 1
ATOM 2759 C CA . ASP A 1 355 ? 2.125 10.281 -6.871 1.00 92.69 355 ASP A CA 1
ATOM 2760 C C . ASP A 1 355 ? 1.632 9.960 -8.289 1.00 92.69 355 ASP A C 1
ATOM 2762 O O . ASP A 1 355 ? 0.488 10.253 -8.634 1.00 92.69 355 ASP A O 1
ATOM 2766 N N . GLU A 1 356 ? 2.516 9.428 -9.142 1.00 94.62 356 GLU A N 1
ATOM 2767 C CA . GLU A 1 356 ? 2.118 8.980 -10.482 1.00 94.62 356 GLU A CA 1
ATOM 2768 C C . GLU A 1 356 ? 1.060 7.870 -10.380 1.00 94.62 356 GLU A C 1
ATOM 2770 O O . GLU A 1 356 ? 1.289 6.867 -9.701 1.00 94.62 356 GLU A O 1
ATOM 2775 N N . HIS A 1 357 ? -0.096 8.052 -11.019 1.00 93.06 357 HIS A N 1
ATOM 2776 C CA . HIS A 1 357 ? -1.248 7.154 -10.867 1.00 93.06 357 HIS A CA 1
ATOM 2777 C C . HIS A 1 357 ? -1.907 6.714 -12.176 1.00 93.06 357 HIS A C 1
ATOM 2779 O O . HIS A 1 357 ? -2.800 5.874 -12.106 1.00 93.06 357 HIS A O 1
ATOM 2785 N N . ASP A 1 358 ? -1.446 7.196 -13.333 1.00 95.06 358 ASP A N 1
ATOM 2786 C CA . ASP A 1 358 ? -1.971 6.764 -14.635 1.00 95.06 358 ASP A CA 1
ATOM 2787 C C . ASP A 1 358 ? -0.921 5.961 -15.412 1.00 95.06 358 ASP A C 1
ATOM 2789 O O . ASP A 1 358 ? -1.202 4.874 -15.900 1.00 95.06 358 ASP A O 1
ATOM 2793 N N . TYR A 1 359 ? 0.308 6.468 -15.505 1.00 96.69 359 TYR A N 1
ATOM 2794 C CA . TYR A 1 359 ? 1.365 5.909 -16.349 1.00 96.69 359 TYR A CA 1
ATOM 2795 C C . TYR A 1 359 ? 2.486 5.294 -15.507 1.00 96.69 359 TYR A C 1
ATOM 2797 O O . TYR A 1 359 ? 3.642 5.737 -15.534 1.00 96.69 359 TYR A O 1
ATOM 2805 N N . ASN A 1 360 ? 2.140 4.258 -14.741 1.00 97.06 360 ASN A N 1
ATOM 2806 C CA . ASN A 1 360 ? 3.102 3.355 -14.116 1.00 97.06 360 ASN A CA 1
ATOM 2807 C C . ASN A 1 360 ? 2.884 1.914 -14.594 1.00 97.06 360 ASN A C 1
ATOM 2809 O O . ASN A 1 360 ? 1.826 1.557 -15.096 1.00 97.06 360 ASN A O 1
ATOM 2813 N N . GLU A 1 361 ? 3.894 1.077 -14.409 1.00 97.94 361 GLU A N 1
ATOM 2814 C CA . GLU A 1 361 ? 3.756 -0.368 -14.588 1.00 97.94 361 GLU A CA 1
ATOM 2815 C C . GLU A 1 361 ? 3.044 -1.028 -13.397 1.00 97.94 361 GLU A C 1
ATOM 2817 O O . GLU A 1 361 ? 3.113 -0.524 -12.267 1.00 97.94 361 GLU A O 1
ATOM 2822 N N . ASP A 1 362 ? 2.428 -2.188 -13.638 1.00 98.44 362 ASP A N 1
ATOM 2823 C CA . ASP A 1 362 ? 1.959 -3.060 -12.562 1.00 98.44 362 ASP A CA 1
ATOM 2824 C C . ASP A 1 362 ? 3.132 -3.545 -11.719 1.00 98.44 362 ASP A C 1
ATOM 2826 O O . ASP A 1 362 ? 4.236 -3.822 -12.215 1.00 98.44 362 ASP A O 1
ATOM 2830 N N . LYS A 1 363 ? 2.890 -3.651 -10.412 1.00 98.62 363 LYS A N 1
ATOM 2831 C CA . LYS A 1 363 ? 3.901 -4.091 -9.448 1.00 98.62 363 LYS A CA 1
ATOM 2832 C C . LYS A 1 363 ? 3.310 -4.990 -8.387 1.00 98.62 363 LYS A C 1
ATOM 2834 O O . LYS A 1 363 ? 2.136 -4.905 -8.035 1.00 98.62 363 LYS A O 1
ATOM 2839 N N . PHE A 1 364 ? 4.188 -5.784 -7.794 1.00 98.69 364 PHE A N 1
ATOM 2840 C CA . PHE A 1 364 ? 3.872 -6.600 -6.634 1.00 98.69 364 PHE A CA 1
ATOM 2841 C C . PHE A 1 364 ? 5.011 -6.505 -5.632 1.00 98.69 364 PHE A C 1
ATOM 2843 O O . PHE A 1 364 ? 6.173 -6.663 -6.001 1.00 98.69 364 PHE A O 1
ATOM 2850 N N . SER A 1 365 ? 4.698 -6.230 -4.372 1.00 98.12 365 SER A N 1
ATOM 2851 C CA . SER A 1 365 ? 5.694 -6.121 -3.314 1.00 98.12 365 SER A CA 1
ATOM 2852 C C . SER A 1 365 ? 5.465 -7.151 -2.224 1.00 98.12 365 SER A C 1
ATOM 2854 O O . SER A 1 365 ? 4.326 -7.427 -1.844 1.00 98.12 365 SER A O 1
ATOM 2856 N N . VAL A 1 366 ? 6.570 -7.692 -1.720 1.00 98.00 366 VAL A N 1
ATOM 2857 C CA . VAL A 1 366 ? 6.632 -8.585 -0.567 1.00 98.00 366 VAL A CA 1
ATOM 2858 C C . VAL A 1 366 ? 7.516 -7.913 0.471 1.00 98.00 366 VAL A C 1
ATOM 2860 O O . VAL A 1 366 ? 8.587 -7.430 0.134 1.00 98.00 366 VAL A O 1
ATOM 2863 N N . LEU A 1 367 ? 7.078 -7.886 1.725 1.00 96.25 367 LEU A N 1
ATOM 2864 C CA . LEU A 1 367 ? 7.893 -7.441 2.853 1.00 96.25 367 LEU A CA 1
ATOM 2865 C C . LEU A 1 367 ? 8.042 -8.589 3.842 1.00 96.25 367 LEU A C 1
ATOM 2867 O O . LEU A 1 367 ? 7.031 -9.141 4.287 1.00 96.25 367 LEU A O 1
ATOM 2871 N N . LEU A 1 368 ? 9.279 -8.905 4.222 1.00 95.56 368 LEU A N 1
ATOM 2872 C CA . LEU A 1 368 ? 9.619 -9.883 5.249 1.00 95.56 368 LEU A CA 1
ATOM 2873 C C . LEU A 1 368 ? 10.214 -9.197 6.481 1.00 95.56 368 LEU A C 1
ATOM 2875 O O . LEU A 1 368 ? 11.049 -8.298 6.401 1.00 95.56 368 LEU A O 1
ATOM 2879 N N . THR A 1 369 ? 9.779 -9.619 7.668 1.00 92.94 369 THR A N 1
ATOM 2880 C CA . THR A 1 369 ? 10.284 -9.061 8.924 1.00 92.94 369 THR A CA 1
ATOM 2881 C C . THR A 1 369 ? 10.251 -10.063 10.070 1.00 92.94 369 THR A C 1
ATOM 2883 O O . THR A 1 369 ? 9.385 -10.932 10.157 1.00 92.94 369 THR A O 1
ATOM 2886 N N . THR A 1 370 ? 11.198 -9.910 10.994 1.00 90.12 370 THR A N 1
ATOM 2887 C CA . THR A 1 370 ? 11.189 -10.585 12.301 1.00 90.12 370 THR A CA 1
ATOM 2888 C C . THR A 1 370 ? 10.618 -9.702 13.413 1.00 90.12 370 THR A C 1
ATOM 2890 O O . THR A 1 370 ? 10.513 -10.148 14.555 1.00 90.12 370 THR A O 1
ATOM 2893 N N . SER A 1 371 ? 10.245 -8.456 13.091 1.00 81.56 371 SER A N 1
ATOM 2894 C CA . SER A 1 371 ? 9.647 -7.518 14.037 1.00 81.56 371 SER A CA 1
ATOM 2895 C C . SER A 1 371 ? 8.344 -8.080 14.596 1.00 81.56 371 SER A C 1
ATOM 2897 O O . SER A 1 371 ? 7.483 -8.562 13.863 1.00 81.56 371 SER A O 1
ATOM 2899 N N . ASP A 1 372 ? 8.182 -7.960 15.910 1.00 67.12 372 ASP A N 1
ATOM 2900 C CA . ASP A 1 372 ? 6.968 -8.338 16.630 1.00 67.12 372 ASP A CA 1
ATOM 2901 C C . ASP A 1 372 ? 5.815 -7.336 16.439 1.00 67.12 372 ASP A C 1
ATOM 2903 O O . ASP A 1 372 ? 4.720 -7.553 16.963 1.00 67.12 372 ASP A O 1
ATOM 2907 N N . GLY A 1 373 ? 6.044 -6.249 15.689 1.00 66.69 373 GLY A N 1
ATOM 2908 C CA . GLY A 1 373 ? 5.018 -5.298 15.268 1.00 66.69 373 GLY A CA 1
ATOM 2909 C C . GLY A 1 373 ? 3.952 -5.990 14.420 1.00 66.69 373 GLY A C 1
ATOM 2910 O O . GLY A 1 373 ? 4.125 -6.220 13.223 1.00 66.69 373 GLY A O 1
ATOM 2911 N N . THR A 1 374 ? 2.830 -6.341 15.048 1.00 59.97 374 THR A N 1
ATOM 2912 C CA . THR A 1 374 ? 1.808 -7.177 14.411 1.00 59.97 374 THR A CA 1
ATOM 2913 C C . THR A 1 374 ? 1.004 -6.431 13.346 1.00 59.97 374 THR A C 1
ATOM 2915 O O . THR A 1 374 ? 0.500 -7.055 12.420 1.00 59.97 374 THR A O 1
ATOM 2918 N N . LEU A 1 375 ? 0.902 -5.101 13.389 1.00 76.50 375 LEU A N 1
ATOM 2919 C CA . LEU A 1 375 ? 0.023 -4.337 12.493 1.00 76.50 375 LEU A CA 1
ATOM 2920 C C . LEU A 1 375 ? 0.761 -3.714 11.304 1.00 76.50 375 LEU A C 1
ATOM 2922 O O . LEU A 1 375 ? 1.937 -3.371 11.385 1.00 76.50 375 LEU A O 1
ATOM 2926 N N . ALA A 1 376 ? 0.063 -3.599 10.173 1.00 63.16 376 ALA A N 1
ATOM 2927 C CA . ALA A 1 376 ? 0.617 -3.040 8.943 1.00 63.16 376 ALA A CA 1
ATOM 2928 C C . ALA A 1 376 ? 1.163 -1.630 9.138 1.00 63.16 376 ALA A C 1
ATOM 2930 O O . ALA A 1 376 ? 0.509 -0.781 9.743 1.00 63.16 376 ALA A O 1
ATOM 2931 N N . GLY A 1 377 ? 2.368 -1.405 8.615 1.00 69.25 377 GLY A N 1
ATOM 2932 C CA . GLY A 1 377 ? 3.071 -0.134 8.739 1.00 69.25 377 GLY A CA 1
ATOM 2933 C C . GLY A 1 377 ? 3.581 0.174 10.147 1.00 69.25 377 GLY A C 1
ATOM 2934 O O . GLY A 1 377 ? 4.280 1.169 10.315 1.00 69.25 377 GLY A O 1
ATOM 2935 N N . ASP A 1 378 ? 3.298 -0.651 11.164 1.00 71.81 378 ASP A N 1
ATOM 2936 C CA . ASP A 1 378 ? 3.794 -0.380 12.511 1.00 71.81 378 ASP A CA 1
ATOM 2937 C C . ASP A 1 378 ? 5.326 -0.467 12.513 1.00 71.81 378 ASP A C 1
ATOM 2939 O O . ASP A 1 378 ? 5.907 -1.461 12.069 1.00 71.81 378 ASP A O 1
ATOM 2943 N N . ARG A 1 379 ? 5.974 0.619 12.950 1.00 81.56 379 ARG A N 1
ATOM 2944 C CA . ARG A 1 379 ? 7.438 0.825 12.939 1.00 81.56 379 ARG A CA 1
ATOM 2945 C C . ARG A 1 379 ? 8.133 0.790 11.568 1.00 81.56 379 ARG A C 1
ATOM 2947 O O . ARG A 1 379 ? 9.356 0.776 11.537 1.00 81.56 379 ARG A O 1
ATOM 2954 N N . THR A 1 380 ? 7.385 0.706 10.469 1.00 87.94 380 THR A N 1
ATOM 2955 C CA . THR A 1 380 ? 7.929 0.626 9.095 1.00 87.94 380 THR A CA 1
ATOM 2956 C C . THR A 1 380 ? 7.314 1.659 8.156 1.00 87.94 380 THR A C 1
ATOM 2958 O O . THR A 1 380 ? 7.828 1.870 7.062 1.00 87.94 380 THR A O 1
ATOM 2961 N N . PHE A 1 381 ? 6.220 2.309 8.560 1.00 90.25 381 PHE A N 1
ATOM 2962 C CA . PHE A 1 381 ? 5.573 3.414 7.866 1.00 90.25 381 PHE A CA 1
ATOM 2963 C C . PHE A 1 381 ? 5.144 4.477 8.879 1.00 90.25 381 PHE A C 1
ATOM 2965 O O . PHE A 1 381 ? 4.424 4.199 9.839 1.00 90.25 381 PHE A O 1
ATOM 2972 N N . HIS A 1 382 ? 5.559 5.714 8.636 1.00 90.88 382 HIS A N 1
ATOM 2973 C CA . HIS A 1 382 ? 5.290 6.854 9.501 1.00 90.88 382 HIS A CA 1
ATOM 2974 C C . HIS A 1 382 ? 4.515 7.896 8.705 1.00 90.88 382 HIS A C 1
ATOM 2976 O O . HIS A 1 382 ? 5.003 8.420 7.701 1.00 90.88 382 HIS A O 1
ATOM 2982 N N . ALA A 1 383 ? 3.285 8.162 9.140 1.00 90.50 383 ALA A N 1
ATOM 2983 C CA . ALA A 1 383 ? 2.311 8.902 8.353 1.00 90.50 383 ALA A CA 1
ATOM 2984 C C . ALA A 1 383 ? 2.439 10.424 8.529 1.00 90.50 383 ALA A C 1
ATOM 2986 O O . ALA A 1 383 ? 2.804 10.932 9.593 1.00 90.50 383 ALA A O 1
ATOM 2987 N N . GLY A 1 384 ? 2.035 11.150 7.491 1.00 91.19 384 GLY A N 1
ATOM 2988 C CA . GLY A 1 384 ? 1.990 12.605 7.435 1.00 91.19 384 GLY A CA 1
ATOM 2989 C C . GLY A 1 384 ? 3.115 13.249 6.615 1.00 91.19 384 GLY A C 1
ATOM 2990 O O . GLY A 1 384 ? 4.050 12.581 6.181 1.00 91.19 384 GLY A O 1
ATOM 2991 N N . PRO A 1 385 ? 3.041 14.577 6.412 1.00 92.31 385 PRO A N 1
ATOM 2992 C CA . PRO A 1 385 ? 3.952 15.331 5.555 1.00 92.31 385 PRO A CA 1
ATOM 2993 C C . PRO A 1 385 ? 5.382 15.457 6.091 1.00 92.31 385 PRO A C 1
ATOM 2995 O O . PRO A 1 385 ? 6.298 15.676 5.306 1.00 92.31 385 PRO A O 1
ATOM 2998 N N . HIS A 1 386 ? 5.591 15.338 7.405 1.00 92.25 386 HIS A N 1
ATOM 2999 C CA . HIS A 1 386 ? 6.902 15.498 8.048 1.00 92.25 386 HIS A CA 1
ATOM 3000 C C . HIS A 1 386 ? 7.143 14.414 9.109 1.00 92.25 386 HIS A C 1
ATOM 3002 O O . HIS A 1 386 ? 7.134 14.713 10.310 1.00 92.25 386 HIS A O 1
ATOM 3008 N N . PRO A 1 387 ? 7.319 13.147 8.697 1.00 90.75 387 PRO A N 1
ATOM 3009 C CA . PRO A 1 387 ? 7.464 12.047 9.643 1.00 90.75 387 PRO A CA 1
ATOM 3010 C C . PRO A 1 387 ? 8.853 12.021 10.300 1.00 90.75 387 PRO A C 1
ATOM 3012 O O . PRO A 1 387 ? 8.973 11.575 11.434 1.00 90.75 387 PRO A O 1
ATOM 3015 N N . ILE A 1 388 ? 9.885 12.564 9.641 1.00 92.50 388 ILE A N 1
ATOM 3016 C CA . ILE A 1 388 ? 11.247 12.658 10.184 1.00 92.50 388 ILE A CA 1
ATOM 3017 C C . ILE A 1 388 ? 11.568 14.129 10.501 1.00 92.50 388 ILE A C 1
ATOM 3019 O O . ILE A 1 388 ? 11.478 14.982 9.610 1.00 92.50 388 ILE A O 1
ATOM 3023 N N . PRO A 1 389 ? 11.955 14.465 11.746 1.00 89.69 389 PRO A N 1
ATOM 3024 C CA . PRO A 1 389 ? 12.383 15.815 12.097 1.00 89.69 389 PRO A CA 1
ATOM 3025 C C . PRO A 1 389 ? 13.579 16.279 11.256 1.00 89.69 389 PRO A C 1
ATOM 3027 O O . PRO A 1 389 ? 14.553 15.550 11.106 1.00 89.69 389 PRO A O 1
ATOM 3030 N N . ASN A 1 390 ? 13.531 17.518 10.761 1.00 90.06 390 ASN A N 1
ATOM 3031 C CA . ASN A 1 390 ? 14.580 18.156 9.945 1.00 90.06 390 ASN A CA 1
ATOM 3032 C C . ASN A 1 390 ? 14.871 17.497 8.582 1.00 90.06 390 ASN A C 1
ATOM 3034 O O . ASN A 1 390 ? 15.765 17.959 7.876 1.00 90.06 390 ASN A O 1
ATOM 3038 N N . ALA A 1 391 ? 14.115 16.472 8.188 1.00 93.19 391 ALA A N 1
ATOM 3039 C CA . ALA A 1 391 ? 14.165 15.922 6.841 1.00 93.19 391 ALA A CA 1
ATOM 3040 C C . ALA A 1 391 ? 13.209 16.677 5.893 1.00 93.19 391 ALA A C 1
ATOM 3042 O O . ALA A 1 391 ? 12.301 17.382 6.359 1.00 93.19 391 ALA A O 1
ATOM 3043 N N . PRO A 1 392 ? 13.377 16.527 4.565 1.00 93.75 392 PRO A N 1
ATOM 3044 C CA . PRO A 1 392 ? 12.442 17.068 3.587 1.00 93.75 392 PRO A CA 1
ATOM 3045 C C . PRO A 1 392 ? 11.013 16.585 3.840 1.00 93.75 392 PRO A C 1
ATOM 3047 O O . PRO A 1 392 ? 10.788 15.461 4.294 1.00 93.75 392 PRO A O 1
ATOM 3050 N N . ALA A 1 393 ? 10.042 17.443 3.523 1.00 92.25 393 ALA A N 1
ATOM 3051 C CA . ALA A 1 393 ? 8.643 17.042 3.521 1.00 92.25 393 ALA A CA 1
ATOM 3052 C C . ALA A 1 393 ? 8.422 15.910 2.511 1.00 92.25 393 ALA A C 1
ATOM 3054 O O . ALA A 1 393 ? 9.063 15.862 1.461 1.00 92.25 393 ALA A O 1
ATOM 3055 N N . THR A 1 394 ? 7.466 15.031 2.784 1.00 92.00 394 THR A N 1
ATOM 3056 C CA . THR A 1 394 ? 6.992 14.090 1.766 1.00 92.00 394 THR A CA 1
ATOM 3057 C C . THR A 1 394 ? 6.291 14.877 0.662 1.00 92.00 394 THR A C 1
ATOM 3059 O O . THR A 1 394 ? 5.430 15.702 0.977 1.00 92.00 394 THR A O 1
ATOM 3062 N N . MET A 1 395 ? 6.583 14.592 -0.609 1.00 91.00 395 MET A N 1
ATOM 3063 C CA . MET A 1 395 ? 5.927 15.283 -1.731 1.00 91.00 395 MET A CA 1
ATOM 3064 C C . MET A 1 395 ? 4.408 15.042 -1.768 1.00 91.00 395 MET A C 1
ATOM 3066 O O . MET A 1 395 ? 3.649 15.922 -2.163 1.00 91.00 395 MET A O 1
ATOM 3070 N N . THR A 1 396 ? 3.963 13.876 -1.291 1.00 90.12 396 THR A N 1
ATOM 3071 C CA . THR A 1 396 ? 2.562 13.427 -1.359 1.00 90.12 396 THR A CA 1
ATOM 3072 C C . THR A 1 396 ? 1.741 13.763 -0.115 1.00 90.12 396 THR A C 1
ATOM 3074 O O . THR A 1 396 ? 0.515 13.699 -0.134 1.00 90.12 396 THR A O 1
ATOM 3077 N N . GLY A 1 397 ? 2.403 14.083 0.999 1.00 90.62 397 GLY A N 1
ATOM 3078 C CA . GLY A 1 397 ? 1.770 14.276 2.306 1.00 90.62 397 GLY A CA 1
ATOM 3079 C C . GLY A 1 397 ? 1.339 12.985 3.018 1.00 90.62 397 GLY A C 1
ATOM 3080 O O . GLY A 1 397 ? 0.730 13.081 4.085 1.00 90.62 397 GLY A O 1
ATOM 3081 N N . ARG A 1 398 ? 1.613 11.802 2.448 1.00 89.56 398 ARG A N 1
ATOM 3082 C CA . ARG A 1 398 ? 1.161 10.498 2.972 1.00 89.56 398 ARG A CA 1
ATOM 3083 C C . ARG A 1 398 ? 2.012 9.988 4.131 1.00 89.56 398 ARG A C 1
ATOM 3085 O O . ARG A 1 398 ? 1.485 9.649 5.187 1.00 89.56 398 ARG A O 1
ATOM 3092 N N . GLY A 1 399 ? 3.329 9.972 3.956 1.00 91.50 399 GLY A N 1
ATOM 3093 C CA . GLY A 1 399 ? 4.264 9.414 4.929 1.00 91.50 399 GLY A CA 1
ATOM 3094 C C . GLY A 1 399 ? 5.548 8.905 4.286 1.00 91.50 399 GLY A C 1
ATOM 3095 O O . GLY A 1 399 ? 5.742 9.044 3.078 1.00 91.50 399 GLY A O 1
ATOM 3096 N N . LEU A 1 400 ? 6.420 8.316 5.103 1.00 93.19 400 LEU A N 1
ATOM 3097 C CA . LEU A 1 400 ? 7.657 7.662 4.667 1.00 93.19 400 LEU A CA 1
ATOM 3098 C C . LEU A 1 400 ? 7.793 6.287 5.300 1.00 93.19 400 LEU A C 1
ATOM 3100 O O . LEU A 1 400 ? 7.355 6.060 6.428 1.00 93.19 400 LEU A O 1
ATOM 3104 N N . HIS A 1 401 ? 8.473 5.403 4.580 1.00 93.12 401 HIS A N 1
ATOM 3105 C CA . HIS A 1 401 ? 8.917 4.128 5.111 1.00 93.12 401 HIS A CA 1
ATOM 3106 C C . HIS A 1 401 ? 10.300 4.268 5.742 1.00 93.12 401 HIS A C 1
ATOM 3108 O O . HIS A 1 401 ? 11.227 4.743 5.088 1.00 93.12 401 HIS A O 1
ATOM 3114 N N . PHE A 1 402 ? 10.429 3.887 7.009 1.00 93.62 402 PHE A N 1
ATOM 3115 C CA . PHE A 1 402 ? 11.699 3.734 7.725 1.00 93.62 402 PHE A CA 1
ATOM 3116 C C . PHE A 1 402 ? 11.474 2.933 9.010 1.00 93.62 402 PHE A C 1
ATOM 3118 O O . PHE A 1 402 ? 10.342 2.831 9.481 1.00 93.62 402 PHE A O 1
ATOM 3125 N N . THR A 1 403 ? 12.552 2.391 9.568 1.00 91.81 403 THR A N 1
ATOM 3126 C CA . THR A 1 403 ? 12.608 1.802 10.911 1.00 91.81 403 THR A CA 1
ATOM 3127 C C . THR A 1 403 ? 13.456 2.689 11.826 1.00 91.81 403 THR A C 1
ATOM 3129 O O . THR A 1 403 ? 14.303 3.447 11.366 1.00 91.81 403 THR A O 1
ATOM 3132 N N . GLU A 1 404 ? 13.263 2.623 13.146 1.00 88.38 404 GLU A N 1
ATOM 3133 C CA . GLU A 1 404 ? 14.188 3.294 14.082 1.00 88.38 404 GLU A CA 1
ATOM 3134 C C . GLU A 1 404 ? 15.530 2.553 14.189 1.00 88.38 404 GLU A C 1
ATOM 3136 O O . GLU A 1 404 ? 16.573 3.157 14.431 1.00 88.38 404 GLU A O 1
ATOM 3141 N N . SER A 1 405 ? 15.498 1.226 14.042 1.00 88.00 405 SER A N 1
ATOM 3142 C CA . SER A 1 405 ? 16.669 0.352 14.083 1.00 88.00 405 SER A CA 1
ATOM 3143 C C . SER A 1 405 ? 16.381 -0.973 13.379 1.00 88.00 405 SER A C 1
ATOM 3145 O O . SER A 1 405 ? 15.230 -1.417 13.338 1.00 88.00 405 SER A O 1
ATOM 3147 N N . GLY A 1 406 ? 17.438 -1.612 12.872 1.00 89.75 406 GLY A N 1
ATOM 3148 C CA . GLY A 1 406 ? 17.346 -2.857 12.109 1.00 89.75 406 GLY A CA 1
ATOM 3149 C C . GLY A 1 406 ? 16.746 -2.664 10.716 1.00 89.75 406 GLY A C 1
ATOM 3150 O O . GLY A 1 406 ? 16.335 -1.564 10.350 1.00 89.75 406 GLY A O 1
ATOM 3151 N N . TYR A 1 407 ? 16.692 -3.751 9.956 1.00 92.62 407 TYR A N 1
ATOM 3152 C CA . TYR A 1 407 ? 16.197 -3.763 8.585 1.00 92.62 407 TYR A CA 1
ATOM 3153 C C . TYR A 1 407 ? 14.982 -4.676 8.456 1.00 92.62 407 TYR A C 1
ATOM 3155 O O . TYR A 1 407 ? 14.818 -5.646 9.206 1.00 92.62 407 TYR A O 1
ATOM 3163 N N . VAL A 1 408 ? 14.112 -4.332 7.516 1.00 94.19 408 VAL A N 1
ATOM 3164 C CA . VAL A 1 408 ? 13.114 -5.249 6.972 1.00 94.19 408 VAL A CA 1
ATOM 3165 C C . VAL A 1 408 ? 13.359 -5.396 5.483 1.00 94.19 408 VAL A C 1
ATOM 3167 O O . VAL A 1 408 ? 13.697 -4.422 4.815 1.00 94.19 408 VAL A O 1
ATOM 3170 N N . ASP A 1 409 ? 13.170 -6.613 5.012 1.00 96.50 409 ASP A N 1
ATOM 3171 C CA . ASP A 1 409 ? 13.468 -7.075 3.663 1.00 96.50 409 ASP A CA 1
ATOM 3172 C C . ASP A 1 409 ? 12.249 -6.804 2.769 1.00 96.50 409 ASP A C 1
ATOM 3174 O O . ASP A 1 409 ? 11.106 -7.027 3.192 1.00 96.50 409 ASP A O 1
ATOM 3178 N N . VAL A 1 410 ? 12.469 -6.232 1.586 1.00 97.19 410 VAL A N 1
ATOM 3179 C CA . VAL A 1 410 ? 11.433 -5.777 0.660 1.00 97.19 410 VAL A CA 1
ATOM 3180 C C . VAL A 1 410 ? 11.775 -6.164 -0.771 1.00 97.19 410 VAL A C 1
ATOM 3182 O O . VAL A 1 410 ? 12.618 -5.554 -1.420 1.00 97.19 410 VAL A O 1
ATOM 3185 N N . TRP A 1 411 ? 10.970 -7.058 -1.330 1.00 98.12 411 TRP A N 1
ATOM 3186 C CA . TRP A 1 411 ? 11.013 -7.380 -2.749 1.00 98.12 411 TRP A CA 1
ATOM 3187 C C . TRP A 1 411 ? 9.982 -6.542 -3.496 1.00 98.12 411 TRP A C 1
ATOM 3189 O O . TRP A 1 411 ? 8.849 -6.361 -3.027 1.00 98.12 411 TRP A O 1
ATOM 3199 N N . GLN A 1 412 ? 10.328 -6.066 -4.691 1.00 97.75 412 GLN A N 1
ATOM 3200 C CA . GLN A 1 412 ? 9.379 -5.400 -5.581 1.00 97.75 412 GLN A CA 1
ATOM 3201 C C . GLN A 1 412 ? 9.529 -5.873 -7.026 1.00 97.75 412 GLN A C 1
ATOM 3203 O O . GLN A 1 412 ? 10.497 -5.575 -7.722 1.00 97.75 412 GLN A O 1
ATOM 3208 N N . TRP A 1 413 ? 8.514 -6.582 -7.501 1.00 98.50 413 TRP A N 1
ATOM 3209 C CA . TRP A 1 413 ? 8.368 -6.948 -8.899 1.00 98.50 413 TRP A CA 1
ATOM 3210 C C . TRP A 1 413 ? 7.745 -5.799 -9.690 1.00 98.50 413 TRP A C 1
ATOM 3212 O O . TRP A 1 413 ? 6.919 -5.050 -9.165 1.00 98.50 413 TRP A O 1
ATOM 3222 N N . LYS A 1 414 ? 8.163 -5.681 -10.950 1.00 98.19 414 LYS A N 1
ATOM 3223 C CA . LYS A 1 414 ? 7.840 -4.603 -11.885 1.00 98.19 414 LYS A CA 1
ATOM 3224 C C . LYS A 1 414 ? 7.602 -5.195 -13.273 1.00 98.19 414 LYS A C 1
ATOM 3226 O O . LYS A 1 414 ? 8.498 -5.861 -13.798 1.00 98.19 414 LYS A O 1
ATOM 3231 N N . ALA A 1 415 ? 6.414 -4.986 -13.840 1.00 98.00 415 ALA A N 1
ATOM 3232 C CA . ALA A 1 415 ? 5.949 -5.682 -15.043 1.00 98.00 415 ALA A CA 1
ATOM 3233 C C . ALA A 1 415 ? 6.729 -5.368 -16.335 1.00 98.00 415 ALA A C 1
ATOM 3235 O O . ALA A 1 415 ? 6.743 -6.175 -17.263 1.00 98.00 415 ALA A O 1
ATOM 3236 N N . THR A 1 416 ? 7.389 -4.217 -16.391 1.00 97.31 416 THR A N 1
ATOM 3237 C CA . THR A 1 416 ? 8.104 -3.658 -17.550 1.00 97.31 416 THR A CA 1
ATOM 3238 C C . THR A 1 416 ? 9.597 -3.510 -17.301 1.00 97.31 416 THR A C 1
ATOM 3240 O O . THR A 1 416 ? 10.382 -3.670 -18.232 1.00 97.31 416 THR A O 1
ATOM 3243 N N . SER A 1 417 ? 9.986 -3.219 -16.061 1.00 95.19 417 SER A N 1
ATOM 3244 C CA . SER A 1 417 ? 11.374 -2.983 -15.668 1.00 95.19 417 SER A CA 1
ATOM 3245 C C . SER A 1 417 ? 12.159 -4.291 -15.457 1.00 95.19 417 SER A C 1
ATOM 3247 O O . SER A 1 417 ? 12.509 -4.969 -16.420 1.00 95.19 417 SER A O 1
ATOM 3249 N N . GLY A 1 418 ? 12.461 -4.677 -14.211 1.00 90.88 418 GLY A N 1
ATOM 3250 C CA . GLY A 1 418 ? 13.262 -5.877 -13.923 1.00 90.88 418 GLY A CA 1
ATOM 3251 C C . GLY A 1 418 ? 12.561 -7.197 -14.274 1.00 90.88 418 GLY A C 1
ATOM 3252 O O . GLY A 1 418 ? 13.213 -8.137 -14.740 1.00 90.88 418 GLY A O 1
ATOM 3253 N N . GLY A 1 419 ? 11.232 -7.256 -14.129 1.00 93.19 419 GLY A N 1
ATOM 3254 C CA . GLY A 1 419 ? 10.446 -8.489 -14.232 1.00 93.19 419 GLY A CA 1
ATOM 3255 C C . GLY A 1 419 ? 10.622 -9.252 -15.550 1.00 93.19 419 GLY A C 1
ATOM 3256 O O . GLY A 1 419 ? 10.927 -10.445 -15.505 1.00 93.19 419 GLY A O 1
ATOM 3257 N N . PRO A 1 420 ? 10.517 -8.601 -16.726 1.00 94.06 420 PRO A N 1
ATOM 3258 C CA . PRO A 1 420 ? 10.726 -9.248 -18.025 1.00 94.06 420 PRO A CA 1
ATOM 3259 C C . PRO A 1 420 ? 12.106 -9.879 -18.234 1.00 94.06 420 PRO A C 1
ATOM 3261 O O . PRO A 1 420 ? 12.275 -10.694 -19.138 1.00 94.06 420 PRO A O 1
ATOM 3264 N N . THR A 1 421 ? 13.097 -9.498 -17.427 1.00 94.19 421 THR A N 1
ATOM 3265 C CA . THR A 1 421 ? 14.464 -10.039 -17.490 1.00 94.19 421 THR A CA 1
ATOM 3266 C C . THR A 1 421 ? 14.764 -11.071 -16.406 1.00 94.19 421 THR A C 1
ATOM 3268 O O . THR A 1 421 ? 15.896 -11.537 -16.292 1.00 94.19 421 THR A O 1
ATOM 3271 N N . GLY A 1 422 ? 13.752 -11.449 -15.624 1.00 95.44 422 GLY A N 1
ATOM 3272 C CA . GLY A 1 422 ? 13.856 -12.464 -14.584 1.00 95.44 422 GLY A CA 1
ATOM 3273 C C . GLY A 1 422 ? 14.255 -11.938 -13.202 1.00 95.44 422 GLY A C 1
ATOM 3274 O O . GLY A 1 422 ? 14.479 -12.743 -12.297 1.00 95.44 422 GLY A O 1
ATOM 3275 N N . GLY A 1 423 ? 14.369 -10.617 -13.035 1.00 94.94 423 GLY A N 1
ATOM 3276 C CA . GLY A 1 423 ? 14.761 -9.975 -11.781 1.00 94.94 423 GLY A CA 1
ATOM 3277 C C . GLY A 1 423 ? 13.581 -9.351 -11.040 1.00 94.94 423 GLY A C 1
ATOM 3278 O O . GLY A 1 423 ? 12.709 -8.722 -11.643 1.00 94.94 423 GLY A O 1
ATOM 3279 N N . MET A 1 424 ? 13.587 -9.484 -9.718 1.00 95.81 424 MET A N 1
ATOM 3280 C CA . MET A 1 424 ? 12.727 -8.735 -8.805 1.00 95.81 424 MET A CA 1
ATOM 3281 C C . MET A 1 424 ? 13.633 -7.799 -8.003 1.00 95.81 424 MET A C 1
ATOM 3283 O O . MET A 1 424 ? 14.707 -8.221 -7.588 1.00 95.81 424 MET A O 1
ATOM 3287 N N . ASP A 1 425 ? 13.257 -6.530 -7.825 1.00 96.31 425 ASP A N 1
ATOM 3288 C CA . ASP A 1 425 ? 14.107 -5.602 -7.072 1.00 96.31 425 ASP A CA 1
ATOM 3289 C C . ASP A 1 425 ? 14.233 -6.085 -5.621 1.00 96.31 425 ASP A C 1
ATOM 3291 O O . ASP A 1 425 ? 13.209 -6.177 -4.941 1.00 96.31 425 ASP A O 1
ATOM 3295 N N . ASP A 1 426 ? 15.469 -6.313 -5.166 1.00 97.19 426 ASP A N 1
ATOM 3296 C CA . ASP A 1 426 ? 15.799 -6.604 -3.765 1.00 97.19 426 ASP A CA 1
ATOM 3297 C C . ASP A 1 426 ? 16.224 -5.331 -3.025 1.00 97.19 426 ASP A C 1
ATOM 3299 O O . ASP A 1 426 ? 17.070 -4.556 -3.508 1.00 97.19 426 ASP A O 1
ATOM 3303 N N . ALA A 1 427 ? 15.539 -5.032 -1.932 1.00 97.00 427 ALA A N 1
ATOM 3304 C CA . ALA A 1 427 ? 15.650 -3.781 -1.205 1.00 97.00 427 ALA A CA 1
ATOM 3305 C C . ALA A 1 427 ? 15.333 -3.977 0.278 1.00 97.00 427 ALA A C 1
ATOM 3307 O O . ALA A 1 427 ? 14.736 -4.963 0.694 1.00 97.00 427 ALA A O 1
ATOM 3308 N N . HIS A 1 428 ? 15.595 -2.941 1.068 1.00 96.50 428 HIS A N 1
ATOM 3309 C CA . HIS A 1 428 ? 15.243 -2.924 2.479 1.00 96.50 428 HIS A CA 1
ATOM 3310 C C . HIS A 1 428 ? 14.584 -1.615 2.903 1.00 96.50 428 HIS A C 1
ATOM 3312 O O . HIS A 1 428 ? 14.689 -0.567 2.256 1.00 96.50 428 HIS A O 1
ATOM 3318 N N . ILE A 1 429 ? 13.924 -1.666 4.059 1.00 95.94 429 ILE A N 1
ATOM 3319 C CA . ILE A 1 429 ? 13.578 -0.484 4.847 1.00 95.94 429 ILE A CA 1
ATOM 3320 C C . ILE A 1 429 ? 14.392 -0.530 6.140 1.00 95.94 429 ILE A C 1
ATOM 3322 O O . ILE A 1 429 ? 14.233 -1.438 6.957 1.00 95.94 429 ILE A O 1
ATOM 3326 N N . GLY A 1 430 ? 15.252 0.468 6.321 1.00 95.12 430 GLY A N 1
ATOM 3327 C CA . GLY A 1 430 ? 16.086 0.651 7.506 1.00 95.12 430 GLY A CA 1
ATOM 3328 C C . GLY A 1 430 ? 15.894 2.018 8.165 1.00 95.12 430 GLY A C 1
ATOM 3329 O O . GLY A 1 430 ? 14.892 2.701 7.913 1.00 95.12 430 GLY A O 1
ATOM 3330 N N . PRO A 1 431 ? 16.866 2.452 8.987 1.00 95.25 431 PRO A N 1
ATOM 3331 C CA . PRO A 1 431 ? 16.955 3.829 9.452 1.00 95.25 431 PRO A CA 1
ATOM 3332 C C . PRO A 1 431 ? 16.929 4.838 8.297 1.00 95.25 431 PRO A C 1
ATOM 3334 O O . PRO A 1 431 ? 17.427 4.533 7.211 1.00 95.25 431 PRO A O 1
ATOM 3337 N N . PRO A 1 432 ? 16.379 6.050 8.503 1.00 95.00 432 PRO A N 1
ATOM 3338 C CA . PRO A 1 432 ? 16.383 7.079 7.474 1.00 95.00 432 PRO A CA 1
ATOM 3339 C C . PRO A 1 432 ? 17.781 7.378 6.935 1.00 95.00 432 PRO A C 1
ATOM 3341 O O . PRO A 1 432 ? 18.722 7.574 7.705 1.00 95.00 432 PRO A O 1
ATOM 3344 N N . VAL A 1 433 ? 17.892 7.471 5.612 1.00 93.88 433 VAL A N 1
ATOM 3345 C CA . VAL A 1 433 ? 19.124 7.865 4.921 1.00 93.88 433 VAL A CA 1
ATOM 3346 C C . VAL A 1 433 ? 19.115 9.373 4.686 1.00 93.88 433 VAL A C 1
ATOM 3348 O O . VAL A 1 433 ? 18.051 9.970 4.504 1.00 93.88 433 VAL A O 1
ATOM 3351 N N . ASP A 1 434 ? 20.287 10.005 4.662 1.00 94.56 434 ASP A N 1
ATOM 3352 C CA . ASP A 1 434 ? 20.391 11.425 4.328 1.00 94.56 434 ASP A CA 1
ATOM 3353 C C . ASP A 1 434 ? 19.826 11.708 2.921 1.00 94.56 434 ASP A C 1
ATOM 3355 O O . ASP A 1 434 ? 20.119 10.980 1.966 1.00 94.56 434 ASP A O 1
ATOM 3359 N N . PRO A 1 435 ? 19.010 12.766 2.755 1.00 95.19 435 PRO A N 1
ATOM 3360 C CA . PRO A 1 435 ? 18.454 13.112 1.457 1.00 95.19 435 PRO A CA 1
ATOM 3361 C C . PRO A 1 435 ? 19.558 13.557 0.491 1.00 95.19 435 PRO A C 1
ATOM 3363 O O . PRO A 1 435 ? 20.423 14.369 0.822 1.00 95.19 435 PRO A O 1
ATOM 3366 N N . THR A 1 436 ? 19.472 13.101 -0.756 1.00 93.56 436 THR A N 1
ATOM 3367 C CA . THR A 1 436 ? 20.281 13.654 -1.852 1.00 93.56 436 THR A CA 1
ATOM 3368 C C . THR A 1 436 ? 19.940 15.132 -2.099 1.00 93.56 436 THR A C 1
ATOM 3370 O O . THR A 1 436 ? 18.842 15.575 -1.747 1.00 93.56 436 THR A O 1
ATOM 3373 N N . PRO A 1 437 ? 20.804 15.915 -2.778 1.00 92.00 437 PRO A N 1
ATOM 3374 C CA . PRO A 1 437 ? 20.501 17.311 -3.102 1.00 92.00 437 PRO A CA 1
ATOM 3375 C C . PRO A 1 437 ? 19.169 17.510 -3.843 1.00 92.00 437 PRO A C 1
ATOM 3377 O O . PRO A 1 437 ? 18.449 18.463 -3.558 1.00 92.00 437 PRO A O 1
ATOM 3380 N N . MET A 1 438 ? 18.797 16.593 -4.745 1.00 89.19 438 MET A N 1
ATOM 3381 C CA . MET A 1 438 ? 17.518 16.666 -5.465 1.00 89.19 438 MET A CA 1
ATOM 3382 C C . MET A 1 438 ? 16.312 16.386 -4.559 1.00 89.19 438 MET A C 1
ATOM 3384 O O . MET A 1 438 ? 15.270 17.020 -4.714 1.00 89.19 438 MET A O 1
ATOM 3388 N N . GLN A 1 439 ? 16.454 15.470 -3.597 1.00 92.75 439 GLN A N 1
ATOM 3389 C CA . GLN A 1 439 ? 15.419 15.193 -2.593 1.00 92.75 439 GLN A CA 1
ATOM 3390 C C . GLN A 1 439 ? 15.277 16.351 -1.606 1.00 92.75 439 GLN A C 1
ATOM 3392 O O . GLN A 1 439 ? 14.164 16.760 -1.288 1.00 92.75 439 GLN A O 1
ATOM 3397 N N . ALA A 1 440 ? 16.397 16.928 -1.163 1.00 92.25 440 ALA A N 1
ATOM 3398 C CA . ALA A 1 440 ? 16.406 18.105 -0.300 1.00 92.25 440 ALA A CA 1
ATOM 3399 C C . ALA A 1 440 ? 15.760 19.327 -0.975 1.00 92.25 440 ALA A C 1
ATOM 3401 O O . ALA A 1 440 ? 15.094 20.119 -0.312 1.00 92.25 440 ALA A O 1
ATOM 3402 N N . ALA A 1 441 ? 15.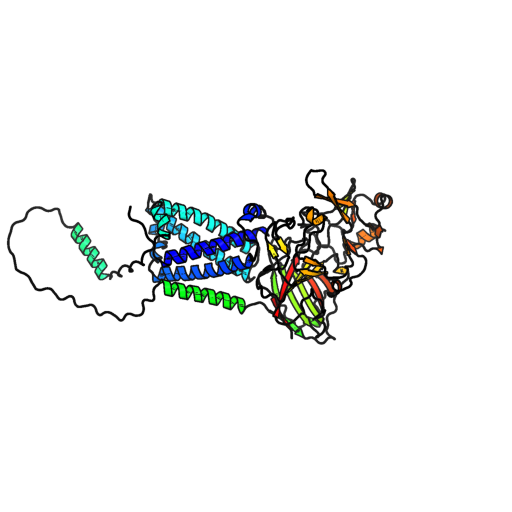911 19.447 -2.296 1.00 88.31 441 ALA A N 1
ATOM 3403 C CA . ALA A 1 441 ? 15.270 20.473 -3.113 1.00 88.31 441 ALA A CA 1
ATOM 3404 C C . ALA A 1 441 ? 13.819 20.139 -3.522 1.00 88.31 441 ALA A C 1
ATOM 3406 O O . ALA A 1 441 ? 13.216 20.914 -4.261 1.00 88.31 441 ALA A O 1
ATOM 3407 N N . ASN A 1 442 ? 13.255 19.014 -3.058 1.00 87.75 442 ASN A N 1
ATOM 3408 C CA . ASN A 1 442 ? 11.896 18.563 -3.378 1.00 87.75 442 ASN A CA 1
ATOM 3409 C C . ASN A 1 442 ? 11.627 18.413 -4.894 1.00 87.75 442 ASN A C 1
ATOM 3411 O O . ASN A 1 442 ? 10.520 18.667 -5.365 1.00 87.75 442 ASN A O 1
ATOM 3415 N N . ILE A 1 443 ? 12.656 18.026 -5.659 1.00 87.06 443 ILE A N 1
ATOM 3416 C CA . ILE A 1 443 ? 12.566 17.736 -7.102 1.00 87.06 443 ILE A CA 1
ATOM 3417 C C . ILE A 1 443 ? 12.133 16.280 -7.308 1.00 87.06 443 ILE A C 1
ATOM 3419 O O . ILE A 1 443 ? 11.273 15.982 -8.130 1.00 87.06 443 ILE A O 1
ATOM 3423 N N . ILE A 1 444 ? 12.712 15.366 -6.527 1.00 90.31 444 ILE A N 1
ATOM 3424 C CA . ILE A 1 444 ? 12.340 13.947 -6.505 1.00 90.31 444 ILE A CA 1
ATOM 3425 C C . ILE A 1 444 ? 11.954 13.520 -5.083 1.00 90.31 444 ILE A C 1
ATOM 3427 O O . ILE A 1 444 ? 12.438 14.126 -4.120 1.00 90.31 444 ILE A O 1
ATOM 3431 N N . PRO A 1 445 ? 11.149 12.454 -4.916 1.00 92.56 445 PRO A N 1
ATOM 3432 C CA . PRO A 1 445 ? 10.697 12.031 -3.596 1.00 92.56 445 PRO A CA 1
ATOM 3433 C C . PRO A 1 445 ? 11.848 11.632 -2.671 1.00 92.56 445 PRO A C 1
ATOM 3435 O O . PRO A 1 445 ? 12.700 10.801 -3.016 1.00 92.56 445 PRO A O 1
ATOM 3438 N N . TYR A 1 446 ? 11.846 12.184 -1.457 1.00 95.25 446 TYR A N 1
ATOM 3439 C CA . TYR A 1 446 ? 12.644 11.645 -0.364 1.00 95.25 446 TYR A CA 1
ATOM 3440 C C . TYR A 1 446 ? 12.101 10.267 0.035 1.00 95.25 446 TYR A C 1
ATOM 3442 O O . TYR A 1 446 ? 10.893 10.097 0.176 1.00 95.25 446 TYR A O 1
ATOM 3450 N N . ARG A 1 447 ? 12.986 9.272 0.171 1.00 93.62 447 ARG A N 1
ATOM 3451 C CA . ARG A 1 447 ? 12.605 7.857 0.351 1.00 93.62 447 ARG A CA 1
ATOM 3452 C C . ARG A 1 447 ? 12.639 7.381 1.807 1.00 93.62 447 ARG A C 1
ATOM 3454 O O . ARG A 1 447 ? 12.269 6.244 2.078 1.00 93.62 447 ARG A O 1
ATOM 3461 N N . GLY A 1 448 ? 13.047 8.241 2.742 1.00 95.06 448 GLY A N 1
ATOM 3462 C CA . GLY A 1 448 ? 13.203 7.861 4.144 1.00 95.06 448 GLY A CA 1
ATOM 3463 C C . GLY A 1 448 ? 14.278 6.787 4.306 1.00 95.06 448 GLY A C 1
ATOM 3464 O O . GLY A 1 448 ? 15.436 7.018 3.969 1.00 95.06 448 GLY A O 1
ATOM 3465 N N . GLY A 1 449 ? 13.883 5.634 4.836 1.00 95.50 449 GLY A N 1
ATOM 3466 C CA . GLY A 1 449 ? 14.739 4.469 5.050 1.00 95.50 449 GLY A CA 1
ATOM 3467 C C . GLY A 1 449 ? 14.611 3.386 3.981 1.00 95.50 449 GLY A C 1
ATOM 3468 O O . GLY A 1 449 ? 15.264 2.358 4.108 1.00 95.50 449 GLY A O 1
ATOM 3469 N N . PHE A 1 450 ? 13.775 3.581 2.952 1.00 95.25 450 PHE A N 1
ATOM 3470 C CA . PHE A 1 450 ? 13.706 2.659 1.818 1.00 95.25 450 PHE A CA 1
ATOM 3471 C C . PHE A 1 450 ? 14.923 2.847 0.908 1.00 95.25 450 PHE A C 1
ATOM 3473 O O . PHE A 1 450 ? 15.111 3.925 0.324 1.00 95.25 450 PHE A O 1
ATOM 3480 N N . ALA A 1 451 ? 15.716 1.793 0.747 1.00 95.25 451 ALA A N 1
ATOM 3481 C CA . ALA A 1 451 ? 16.923 1.812 -0.060 1.00 95.25 451 ALA A CA 1
ATOM 3482 C C . ALA A 1 451 ? 17.120 0.488 -0.813 1.00 95.25 451 ALA A C 1
ATOM 3484 O O . ALA A 1 451 ? 16.692 -0.562 -0.341 1.00 95.25 451 ALA A O 1
ATOM 3485 N N . PRO A 1 452 ? 17.742 0.537 -2.002 1.00 95.62 452 PRO A N 1
ATOM 3486 C CA . PRO A 1 452 ? 18.153 -0.665 -2.708 1.00 95.62 452 PRO A CA 1
ATOM 3487 C C . PRO A 1 452 ? 19.256 -1.411 -1.952 1.00 95.62 452 PRO A C 1
ATOM 3489 O O . PRO A 1 452 ? 20.146 -0.763 -1.394 1.00 95.62 452 PRO A O 1
ATOM 3492 N N . ASP A 1 453 ? 19.262 -2.740 -2.028 1.00 96.88 453 ASP A N 1
ATOM 3493 C CA . ASP A 1 453 ? 20.386 -3.529 -1.517 1.00 96.88 453 ASP A CA 1
ATOM 3494 C C . ASP A 1 453 ? 21.647 -3.340 -2.375 1.00 96.88 453 ASP A C 1
ATOM 3496 O O . ASP A 1 453 ? 21.560 -2.905 -3.535 1.00 96.88 453 ASP A O 1
ATOM 3500 N N . PRO A 1 454 ? 22.849 -3.616 -1.834 1.00 96.75 454 PRO A N 1
ATOM 3501 C CA . PRO A 1 454 ? 24.092 -3.426 -2.568 1.00 96.75 454 PRO A CA 1
ATOM 3502 C C . PRO A 1 454 ? 24.133 -4.224 -3.876 1.00 96.75 454 PRO A C 1
ATOM 3504 O O . PRO A 1 454 ? 24.036 -5.449 -3.892 1.00 96.75 454 PRO A O 1
ATOM 3507 N N . GLY A 1 455 ? 24.351 -3.532 -4.993 1.00 95.88 455 GLY A N 1
ATOM 3508 C CA . GLY A 1 455 ? 24.395 -4.167 -6.305 1.00 95.88 455 GLY A CA 1
ATOM 3509 C C . GLY A 1 455 ? 23.858 -3.279 -7.415 1.00 95.88 455 GLY A C 1
ATOM 3510 O O . GLY A 1 455 ? 23.714 -2.065 -7.255 1.00 95.88 455 GLY A O 1
ATOM 3511 N N . THR A 1 456 ? 23.562 -3.894 -8.557 1.00 95.50 456 THR A N 1
ATOM 3512 C CA . THR A 1 456 ? 23.012 -3.209 -9.737 1.00 95.50 456 THR A CA 1
ATOM 3513 C C . THR A 1 456 ? 21.722 -3.863 -10.201 1.00 95.50 456 THR A C 1
ATOM 3515 O O . THR A 1 456 ? 21.533 -5.062 -10.023 1.00 95.50 456 THR A O 1
ATOM 3518 N N . VAL A 1 457 ? 20.854 -3.064 -10.822 1.00 95.25 457 VAL A N 1
ATOM 3519 C CA . VAL A 1 457 ? 19.744 -3.539 -11.664 1.00 95.25 457 VAL A CA 1
ATOM 3520 C C . VAL A 1 457 ? 20.131 -3.381 -13.132 1.00 95.25 457 VAL A C 1
ATOM 3522 O O . VAL A 1 457 ? 21.077 -2.658 -13.445 1.00 95.25 457 VAL A O 1
ATOM 3525 N N . ASN A 1 458 ? 19.375 -4.011 -14.025 1.00 95.19 458 ASN A N 1
ATOM 3526 C CA . ASN A 1 458 ? 19.591 -3.949 -15.469 1.00 95.19 458 ASN A CA 1
ATOM 3527 C C . ASN A 1 458 ? 18.601 -3.038 -16.214 1.00 95.19 458 ASN A C 1
ATOM 3529 O O . ASN A 1 458 ? 18.276 -3.284 -17.377 1.00 95.19 458 ASN A O 1
ATOM 3533 N N . TYR A 1 459 ? 18.049 -2.033 -15.541 1.00 96.44 459 TYR A N 1
ATOM 3534 C CA . TYR A 1 459 ? 17.128 -1.097 -16.166 1.00 96.44 459 TYR A CA 1
ATOM 3535 C C . TYR A 1 459 ? 17.262 0.302 -15.575 1.00 96.44 459 TYR A C 1
ATOM 3537 O O . TYR A 1 459 ? 17.742 0.498 -14.455 1.00 96.44 459 TYR A O 1
ATOM 3545 N N . ARG A 1 460 ? 16.790 1.288 -16.335 1.00 95.88 460 ARG A N 1
ATOM 3546 C CA . ARG A 1 460 ? 16.710 2.691 -15.927 1.00 95.88 460 ARG A CA 1
ATOM 3547 C C . ARG A 1 460 ? 15.635 3.432 -16.706 1.00 95.88 460 ARG A C 1
ATOM 3549 O O . ARG A 1 460 ? 15.272 3.034 -17.813 1.00 95.88 460 ARG A O 1
ATOM 3556 N N . ASP A 1 461 ? 15.196 4.557 -16.156 1.00 95.31 461 ASP A N 1
ATOM 3557 C CA . ASP A 1 461 ? 14.350 5.495 -16.885 1.00 95.31 461 ASP A CA 1
ATOM 3558 C C . ASP A 1 461 ? 15.088 6.007 -18.142 1.00 95.31 461 ASP A C 1
ATOM 3560 O O . ASP A 1 461 ? 16.285 6.308 -18.112 1.00 95.31 461 ASP A O 1
ATOM 3564 N N . ASN A 1 462 ? 14.374 6.131 -19.261 1.00 96.75 462 ASN A N 1
ATOM 3565 C CA . ASN A 1 462 ? 14.871 6.644 -20.541 1.00 96.75 462 ASN A CA 1
ATOM 3566 C C . ASN A 1 462 ? 14.881 8.180 -20.586 1.00 96.75 462 ASN A C 1
ATOM 3568 O O . ASN A 1 462 ? 14.847 8.785 -21.656 1.00 96.75 462 ASN A O 1
ATOM 3572 N N . PHE A 1 463 ? 14.879 8.840 -19.438 1.00 93.00 463 PHE A N 1
ATOM 3573 C CA . PHE A 1 463 ? 14.818 10.287 -19.355 1.00 93.00 463 PHE A CA 1
ATOM 3574 C C . PHE A 1 463 ? 15.532 10.795 -18.113 1.00 93.00 463 PHE A C 1
ATOM 3576 O O . PHE A 1 463 ? 15.815 10.058 -17.171 1.00 93.00 463 PHE A O 1
ATOM 3583 N N . THR A 1 464 ? 15.820 12.089 -18.121 1.00 84.06 464 THR A N 1
ATOM 3584 C CA . THR A 1 464 ? 16.311 12.816 -16.956 1.00 84.06 464 THR A CA 1
ATOM 3585 C C . THR A 1 464 ? 15.363 13.943 -16.602 1.00 84.06 464 THR A C 1
ATOM 3587 O O . THR A 1 464 ? 14.656 14.502 -17.448 1.00 84.06 464 THR A O 1
ATOM 3590 N N . VAL A 1 465 ? 15.370 14.269 -15.317 1.00 81.31 465 VAL A N 1
ATOM 3591 C CA . VAL A 1 465 ? 14.556 15.319 -14.729 1.00 81.31 465 VAL A CA 1
ATOM 3592 C C . VAL A 1 465 ? 15.486 16.363 -14.130 1.00 81.31 465 VAL A C 1
ATOM 3594 O O . VAL A 1 465 ? 16.394 16.015 -13.377 1.00 81.31 465 VAL A O 1
ATOM 3597 N N . ASP A 1 466 ? 15.232 17.628 -14.448 1.00 74.94 466 ASP A N 1
ATOM 3598 C CA . ASP A 1 466 ? 15.920 18.783 -13.873 1.00 74.94 466 ASP A CA 1
ATOM 3599 C C . ASP A 1 466 ? 14.974 19.639 -13.031 1.00 74.94 466 ASP A C 1
ATOM 3601 O O . ASP A 1 466 ? 13.749 19.593 -13.180 1.00 74.94 466 ASP A O 1
ATOM 3605 N N . ALA A 1 467 ? 15.568 20.484 -12.187 1.00 74.62 467 ALA A N 1
ATOM 3606 C CA . ALA A 1 467 ? 14.851 21.544 -11.494 1.00 74.62 467 ALA A CA 1
ATOM 3607 C C . ALA A 1 467 ? 14.447 22.657 -12.474 1.00 74.62 467 ALA A C 1
ATOM 3609 O O . ALA A 1 467 ? 15.298 23.273 -13.120 1.00 74.62 467 ALA A O 1
ATOM 3610 N N . ASP A 1 468 ? 13.162 22.982 -12.528 1.00 73.75 468 ASP A N 1
ATOM 3611 C CA . ASP A 1 468 ? 12.645 24.184 -13.171 1.00 73.75 468 ASP A CA 1
ATOM 3612 C C . ASP A 1 468 ? 12.115 25.162 -12.120 1.00 73.75 468 ASP A C 1
ATOM 3614 O O . ASP A 1 468 ? 11.172 24.867 -11.390 1.00 73.75 468 ASP A O 1
ATOM 3618 N N . ASN A 1 469 ? 12.736 26.342 -12.068 1.00 73.81 469 ASN A N 1
ATOM 3619 C CA . ASN A 1 469 ? 12.399 27.431 -11.149 1.00 73.81 469 ASN A CA 1
ATOM 3620 C C . ASN A 1 469 ? 11.731 28.623 -11.850 1.00 73.81 469 ASN A C 1
ATOM 3622 O O . ASN A 1 469 ? 11.508 29.659 -11.222 1.00 73.81 469 ASN A O 1
ATOM 3626 N N . SER A 1 470 ? 11.426 28.515 -13.145 1.00 71.56 470 SER A N 1
ATOM 3627 C CA . SER A 1 470 ? 10.939 29.628 -13.973 1.00 71.56 470 SER A CA 1
ATOM 3628 C C . SER A 1 470 ? 9.632 30.251 -13.465 1.00 71.56 470 SER A C 1
ATOM 3630 O O . SER A 1 470 ? 9.391 31.440 -13.663 1.00 71.56 470 SER A O 1
ATOM 3632 N N . SER A 1 471 ? 8.812 29.467 -12.760 1.00 63.88 471 SER A N 1
ATOM 3633 C CA . SER A 1 471 ? 7.518 29.884 -12.206 1.00 63.88 471 SER A CA 1
ATOM 3634 C C . SER A 1 471 ? 7.572 30.399 -10.758 1.00 63.88 471 SER A C 1
ATOM 3636 O O . SER A 1 471 ? 6.532 30.716 -10.183 1.00 63.88 471 SER A O 1
ATOM 3638 N N . GLY A 1 472 ? 8.759 30.459 -10.140 1.00 64.06 472 GLY A N 1
ATOM 3639 C CA . GLY A 1 472 ? 8.924 30.758 -8.709 1.00 64.06 472 GLY A CA 1
ATOM 3640 C C . GLY A 1 472 ? 8.597 29.585 -7.770 1.00 64.06 472 GLY A C 1
ATOM 3641 O O . GLY A 1 472 ? 8.770 29.708 -6.561 1.00 64.06 472 GLY A O 1
ATOM 3642 N N . ILE A 1 473 ? 8.161 28.448 -8.322 1.00 65.25 473 ILE A N 1
ATOM 3643 C CA . ILE A 1 473 ? 7.986 27.158 -7.645 1.00 65.25 473 ILE A CA 1
ATOM 3644 C C . ILE A 1 473 ? 8.919 26.165 -8.338 1.00 65.25 473 ILE A C 1
ATOM 3646 O O . ILE A 1 473 ? 8.858 26.041 -9.561 1.00 65.25 473 ILE A O 1
ATOM 3650 N N . THR A 1 474 ? 9.760 25.468 -7.571 1.00 67.19 474 THR A N 1
ATOM 3651 C CA . THR A 1 474 ? 10.633 24.408 -8.090 1.00 67.19 474 THR A CA 1
ATOM 3652 C C . THR A 1 474 ? 9.798 23.200 -8.498 1.00 67.19 474 THR A C 1
ATOM 3654 O O . THR A 1 474 ? 9.064 22.645 -7.680 1.00 67.19 474 THR A O 1
ATOM 3657 N N . LYS A 1 475 ? 9.899 22.807 -9.768 1.00 68.06 475 LYS A N 1
ATOM 3658 C CA . LYS A 1 475 ? 9.222 21.641 -10.345 1.00 68.06 475 LYS A CA 1
ATOM 3659 C C . LYS A 1 475 ? 10.202 20.762 -11.107 1.00 68.06 475 LYS A C 1
ATOM 3661 O O . LYS A 1 475 ? 11.275 21.208 -11.500 1.00 68.06 475 LYS A O 1
ATOM 3666 N N . SER A 1 476 ? 9.781 19.533 -11.357 1.00 67.69 476 SER A N 1
ATOM 3667 C CA . SER A 1 476 ? 10.474 18.589 -12.222 1.00 67.69 476 SER A CA 1
ATOM 3668 C C . SER A 1 476 ? 10.177 18.878 -13.691 1.00 67.69 476 SER A C 1
ATOM 3670 O O . SER A 1 476 ? 9.022 18.874 -14.122 1.00 67.69 476 SER A O 1
ATOM 3672 N N . ARG A 1 477 ? 11.221 19.130 -14.483 1.00 75.38 477 ARG A N 1
ATOM 3673 C CA . ARG A 1 477 ? 11.117 19.328 -15.934 1.00 75.38 477 ARG A CA 1
ATOM 3674 C C . ARG A 1 477 ? 11.877 18.235 -16.670 1.00 75.38 477 ARG A C 1
ATOM 3676 O O . ARG A 1 477 ? 13.051 17.998 -16.397 1.00 75.38 477 ARG A O 1
ATOM 3683 N N . LEU A 1 478 ? 11.194 17.598 -17.620 1.00 72.69 478 LEU A N 1
ATOM 3684 C CA . LEU A 1 478 ? 11.816 16.671 -18.559 1.00 72.69 478 LEU A CA 1
ATOM 3685 C C . LEU A 1 478 ? 12.837 17.433 -19.414 1.00 72.69 478 LEU A C 1
ATOM 3687 O O . LEU A 1 478 ? 12.522 18.497 -19.948 1.00 72.69 478 LEU A O 1
ATOM 3691 N N . ILE A 1 479 ? 14.044 16.886 -19.552 1.00 68.94 479 ILE A N 1
ATOM 3692 C CA . ILE A 1 479 ? 15.091 17.499 -20.381 1.00 68.94 479 ILE A CA 1
ATOM 3693 C C . ILE A 1 479 ? 15.005 16.987 -21.822 1.00 68.94 479 ILE A C 1
ATOM 3695 O O . ILE A 1 479 ? 14.863 17.777 -22.751 1.00 68.94 479 ILE A O 1
ATOM 3699 N N . ALA A 1 480 ? 15.121 15.670 -21.994 1.00 79.25 480 ALA A N 1
ATOM 3700 C CA . ALA A 1 480 ? 15.061 14.947 -23.262 1.00 79.25 480 ALA A CA 1
ATOM 3701 C C . ALA A 1 480 ? 15.031 13.432 -22.975 1.00 79.25 480 ALA A C 1
ATOM 3703 O O . ALA A 1 480 ? 15.418 13.017 -21.874 1.00 79.25 480 ALA A O 1
ATOM 3704 N N . PRO A 1 481 ? 14.647 12.591 -23.955 1.00 93.56 481 PRO A N 1
ATOM 3705 C CA . PRO A 1 481 ? 14.966 11.173 -23.901 1.00 93.56 481 PRO A CA 1
ATOM 3706 C C . PRO A 1 481 ? 16.484 10.968 -23.809 1.00 93.56 481 PRO A C 1
ATOM 3708 O O . PRO A 1 481 ? 17.257 11.693 -24.435 1.00 93.56 481 PRO A O 1
ATOM 3711 N N . LEU A 1 482 ? 16.923 9.945 -23.083 1.00 95.75 482 LEU A N 1
ATOM 3712 C CA . LEU A 1 482 ? 18.326 9.532 -23.040 1.00 95.75 482 LEU A CA 1
ATOM 3713 C C . LEU A 1 482 ? 18.717 8.779 -24.311 1.00 95.75 482 LEU A C 1
ATOM 3715 O O . LEU A 1 482 ? 19.839 8.920 -24.812 1.00 95.75 482 LEU A O 1
ATOM 3719 N N . ARG A 1 483 ? 17.796 7.964 -24.833 1.00 97.19 483 ARG A N 1
ATOM 3720 C CA . ARG A 1 483 ? 18.004 7.123 -26.008 1.00 97.19 483 ARG A CA 1
ATOM 3721 C C . ARG A 1 483 ? 16.788 7.138 -26.927 1.00 97.19 483 ARG A C 1
ATOM 3723 O O . ARG A 1 483 ? 15.643 7.239 -26.489 1.00 97.19 483 ARG A O 1
ATOM 3730 N N . LEU A 1 484 ? 17.070 7.015 -28.218 1.00 97.81 484 LEU A N 1
ATOM 3731 C CA . LEU A 1 484 ? 16.097 6.980 -29.305 1.00 97.81 484 LEU A CA 1
ATOM 3732 C C . LEU A 1 484 ? 16.145 5.614 -30.005 1.00 97.81 484 LEU A C 1
ATOM 3734 O O . LEU A 1 484 ? 17.210 4.986 -30.038 1.00 97.81 484 LEU A O 1
ATOM 3738 N N . PRO A 1 485 ? 15.032 5.142 -30.588 1.00 97.75 485 PRO A N 1
ATOM 3739 C CA . PRO A 1 485 ? 15.003 3.870 -31.299 1.00 97.75 485 PRO A CA 1
ATOM 3740 C C . PRO A 1 485 ? 15.880 3.928 -32.554 1.00 97.75 485 PRO A C 1
ATOM 3742 O O . PRO A 1 485 ? 15.884 4.924 -33.280 1.00 97.75 485 PRO A O 1
ATOM 3745 N N . ARG A 1 486 ? 16.603 2.841 -32.847 1.00 96.69 486 ARG A N 1
ATOM 3746 C CA . ARG A 1 486 ? 17.308 2.683 -34.133 1.00 96.69 486 ARG A CA 1
ATOM 3747 C C . ARG A 1 486 ? 16.322 2.585 -35.288 1.00 96.69 486 ARG A C 1
ATOM 3749 O O . ARG A 1 486 ? 16.530 3.208 -36.327 1.00 96.69 486 ARG A O 1
ATOM 3756 N N . VAL A 1 487 ? 15.265 1.798 -35.090 1.00 96.81 487 VAL A N 1
ATOM 3757 C CA . VAL A 1 487 ? 14.217 1.535 -36.075 1.00 96.81 487 VAL A CA 1
ATOM 3758 C C . VAL A 1 487 ? 12.865 1.686 -35.385 1.00 96.81 487 VAL A C 1
ATOM 3760 O O . VAL A 1 487 ? 12.431 0.805 -34.650 1.00 96.81 487 VAL A O 1
ATOM 3763 N N . VAL A 1 488 ? 12.183 2.807 -35.637 1.00 96.56 488 VAL A N 1
ATOM 3764 C CA . VAL A 1 488 ? 10.887 3.126 -35.004 1.00 96.56 488 VAL A CA 1
ATOM 3765 C C . VAL A 1 488 ? 9.876 2.003 -35.202 1.00 96.56 488 VAL A C 1
ATOM 3767 O O . VAL A 1 488 ? 9.222 1.605 -34.250 1.00 96.56 488 VAL A O 1
ATOM 3770 N N . ALA A 1 489 ? 9.788 1.452 -36.416 1.00 97.06 489 ALA A N 1
ATOM 3771 C CA . ALA A 1 489 ? 8.833 0.394 -36.733 1.00 97.06 489 ALA A CA 1
ATOM 3772 C C . ALA A 1 489 ? 9.045 -0.881 -35.896 1.00 97.06 489 ALA A C 1
ATOM 3774 O O . ALA A 1 489 ? 8.065 -1.519 -35.527 1.00 97.06 489 ALA A O 1
ATOM 3775 N N . GLU A 1 490 ? 10.292 -1.235 -35.566 1.00 97.69 490 GLU A N 1
ATOM 3776 C CA . GLU A 1 490 ? 10.596 -2.395 -34.716 1.00 97.69 490 GLU A CA 1
ATOM 3777 C C . GLU A 1 490 ? 10.204 -2.126 -33.263 1.00 97.69 490 GLU A C 1
ATOM 3779 O O . GLU A 1 490 ? 9.574 -2.970 -32.632 1.00 97.69 490 GLU A O 1
ATOM 3784 N N . THR A 1 491 ? 10.495 -0.927 -32.748 1.00 97.31 491 THR A N 1
ATOM 3785 C CA . THR A 1 491 ? 10.064 -0.511 -31.406 1.00 97.31 491 THR A CA 1
ATOM 3786 C C . THR A 1 491 ? 8.539 -0.457 -31.295 1.00 97.31 491 THR A C 1
ATOM 3788 O O . THR A 1 491 ? 7.977 -0.982 -30.339 1.00 97.31 491 THR A O 1
ATOM 3791 N N . THR A 1 492 ? 7.851 0.112 -32.288 1.00 97.25 492 THR A N 1
ATOM 3792 C CA . THR A 1 492 ? 6.383 0.121 -32.364 1.00 97.25 492 THR A CA 1
ATOM 3793 C C . THR A 1 492 ? 5.824 -1.299 -32.417 1.00 97.25 492 THR A C 1
ATOM 3795 O O . THR A 1 492 ? 4.893 -1.606 -31.682 1.00 97.25 492 THR A O 1
ATOM 3798 N N . ALA A 1 493 ? 6.406 -2.187 -33.230 1.00 97.62 493 ALA A N 1
ATOM 3799 C CA . ALA A 1 493 ? 5.976 -3.580 -33.301 1.00 97.62 493 ALA A CA 1
ATOM 3800 C C . ALA A 1 493 ? 6.184 -4.327 -31.971 1.00 97.62 493 ALA A C 1
ATOM 3802 O O . ALA A 1 493 ? 5.318 -5.104 -31.577 1.00 97.62 493 ALA A O 1
ATOM 3803 N N . ALA A 1 494 ? 7.287 -4.068 -31.260 1.00 97.69 494 ALA A N 1
ATOM 3804 C CA . ALA A 1 494 ? 7.568 -4.666 -29.954 1.00 97.69 494 ALA A CA 1
ATOM 3805 C C . ALA A 1 494 ? 6.579 -4.217 -28.862 1.00 97.69 494 ALA A C 1
ATOM 3807 O O . ALA A 1 494 ? 6.216 -5.020 -28.004 1.00 97.69 494 ALA A O 1
ATOM 3808 N N . MET A 1 495 ? 6.105 -2.968 -28.910 1.00 97.75 495 MET A N 1
ATOM 3809 C CA . MET A 1 495 ? 5.062 -2.469 -28.002 1.00 97.75 495 MET A CA 1
ATOM 3810 C C . MET A 1 495 ? 3.659 -3.003 -28.333 1.00 97.75 495 MET A C 1
ATOM 3812 O O . MET A 1 495 ? 2.750 -2.866 -27.517 1.00 97.75 495 MET A O 1
ATOM 3816 N N . GLY A 1 496 ? 3.470 -3.641 -29.492 1.00 96.75 496 GLY A N 1
ATOM 3817 C CA . GLY A 1 496 ? 2.174 -4.154 -29.931 1.00 96.75 496 GLY A CA 1
ATOM 3818 C C . GLY A 1 496 ? 1.217 -3.044 -30.378 1.00 96.75 496 GLY A C 1
ATOM 3819 O O . GLY A 1 496 ? 1.625 -2.055 -30.990 1.00 96.75 496 GLY A O 1
ATOM 3820 N N . HIS A 1 497 ? -0.082 -3.219 -30.120 1.00 95.50 497 HIS A N 1
ATOM 3821 C CA . HIS A 1 497 ? -1.060 -2.157 -30.367 1.00 95.50 497 HIS A CA 1
ATOM 3822 C C . HIS A 1 497 ? -0.882 -1.040 -29.333 1.00 95.50 497 HIS A C 1
ATOM 3824 O O . HIS A 1 497 ? -1.047 -1.272 -28.139 1.00 95.50 497 HIS A O 1
ATOM 3830 N N . ILE A 1 498 ? -0.547 0.163 -29.801 1.00 96.56 498 ILE A N 1
ATOM 3831 C CA . ILE A 1 498 ? -0.370 1.329 -28.935 1.00 96.56 498 ILE A CA 1
ATOM 3832 C C . ILE A 1 498 ? -1.731 1.981 -28.704 1.00 96.56 498 ILE A C 1
ATOM 3834 O O . ILE A 1 498 ? -2.231 2.709 -29.562 1.00 96.56 498 ILE A O 1
ATOM 3838 N N . ASP A 1 499 ? -2.281 1.729 -27.526 1.00 96.88 499 ASP A N 1
ATOM 3839 C CA . ASP A 1 499 ? -3.323 2.537 -26.906 1.00 96.88 499 ASP A CA 1
ATOM 3840 C C . ASP A 1 499 ? -2.695 3.274 -25.718 1.00 96.88 499 ASP A C 1
ATOM 3842 O O . ASP A 1 499 ? -1.938 2.680 -24.951 1.00 96.88 499 ASP A O 1
ATOM 3846 N N . LEU A 1 500 ? -2.939 4.579 -25.615 1.00 96.56 500 LEU A N 1
ATOM 3847 C CA . LEU A 1 500 ? -2.380 5.420 -24.555 1.00 96.56 500 LEU A CA 1
ATOM 3848 C C . LEU A 1 500 ? -3.372 5.651 -23.413 1.00 96.56 500 LEU A C 1
ATOM 3850 O O . LEU A 1 500 ? -3.014 6.342 -22.465 1.00 96.56 500 LEU A O 1
ATOM 3854 N N . ASP A 1 501 ? -4.582 5.086 -23.467 1.00 96.75 501 ASP A N 1
ATOM 3855 C CA . ASP A 1 501 ? -5.447 5.046 -22.288 1.00 96.75 501 ASP A CA 1
ATOM 3856 C C . ASP A 1 501 ? -4.770 4.198 -21.191 1.00 96.75 501 ASP A C 1
ATOM 3858 O O . ASP A 1 501 ? -4.446 3.026 -21.432 1.00 96.75 501 ASP A O 1
ATOM 3862 N N . PRO A 1 502 ? -4.517 4.758 -19.994 1.00 94.19 502 PRO A N 1
ATOM 3863 C CA . PRO A 1 502 ? -3.883 4.016 -18.909 1.00 94.19 502 PRO A CA 1
ATOM 3864 C C . PRO A 1 502 ? -4.726 2.817 -18.453 1.00 94.19 502 PRO A C 1
ATOM 3866 O O . PRO A 1 502 ? -4.161 1.799 -18.076 1.00 94.19 502 PRO A O 1
ATOM 3869 N N . ASN A 1 503 ? -6.056 2.877 -18.590 1.00 94.12 503 ASN A N 1
ATOM 3870 C CA . ASN A 1 503 ? -6.967 1.818 -18.142 1.00 94.12 503 ASN A CA 1
ATOM 3871 C C . ASN A 1 503 ? -7.117 0.676 -19.163 1.00 94.12 503 ASN A C 1
ATOM 3873 O O . ASN A 1 503 ? -7.888 -0.261 -18.948 1.00 94.12 503 ASN A O 1
ATOM 3877 N N . HIS A 1 504 ? -6.439 0.753 -20.311 1.00 95.12 504 HIS A N 1
ATOM 3878 C CA . HIS A 1 504 ? -6.448 -0.299 -21.322 1.00 95.12 504 HIS A CA 1
ATOM 3879 C C . HIS A 1 504 ? -5.153 -1.109 -21.260 1.00 95.12 504 HIS A C 1
ATOM 3881 O O . HIS A 1 504 ? -4.083 -0.612 -21.608 1.00 95.12 504 HIS A O 1
ATOM 3887 N N . GLY A 1 505 ? -5.268 -2.377 -20.854 1.00 94.44 505 GLY A N 1
ATOM 3888 C CA . GLY A 1 505 ? -4.137 -3.298 -20.742 1.00 94.44 505 GLY A CA 1
ATOM 3889 C C . GLY A 1 505 ? -3.480 -3.675 -22.077 1.00 94.44 505 GLY A C 1
ATOM 3890 O O . GLY A 1 505 ? -4.095 -3.668 -23.146 1.00 94.44 505 GLY A O 1
ATOM 3891 N N . GLU A 1 506 ? -2.213 -4.063 -21.996 1.00 96.81 506 GLU A N 1
ATOM 3892 C CA . GLU A 1 506 ? -1.337 -4.255 -23.141 1.00 96.81 506 GLU A CA 1
ATOM 3893 C C . GLU A 1 506 ? -1.442 -5.683 -23.683 1.00 96.81 506 GLU A C 1
ATOM 3895 O O . GLU A 1 506 ? -1.506 -6.653 -22.925 1.00 96.81 506 GLU A O 1
ATOM 3900 N N . SER A 1 507 ? -1.383 -5.843 -25.009 1.00 94.00 507 SER A N 1
ATOM 3901 C CA . SER A 1 507 ? -1.540 -7.150 -25.660 1.00 94.00 507 SER A CA 1
ATOM 3902 C C . SER A 1 507 ? -0.506 -8.187 -25.203 1.00 94.00 507 SER A C 1
ATOM 3904 O O . SER A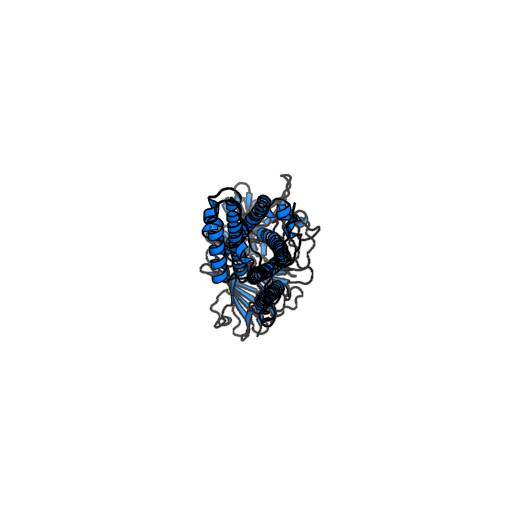 1 507 ? 0.636 -7.848 -24.888 1.00 94.00 507 SER A O 1
ATOM 3906 N N . GLU A 1 508 ? -0.867 -9.472 -25.242 1.00 91.06 508 GLU A N 1
ATOM 3907 C CA . GLU A 1 508 ? 0.074 -10.569 -24.978 1.00 91.06 508 GLU A CA 1
ATOM 3908 C C . GLU A 1 508 ? 1.327 -10.441 -25.868 1.00 91.06 508 GLU A C 1
ATOM 3910 O O . GLU A 1 508 ? 1.238 -10.137 -27.058 1.00 91.06 508 GLU A O 1
ATOM 3915 N N . GLY A 1 509 ? 2.509 -10.613 -25.271 1.00 91.81 509 GLY A N 1
ATOM 3916 C CA . GLY A 1 509 ? 3.799 -10.440 -25.948 1.00 91.81 509 GLY A CA 1
ATOM 3917 C C . GLY A 1 509 ? 4.261 -8.988 -26.135 1.00 91.81 509 GLY A C 1
ATOM 3918 O O . GLY A 1 509 ? 5.417 -8.785 -26.502 1.00 91.81 509 GLY A O 1
ATOM 3919 N N . ALA A 1 510 ? 3.421 -7.983 -25.851 1.00 96.56 510 ALA A N 1
ATOM 3920 C CA . ALA A 1 510 ? 3.846 -6.584 -25.880 1.00 96.56 510 ALA A CA 1
ATOM 3921 C C . ALA A 1 510 ? 4.903 -6.301 -24.811 1.00 96.56 510 ALA A C 1
ATOM 3923 O O . ALA A 1 510 ? 4.816 -6.789 -23.675 1.00 96.56 510 ALA A O 1
ATOM 3924 N N . ARG A 1 511 ? 5.859 -5.453 -25.192 1.00 95.81 511 ARG A N 1
ATOM 3925 C CA . ARG A 1 511 ? 7.008 -5.047 -24.395 1.00 95.81 511 ARG A CA 1
ATOM 3926 C C . ARG A 1 511 ? 7.183 -3.532 -24.435 1.00 95.81 511 ARG A C 1
ATOM 3928 O O . ARG A 1 511 ? 7.464 -2.970 -25.489 1.00 95.81 511 ARG A O 1
ATOM 3935 N N . TRP A 1 512 ? 7.078 -2.891 -23.274 1.00 97.38 512 TRP A N 1
ATOM 3936 C CA . TRP A 1 512 ? 7.162 -1.433 -23.115 1.00 97.38 512 TRP A CA 1
ATOM 3937 C C . TRP A 1 512 ? 8.498 -0.974 -22.523 1.00 97.38 512 TRP A C 1
ATOM 3939 O O . TRP A 1 512 ? 8.569 -0.107 -21.661 1.00 97.38 512 TRP A O 1
ATOM 3949 N N . PHE A 1 513 ? 9.586 -1.538 -23.038 1.00 98.00 513 PHE A N 1
ATOM 3950 C CA . PHE A 1 513 ? 10.955 -1.087 -22.793 1.00 98.00 513 PHE A CA 1
ATOM 3951 C C . PHE A 1 513 ? 11.777 -1.244 -24.069 1.00 98.00 513 PHE A C 1
ATOM 3953 O O . PHE A 1 513 ? 11.431 -2.050 -24.934 1.00 98.00 513 PHE A O 1
ATOM 3960 N N . MET A 1 514 ? 12.888 -0.519 -24.180 1.00 98.12 514 MET A N 1
ATOM 3961 C CA . MET A 1 514 ? 13.877 -0.738 -25.242 1.00 98.12 514 MET A CA 1
ATOM 3962 C C . MET A 1 514 ? 15.173 -1.296 -24.659 1.00 98.12 514 MET A C 1
ATOM 3964 O O . MET A 1 514 ? 15.537 -0.970 -23.535 1.00 98.12 514 MET A O 1
ATOM 3968 N N . THR A 1 515 ? 15.902 -2.104 -25.421 1.00 97.00 515 THR A N 1
ATOM 3969 C CA . THR A 1 515 ? 17.248 -2.547 -25.028 1.00 97.00 515 THR A CA 1
ATOM 3970 C C . THR A 1 515 ? 18.328 -1.595 -25.541 1.00 97.00 515 THR A C 1
ATOM 3972 O O . THR A 1 515 ? 18.111 -0.793 -26.459 1.00 97.00 515 THR A O 1
ATOM 3975 N N . GLU A 1 516 ? 19.543 -1.694 -24.997 1.00 94.69 516 GLU A N 1
ATOM 3976 C CA . GLU A 1 516 ? 20.680 -0.928 -25.521 1.00 94.69 516 GLU A CA 1
ATOM 3977 C C . GLU A 1 516 ? 20.948 -1.217 -27.013 1.00 94.69 516 GLU A C 1
ATOM 3979 O O . GLU A 1 516 ? 21.248 -0.300 -27.788 1.00 94.69 516 GLU A O 1
ATOM 3984 N N . ALA A 1 517 ? 20.786 -2.475 -27.434 1.00 95.62 517 ALA A N 1
ATOM 3985 C CA . ALA A 1 517 ? 20.996 -2.907 -28.814 1.00 95.62 517 ALA A CA 1
ATOM 3986 C C . ALA A 1 517 ? 19.993 -2.264 -29.788 1.00 95.62 517 ALA A C 1
ATOM 3988 O O . ALA A 1 517 ? 20.360 -1.899 -30.906 1.00 95.62 517 ALA A O 1
ATOM 3989 N N . GLU A 1 518 ? 18.755 -2.048 -29.346 1.00 97.12 518 GLU A N 1
ATOM 3990 C CA . GLU A 1 518 ? 17.656 -1.475 -30.139 1.00 97.12 518 GLU A CA 1
ATOM 3991 C C . GLU A 1 518 ? 17.735 0.049 -30.279 1.00 97.12 518 GLU A C 1
ATOM 3993 O O . GLU A 1 518 ? 16.972 0.657 -31.032 1.00 97.12 518 GLU A O 1
ATOM 3998 N N . THR A 1 519 ? 18.659 0.690 -29.565 1.00 97.62 519 THR A N 1
ATOM 3999 C CA . THR A 1 519 ? 18.651 2.141 -29.378 1.00 97.62 519 THR A CA 1
ATOM 4000 C C . THR A 1 519 ? 19.984 2.797 -29.707 1.00 97.62 519 THR A C 1
ATOM 4002 O O . THR A 1 519 ? 21.051 2.177 -29.691 1.00 97.62 519 THR A O 1
ATOM 4005 N N . VAL A 1 520 ? 19.927 4.097 -29.980 1.00 97.31 520 VAL A N 1
ATOM 4006 C CA . VAL A 1 520 ? 21.080 5.000 -30.063 1.00 97.31 520 VAL A CA 1
ATOM 4007 C C . VAL A 1 520 ? 20.973 6.077 -28.985 1.00 97.31 520 VAL A C 1
ATOM 4009 O O . VAL A 1 520 ? 19.856 6.454 -28.625 1.00 97.31 520 VAL A O 1
ATOM 4012 N N . PRO A 1 521 ? 22.099 6.608 -28.476 1.00 97.06 521 PRO A N 1
ATOM 4013 C CA . PRO A 1 521 ? 22.069 7.797 -27.633 1.00 97.06 521 PRO A CA 1
ATOM 4014 C C . PRO A 1 521 ? 21.335 8.947 -28.324 1.00 97.06 521 PRO A C 1
ATOM 4016 O O . PRO A 1 521 ? 21.416 9.102 -29.549 1.00 97.06 521 PRO A O 1
ATOM 4019 N N . TYR A 1 522 ? 20.634 9.759 -27.539 1.00 95.44 522 TYR A N 1
ATOM 4020 C CA . TYR A 1 522 ? 19.963 10.943 -28.055 1.00 95.44 522 TYR A CA 1
ATOM 4021 C C . TYR A 1 522 ? 20.943 11.868 -28.795 1.00 95.44 522 TYR A C 1
ATOM 4023 O O . TYR A 1 522 ? 22.044 12.159 -28.327 1.00 95.44 522 TYR A O 1
ATOM 4031 N N . SER A 1 523 ? 20.521 12.355 -29.960 1.00 95.31 523 SER A N 1
ATOM 4032 C CA . SER A 1 523 ? 21.172 13.448 -30.685 1.00 95.31 523 SER A CA 1
ATOM 4033 C C . SER A 1 523 ? 20.112 14.231 -31.450 1.00 95.31 523 SER A C 1
ATOM 4035 O O . SER A 1 523 ? 19.136 13.639 -31.911 1.00 95.31 523 SER A O 1
ATOM 4037 N N . ALA A 1 524 ? 20.313 15.539 -31.620 1.00 94.06 524 ALA A N 1
ATOM 4038 C CA . ALA A 1 524 ? 19.374 16.391 -32.354 1.00 94.06 524 ALA A CA 1
ATOM 4039 C C . ALA A 1 524 ? 19.133 15.887 -33.790 1.00 94.06 524 ALA A C 1
ATOM 4041 O O . ALA A 1 524 ? 18.005 15.907 -34.270 1.00 94.06 524 ALA A O 1
ATOM 4042 N N . ASP A 1 525 ? 20.168 15.356 -34.448 1.00 95.19 525 ASP A N 1
ATOM 4043 C CA . ASP A 1 525 ? 20.052 14.791 -35.796 1.00 95.19 525 ASP A CA 1
ATOM 4044 C C . ASP A 1 525 ? 19.217 13.507 -35.828 1.00 95.19 525 ASP A C 1
ATOM 4046 O O . ASP A 1 525 ? 18.454 13.290 -36.769 1.00 95.19 525 ASP A O 1
ATOM 4050 N N . ALA A 1 526 ? 19.385 12.621 -34.838 1.00 95.44 526 ALA A N 1
ATOM 4051 C CA . ALA A 1 526 ? 18.572 11.412 -34.733 1.00 95.44 526 ALA A CA 1
ATOM 4052 C C . ALA A 1 526 ? 17.125 11.753 -34.398 1.00 95.44 526 ALA A C 1
ATOM 4054 O O . ALA A 1 526 ? 16.225 11.217 -35.040 1.00 95.44 526 ALA A O 1
ATOM 4055 N N . ASP A 1 527 ? 16.915 12.683 -33.468 1.00 95.31 527 ASP A N 1
ATOM 4056 C CA . ASP A 1 527 ? 15.591 13.166 -33.117 1.00 95.31 527 ASP A CA 1
ATOM 4057 C C . ASP A 1 527 ? 14.890 13.789 -34.327 1.00 95.31 527 ASP A C 1
ATOM 4059 O O . ASP A 1 527 ? 13.793 13.365 -34.667 1.00 95.31 527 ASP A O 1
ATOM 4063 N N . ALA A 1 528 ? 15.524 14.706 -35.062 1.00 94.44 528 ALA A N 1
ATOM 4064 C CA . ALA A 1 528 ? 14.923 15.387 -36.215 1.00 94.44 528 ALA A CA 1
ATOM 4065 C C . ALA A 1 528 ? 14.400 14.440 -37.316 1.00 94.44 528 ALA A C 1
ATOM 4067 O O . ALA A 1 528 ? 13.537 14.828 -38.102 1.00 94.44 528 ALA A O 1
ATOM 4068 N N . ARG A 1 529 ? 14.896 13.195 -37.373 1.00 94.56 529 ARG A N 1
ATOM 4069 C CA . ARG A 1 529 ? 14.432 12.159 -38.312 1.00 94.56 529 ARG A CA 1
ATOM 4070 C C . ARG A 1 529 ? 13.188 11.403 -37.839 1.00 94.56 529 ARG A C 1
ATOM 4072 O O . ARG A 1 529 ? 12.577 10.700 -38.641 1.00 94.56 529 ARG A O 1
ATOM 4079 N N . LEU A 1 530 ? 12.824 11.513 -36.565 1.00 95.81 530 LEU A N 1
ATOM 4080 C CA . LEU A 1 530 ? 11.661 10.843 -35.990 1.00 95.81 530 LEU A CA 1
ATOM 4081 C C . LEU A 1 530 ? 10.387 11.653 -36.256 1.00 95.81 530 LEU A C 1
ATOM 4083 O O . LEU A 1 530 ? 10.381 12.861 -35.987 1.00 95.81 530 LEU A O 1
ATOM 4087 N N . PRO A 1 531 ? 9.307 11.018 -36.742 1.00 96.06 531 PRO A N 1
ATOM 4088 C CA . PRO A 1 531 ? 8.054 11.708 -37.008 1.00 96.06 531 PRO A CA 1
ATOM 4089 C C . PRO A 1 531 ? 7.381 12.182 -35.714 1.00 96.06 531 PRO A C 1
ATOM 4091 O O . PRO A 1 531 ? 7.486 11.544 -34.664 1.00 96.06 531 PRO A O 1
ATOM 4094 N N . ILE A 1 532 ? 6.644 13.290 -35.804 1.00 96.81 532 ILE A N 1
ATOM 4095 C CA . ILE A 1 532 ? 5.697 13.701 -34.758 1.00 96.81 532 ILE A CA 1
ATOM 4096 C C . ILE A 1 532 ? 4.665 12.577 -34.566 1.00 96.81 532 ILE A C 1
ATOM 4098 O O . ILE A 1 532 ? 4.241 11.949 -35.536 1.00 96.81 532 ILE A O 1
ATOM 4102 N N . GLY A 1 533 ? 4.293 12.315 -33.316 1.00 96.25 533 GLY A N 1
ATOM 4103 C CA . GLY A 1 533 ? 3.454 11.195 -32.898 1.00 96.25 533 GLY A CA 1
ATOM 4104 C C . GLY A 1 533 ? 4.233 9.917 -32.577 1.00 96.25 533 GLY A C 1
ATOM 4105 O O . GLY A 1 533 ? 3.623 8.919 -32.209 1.00 96.25 533 GLY A O 1
ATOM 4106 N N . THR A 1 534 ? 5.568 9.917 -32.699 1.00 97.69 534 THR A N 1
ATOM 4107 C CA . THR A 1 534 ? 6.384 8.777 -32.254 1.00 97.69 534 THR A CA 1
ATOM 4108 C C . THR A 1 534 ? 6.222 8.588 -30.749 1.00 97.69 534 THR A C 1
ATOM 4110 O O . THR A 1 534 ? 6.506 9.504 -29.981 1.00 97.69 534 THR A O 1
ATOM 4113 N N . VAL A 1 535 ? 5.823 7.387 -30.336 1.00 98.00 535 VAL A N 1
ATOM 4114 C CA . VAL A 1 535 ? 5.808 6.960 -28.933 1.00 98.00 535 VAL A CA 1
ATOM 4115 C C . VAL A 1 535 ? 7.016 6.067 -28.690 1.00 98.00 535 VAL A C 1
ATOM 4117 O O . VAL A 1 535 ? 7.301 5.182 -29.502 1.00 98.00 535 VAL A O 1
ATOM 4120 N N . ILE A 1 536 ? 7.726 6.290 -27.587 1.00 97.94 536 ILE A N 1
ATOM 4121 C CA . ILE A 1 536 ? 8.815 5.420 -27.139 1.00 97.94 536 ILE A CA 1
ATOM 4122 C C . ILE A 1 536 ? 8.630 5.040 -25.666 1.00 97.94 536 ILE A C 1
ATOM 4124 O O . ILE A 1 536 ? 8.101 5.839 -24.887 1.00 97.94 536 ILE A O 1
ATOM 4128 N N . PRO A 1 537 ? 9.107 3.854 -25.260 1.00 98.00 537 PRO A N 1
ATOM 4129 C CA . PRO A 1 537 ? 9.146 3.466 -23.861 1.00 98.00 537 PRO A CA 1
ATOM 4130 C C . PRO A 1 537 ? 9.893 4.441 -22.946 1.00 98.00 537 PRO A C 1
ATOM 4132 O O . PRO A 1 537 ? 10.937 4.992 -23.318 1.00 98.00 537 PRO A O 1
ATOM 4135 N N . GLY A 1 538 ? 9.393 4.564 -21.715 1.00 97.00 538 GLY A N 1
ATOM 4136 C CA . GLY A 1 538 ? 10.056 5.268 -20.619 1.00 97.00 538 GLY A CA 1
ATOM 4137 C C . GLY A 1 538 ? 11.165 4.464 -19.944 1.00 97.00 538 GLY A C 1
ATOM 4138 O O . GLY A 1 538 ? 11.872 5.022 -19.117 1.00 97.00 538 GLY A O 1
ATOM 4139 N N . VAL A 1 539 ? 11.361 3.192 -20.310 1.00 97.88 539 VAL A N 1
ATOM 4140 C CA . VAL A 1 539 ? 12.359 2.289 -19.712 1.00 97.88 539 VAL A CA 1
ATOM 4141 C C . VAL A 1 539 ? 13.386 1.837 -20.750 1.00 97.88 539 VAL A C 1
ATOM 4143 O O . VAL A 1 539 ? 13.034 1.430 -21.864 1.00 97.88 539 VAL A O 1
ATOM 4146 N N . ILE A 1 540 ? 14.661 1.865 -20.357 1.00 97.75 540 ILE A N 1
ATOM 4147 C CA . ILE A 1 540 ? 15.756 1.166 -21.031 1.00 97.75 540 ILE A CA 1
ATOM 4148 C C . ILE A 1 540 ? 16.181 -0.019 -20.174 1.00 97.75 540 ILE A C 1
ATOM 4150 O O . ILE A 1 540 ? 16.467 0.160 -18.994 1.00 97.75 540 ILE A O 1
ATOM 4154 N N . VAL A 1 541 ? 16.268 -1.198 -20.785 1.00 96.62 541 VAL A N 1
ATOM 4155 C CA . VAL A 1 541 ? 16.902 -2.383 -20.200 1.00 96.62 541 VAL A CA 1
ATOM 4156 C C . VAL A 1 541 ? 18.337 -2.470 -20.721 1.00 96.62 541 VAL A C 1
ATOM 4158 O O . VAL A 1 541 ? 18.571 -2.663 -21.921 1.00 96.62 541 VAL A O 1
ATOM 4161 N N . ASP A 1 542 ? 19.301 -2.284 -19.824 1.00 93.06 542 ASP A N 1
ATOM 4162 C CA . ASP A 1 542 ? 20.736 -2.360 -20.081 1.00 93.06 542 ASP A CA 1
ATOM 4163 C C . ASP A 1 542 ? 21.509 -2.922 -18.873 1.00 93.06 542 ASP A C 1
ATOM 4165 O O . ASP A 1 542 ? 21.205 -2.640 -17.721 1.00 93.06 542 ASP A O 1
ATOM 4169 N N . GLY A 1 543 ? 22.530 -3.743 -19.129 1.00 90.94 543 GLY A N 1
ATOM 4170 C CA . GLY A 1 543 ? 23.340 -4.367 -18.076 1.00 90.94 543 GLY A CA 1
ATOM 4171 C C . GLY A 1 543 ? 22.736 -5.640 -17.473 1.00 90.94 543 GLY A C 1
ATOM 4172 O O . GLY A 1 543 ? 21.945 -6.336 -18.108 1.00 90.94 543 GLY A O 1
ATOM 4173 N N . GLU A 1 544 ? 23.158 -5.964 -16.249 1.00 91.81 544 GLU A N 1
ATOM 4174 C CA . GLU A 1 544 ? 22.777 -7.181 -15.525 1.00 91.81 544 GLU A CA 1
ATOM 4175 C C . GLU A 1 544 ? 22.518 -6.880 -14.042 1.00 91.81 544 GLU A C 1
ATOM 4177 O O . GLU A 1 544 ? 23.102 -5.963 -13.450 1.00 91.81 544 GLU A O 1
ATOM 4182 N N . PHE A 1 545 ? 21.642 -7.683 -13.438 1.00 93.44 545 PHE A N 1
ATOM 4183 C CA . PHE A 1 545 ? 21.507 -7.731 -11.989 1.00 93.44 545 PHE A CA 1
ATOM 4184 C C . PHE A 1 545 ? 22.797 -8.276 -11.364 1.00 93.44 545 PHE A C 1
ATOM 4186 O O . PHE A 1 545 ? 23.367 -9.252 -11.854 1.00 93.44 545 PHE A O 1
ATOM 4193 N N . SER A 1 546 ? 23.269 -7.654 -10.284 1.00 95.81 546 SER A N 1
ATOM 4194 C CA . SER A 1 546 ? 24.470 -8.114 -9.578 1.00 95.81 546 SER A CA 1
ATOM 4195 C C . SER A 1 546 ? 24.409 -7.837 -8.082 1.00 95.81 546 SER A C 1
ATOM 4197 O O . SER A 1 546 ? 23.658 -6.968 -7.645 1.00 95.81 546 SER A O 1
ATOM 4199 N N . GLY A 1 547 ? 25.256 -8.532 -7.319 1.00 95.06 547 GLY A N 1
ATOM 4200 C CA . GLY A 1 547 ? 25.337 -8.377 -5.869 1.00 95.06 547 GLY A CA 1
ATOM 4201 C C . GLY A 1 547 ? 24.104 -8.920 -5.154 1.00 95.06 547 GLY A C 1
ATOM 4202 O O . GLY A 1 547 ? 23.413 -9.784 -5.688 1.00 95.06 547 GLY A O 1
ATOM 4203 N N . ASP A 1 548 ? 23.859 -8.377 -3.967 1.00 94.19 548 ASP A N 1
ATOM 4204 C CA . ASP A 1 548 ? 22.700 -8.675 -3.116 1.00 94.19 548 ASP A CA 1
ATOM 4205 C C . ASP A 1 548 ? 21.392 -8.407 -3.867 1.00 94.19 548 ASP A C 1
ATOM 4207 O O . ASP A 1 548 ? 20.486 -9.225 -3.927 1.00 94.19 548 ASP A O 1
ATOM 4211 N N . ARG A 1 549 ? 21.397 -7.321 -4.649 1.00 93.69 549 ARG A N 1
ATOM 4212 C CA . ARG A 1 549 ? 20.295 -6.889 -5.515 1.00 93.69 549 ARG A CA 1
ATOM 4213 C C . ARG A 1 549 ? 19.780 -7.950 -6.503 1.00 93.69 549 ARG A C 1
ATOM 4215 O O . ARG A 1 549 ? 18.735 -7.729 -7.108 1.00 93.69 549 ARG A O 1
ATOM 4222 N N . ALA A 1 550 ? 20.529 -9.031 -6.735 1.00 94.94 550 ALA A N 1
ATOM 4223 C CA . ALA A 1 550 ? 20.227 -10.105 -7.682 1.00 94.94 550 ALA A CA 1
ATOM 4224 C C . ALA A 1 550 ? 19.717 -11.407 -7.030 1.00 94.94 550 ALA A C 1
ATOM 4226 O O . ALA A 1 550 ? 19.527 -12.401 -7.745 1.00 94.94 550 ALA A O 1
ATOM 4227 N N . ASP A 1 551 ? 19.536 -11.441 -5.706 1.00 96.00 551 ASP A N 1
ATOM 4228 C CA . ASP A 1 551 ? 19.218 -12.673 -4.975 1.00 96.00 551 ASP A CA 1
ATOM 4229 C C . ASP A 1 551 ? 17.769 -13.149 -5.162 1.00 96.00 551 ASP A C 1
ATOM 4231 O O . ASP A 1 551 ? 17.480 -14.344 -4.987 1.00 96.00 551 ASP A O 1
ATOM 4235 N N . VAL A 1 552 ? 16.879 -12.261 -5.619 1.00 97.88 552 VAL A N 1
ATOM 4236 C CA . VAL A 1 552 ? 15.479 -12.572 -5.922 1.00 97.88 552 VAL A CA 1
ATOM 4237 C C . VAL A 1 552 ? 15.253 -12.683 -7.429 1.00 97.88 552 VAL A C 1
ATOM 4239 O O . VAL A 1 552 ? 15.387 -11.728 -8.199 1.00 97.88 552 VAL A O 1
ATOM 4242 N N . ARG A 1 553 ? 14.849 -13.878 -7.859 1.00 97.81 553 ARG A N 1
ATOM 4243 C CA . ARG A 1 553 ? 14.512 -14.184 -9.254 1.00 97.81 553 ARG A CA 1
ATOM 4244 C C . ARG A 1 553 ? 13.023 -14.366 -9.405 1.00 97.81 553 ARG A C 1
ATOM 4246 O O . ARG A 1 553 ? 12.375 -14.888 -8.502 1.00 97.81 553 ARG A O 1
ATOM 4253 N N . CYS A 1 554 ? 12.488 -14.015 -10.562 1.00 97.75 554 CYS A N 1
ATOM 4254 C CA . CYS A 1 554 ? 11.065 -14.160 -10.806 1.00 97.75 554 CYS A CA 1
ATOM 4255 C C . CYS A 1 554 ? 10.716 -14.408 -12.268 1.00 97.75 554 CYS A C 1
ATOM 4257 O O . CYS A 1 554 ? 11.500 -14.118 -13.164 1.00 97.75 554 CYS A O 1
ATOM 4259 N N . ALA A 1 555 ? 9.491 -14.851 -12.506 1.00 97.75 555 ALA A N 1
ATOM 4260 C CA . ALA A 1 555 ? 8.833 -14.751 -13.798 1.00 97.75 555 ALA A CA 1
ATOM 4261 C C . ALA A 1 555 ? 7.342 -14.521 -13.575 1.00 97.75 555 ALA A C 1
ATOM 4263 O O . ALA A 1 555 ? 6.785 -14.966 -12.571 1.00 97.75 555 ALA A O 1
ATOM 4264 N N . ALA A 1 556 ? 6.702 -13.807 -14.496 1.00 97.31 556 ALA A N 1
ATOM 4265 C CA . ALA A 1 556 ? 5.300 -13.466 -14.353 1.00 97.31 556 ALA A CA 1
ATOM 4266 C C . ALA A 1 556 ? 4.537 -13.597 -15.662 1.00 97.31 556 ALA A C 1
ATOM 4268 O O . ALA A 1 556 ? 5.045 -13.277 -16.739 1.00 97.31 556 ALA A O 1
ATOM 4269 N N . ARG A 1 557 ? 3.272 -13.989 -15.540 1.00 96.19 557 ARG A N 1
ATOM 4270 C CA . ARG A 1 557 ? 2.319 -14.049 -16.639 1.00 96.19 557 ARG A CA 1
ATOM 4271 C C . ARG A 1 557 ? 1.019 -13.385 -16.228 1.00 96.19 557 ARG A C 1
ATOM 4273 O O . ARG A 1 557 ? 0.497 -13.664 -15.156 1.00 96.19 557 ARG A O 1
ATOM 4280 N N . TRP A 1 558 ? 0.471 -12.557 -17.109 1.00 96.81 558 TRP A N 1
ATOM 4281 C CA . TRP A 1 558 ? -0.886 -12.046 -16.956 1.00 96.81 558 TRP A CA 1
ATOM 4282 C C . TRP A 1 558 ? -1.842 -12.821 -17.857 1.00 96.81 558 TRP A C 1
ATOM 4284 O O . TRP A 1 558 ? -1.552 -13.030 -19.039 1.00 96.81 558 TRP A O 1
ATOM 4294 N N . ALA A 1 559 ? -2.975 -13.251 -17.313 1.00 94.88 559 ALA A N 1
ATOM 4295 C CA . ALA A 1 559 ? -4.041 -13.884 -18.072 1.00 94.88 559 ALA A CA 1
ATOM 4296 C C . ALA A 1 559 ? -5.390 -13.719 -17.364 1.00 94.88 559 ALA A C 1
ATOM 4298 O O . ALA A 1 559 ? -5.521 -14.011 -16.180 1.00 94.88 559 ALA A O 1
ATOM 4299 N N . SER A 1 560 ? -6.426 -13.348 -18.123 1.00 92.81 560 SER A N 1
ATOM 4300 C CA . SER A 1 560 ? -7.817 -13.278 -17.641 1.00 92.81 560 SER A CA 1
ATOM 4301 C C . SER A 1 560 ? -8.001 -12.409 -16.386 1.00 92.81 560 SER A C 1
ATOM 4303 O O . SER A 1 560 ? -8.646 -12.838 -15.430 1.00 92.81 560 SER A O 1
ATOM 4305 N N . GLY A 1 561 ? -7.425 -11.202 -16.377 1.00 94.44 561 GLY A N 1
ATOM 4306 C CA . GLY A 1 561 ? -7.556 -10.260 -15.256 1.00 94.44 561 GLY A CA 1
ATOM 4307 C C . GLY A 1 561 ? -6.770 -10.664 -14.008 1.00 94.44 561 GLY A C 1
ATOM 4308 O O . GLY A 1 561 ? -7.159 -10.316 -12.898 1.00 94.44 561 GLY A O 1
ATOM 4309 N N . HIS A 1 562 ? -5.731 -11.485 -14.177 1.00 97.00 562 HIS A N 1
ATOM 4310 C CA . HIS A 1 562 ? -4.880 -11.926 -13.084 1.00 97.00 562 HIS A CA 1
ATOM 4311 C C . HIS A 1 562 ? -3.423 -11.929 -13.506 1.00 97.00 562 HIS A C 1
ATOM 4313 O O . HIS A 1 562 ? -3.086 -12.420 -14.587 1.00 97.00 562 HIS A O 1
ATOM 4319 N N . TRP A 1 563 ? -2.557 -11.491 -12.604 1.00 98.19 563 TRP A N 1
ATOM 4320 C CA . TRP A 1 563 ? -1.140 -11.816 -12.658 1.00 98.19 563 TRP A CA 1
ATOM 4321 C C . TRP A 1 563 ? -0.864 -13.114 -11.897 1.00 98.19 563 TRP A C 1
ATOM 4323 O O . TRP A 1 563 ? -1.453 -13.372 -10.848 1.00 98.19 563 TRP A O 1
ATOM 4333 N N . ALA A 1 564 ? 0.060 -13.914 -12.419 1.00 98.31 564 ALA A N 1
ATOM 4334 C CA . ALA A 1 564 ? 0.707 -15.030 -11.748 1.00 98.31 564 ALA A CA 1
ATOM 4335 C C . ALA A 1 564 ? 2.212 -14.767 -11.735 1.00 98.31 564 ALA A C 1
ATOM 4337 O O . ALA A 1 564 ? 2.828 -14.695 -12.795 1.00 98.31 564 ALA A O 1
ATOM 4338 N N . LEU A 1 565 ? 2.779 -14.592 -10.545 1.00 98.75 565 LEU A N 1
ATOM 4339 C CA . LEU A 1 565 ? 4.182 -14.279 -10.303 1.00 98.75 565 LEU A CA 1
ATOM 4340 C C . LEU A 1 565 ? 4.820 -15.423 -9.519 1.00 98.75 565 LEU A C 1
ATOM 4342 O O . LEU A 1 565 ? 4.468 -15.667 -8.363 1.00 98.75 565 LEU A O 1
ATOM 4346 N N . GLU A 1 566 ? 5.785 -16.087 -10.138 1.00 98.62 566 GLU A N 1
ATOM 4347 C CA . GLU A 1 566 ? 6.661 -17.037 -9.468 1.00 98.62 566 GLU A CA 1
ATOM 4348 C C . GLU A 1 566 ? 7.942 -16.336 -9.037 1.00 98.62 566 GLU A C 1
ATOM 4350 O O . GLU A 1 566 ? 8.545 -15.598 -9.815 1.00 98.62 566 GLU A O 1
ATOM 4355 N N . VAL A 1 567 ? 8.363 -16.578 -7.800 1.00 98.62 567 VAL A N 1
ATOM 4356 C CA . VAL A 1 567 ? 9.549 -15.973 -7.190 1.00 98.62 567 VAL A CA 1
ATOM 4357 C C . VAL A 1 567 ? 10.409 -17.068 -6.579 1.00 98.62 567 VAL A C 1
ATOM 4359 O O . VAL A 1 567 ? 9.883 -17.950 -5.902 1.00 98.62 567 VAL A O 1
ATOM 4362 N N . ALA A 1 568 ? 11.723 -16.998 -6.772 1.00 98.44 568 ALA A N 1
ATOM 4363 C CA . ALA A 1 568 ? 12.699 -17.843 -6.099 1.00 98.44 568 ALA A CA 1
ATOM 4364 C C . ALA A 1 568 ? 13.770 -16.993 -5.416 1.00 98.44 568 ALA A C 1
ATOM 4366 O O . ALA A 1 568 ? 14.373 -16.119 -6.040 1.00 98.44 568 ALA A O 1
ATOM 4367 N N . ARG A 1 569 ? 14.057 -17.321 -4.158 1.00 98.38 569 ARG A N 1
ATOM 4368 C CA . ARG A 1 569 ? 15.171 -16.764 -3.382 1.00 98.38 569 ARG A CA 1
ATOM 4369 C C . ARG A 1 569 ? 15.758 -17.863 -2.502 1.00 98.38 569 ARG A C 1
ATOM 4371 O O . ARG A 1 569 ? 15.052 -18.791 -2.095 1.00 98.38 569 ARG A O 1
ATOM 4378 N N . ARG A 1 570 ? 17.056 -17.804 -2.213 1.00 98.25 570 ARG A N 1
ATOM 4379 C CA . ARG A 1 570 ? 17.664 -18.696 -1.216 1.00 98.25 570 ARG A CA 1
ATOM 4380 C C . ARG A 1 570 ? 16.939 -18.530 0.121 1.00 98.25 570 ARG A C 1
ATOM 4382 O O . ARG A 1 570 ? 16.535 -17.430 0.475 1.00 98.25 570 ARG A O 1
ATOM 4389 N N . ILE A 1 571 ? 16.787 -19.618 0.876 1.00 97.94 571 ILE A N 1
ATOM 4390 C CA . ILE A 1 571 ? 16.182 -19.563 2.220 1.00 97.94 571 ILE A CA 1
ATOM 4391 C C . ILE A 1 571 ? 16.957 -18.596 3.127 1.00 97.94 571 ILE A C 1
ATOM 4393 O O . ILE A 1 571 ? 16.366 -17.907 3.953 1.00 97.94 571 ILE A O 1
ATOM 4397 N N . ASP A 1 572 ? 18.274 -18.555 2.955 1.00 97.81 572 ASP A N 1
ATOM 4398 C CA . ASP A 1 572 ? 19.182 -17.642 3.634 1.00 97.81 572 ASP A CA 1
ATOM 4399 C C . ASP A 1 572 ? 20.250 -17.191 2.626 1.00 97.81 572 ASP A C 1
ATOM 4401 O O . ASP A 1 572 ? 20.992 -18.024 2.082 1.00 97.81 572 ASP A O 1
ATOM 4405 N N . THR A 1 573 ? 20.281 -15.895 2.320 1.00 97.12 573 THR A N 1
ATOM 4406 C CA . THR A 1 573 ? 21.295 -15.272 1.449 1.00 97.12 573 THR A CA 1
ATOM 4407 C C . THR A 1 573 ? 22.575 -14.959 2.213 1.00 97.12 573 THR A C 1
ATOM 4409 O O . THR A 1 573 ? 23.655 -14.946 1.623 1.00 97.12 573 THR A O 1
ATOM 4412 N N . GLY A 1 574 ? 22.482 -14.796 3.537 1.00 96.06 574 GLY A N 1
ATOM 4413 C CA . GLY A 1 574 ? 23.557 -14.290 4.382 1.00 96.06 574 GLY A CA 1
ATOM 4414 C C . GLY A 1 574 ? 23.740 -12.770 4.326 1.00 96.06 574 GLY A C 1
ATOM 4415 O O . GLY A 1 574 ? 24.702 -12.282 4.923 1.00 96.06 574 GLY A O 1
ATOM 4416 N N . SER A 1 575 ? 22.860 -12.036 3.636 1.00 96.38 575 SER A N 1
ATOM 4417 C CA . SER A 1 575 ? 22.855 -10.571 3.649 1.00 96.38 575 SER A CA 1
ATOM 4418 C C . SER A 1 575 ? 22.391 -10.016 4.997 1.00 96.38 575 SER A C 1
ATOM 4420 O O . SER A 1 575 ? 21.601 -10.637 5.709 1.00 96.38 575 SER A O 1
ATOM 4422 N N . GLU A 1 576 ? 22.899 -8.838 5.367 1.00 95.06 576 GLU A N 1
ATOM 4423 C CA . GLU A 1 576 ? 22.430 -8.100 6.547 1.00 95.06 576 GLU A CA 1
ATOM 4424 C C . GLU A 1 576 ? 21.112 -7.347 6.306 1.00 95.06 576 GLU A C 1
ATOM 4426 O O . GLU A 1 576 ? 20.453 -6.956 7.275 1.00 95.06 576 GLU A O 1
ATOM 4431 N N . TYR A 1 577 ? 20.746 -7.143 5.037 1.00 96.25 577 TYR A N 1
ATOM 4432 C CA . TYR A 1 577 ? 19.529 -6.447 4.619 1.00 96.25 577 TYR A CA 1
ATOM 4433 C C . TYR A 1 577 ? 18.328 -7.395 4.520 1.00 96.25 577 TYR A C 1
ATOM 4435 O O . TYR A 1 577 ? 17.189 -6.980 4.753 1.00 96.25 577 TYR A O 1
ATOM 4443 N N . ASP A 1 578 ? 18.601 -8.682 4.314 1.00 96.56 578 ASP A N 1
ATOM 4444 C CA . ASP A 1 578 ? 17.578 -9.695 4.105 1.00 96.56 578 ASP A CA 1
ATOM 4445 C C . ASP A 1 578 ? 17.094 -10.380 5.384 1.00 96.56 578 ASP A C 1
ATOM 4447 O O . ASP A 1 578 ? 17.810 -10.555 6.377 1.00 96.56 578 ASP A O 1
ATOM 4451 N N . VAL A 1 579 ? 15.884 -10.937 5.308 1.00 96.06 579 VAL A N 1
ATOM 4452 C CA . VAL A 1 579 ? 15.335 -11.805 6.349 1.00 96.06 579 VAL A CA 1
ATOM 4453 C C . VAL A 1 579 ? 15.398 -13.272 5.902 1.00 96.06 579 VAL A C 1
ATOM 4455 O O . VAL A 1 579 ? 14.814 -13.644 4.881 1.00 96.06 579 VAL A O 1
ATOM 4458 N N . PRO A 1 580 ? 16.053 -14.174 6.662 1.00 97.38 580 PRO A N 1
ATOM 4459 C CA . PRO A 1 580 ? 16.010 -15.605 6.367 1.00 97.38 580 PRO A CA 1
ATOM 4460 C C . PRO A 1 580 ? 14.581 -16.154 6.425 1.00 97.38 580 PRO A C 1
ATOM 4462 O O . PRO A 1 580 ? 13.852 -15.896 7.384 1.00 97.38 580 PRO A O 1
ATOM 4465 N N . ILE A 1 581 ? 14.187 -16.959 5.441 1.00 98.12 581 ILE A N 1
ATOM 4466 C CA . ILE A 1 581 ? 12.842 -17.538 5.330 1.00 98.12 581 ILE A CA 1
ATOM 4467 C C . ILE A 1 581 ? 12.726 -18.725 6.292 1.00 98.12 581 ILE A C 1
ATOM 4469 O O . ILE A 1 581 ? 13.177 -19.833 6.013 1.00 98.12 581 ILE A O 1
ATOM 4473 N N . ARG A 1 582 ? 12.123 -18.497 7.460 1.00 97.38 582 ARG A N 1
ATOM 4474 C CA . ARG A 1 582 ? 11.962 -19.509 8.518 1.00 97.38 582 ARG A CA 1
ATOM 4475 C C . ARG A 1 582 ? 10.673 -19.310 9.307 1.00 97.38 582 ARG A C 1
ATOM 4477 O O . ARG A 1 582 ? 10.085 -18.228 9.289 1.00 97.38 582 ARG A O 1
ATOM 4484 N N . SER A 1 583 ? 10.270 -20.334 10.054 1.00 97.31 583 SER A N 1
ATOM 4485 C CA . SER A 1 583 ? 9.069 -20.280 10.890 1.00 97.31 583 SER A CA 1
ATOM 4486 C C . SER A 1 583 ? 9.107 -19.109 11.876 1.00 97.31 583 SER A C 1
ATOM 4488 O O . SER A 1 583 ? 10.109 -18.885 12.561 1.00 97.31 583 SER A O 1
ATOM 4490 N N . GLY A 1 584 ? 8.001 -18.369 11.957 1.00 93.25 584 GLY A N 1
ATOM 4491 C CA . GLY A 1 584 ? 7.858 -17.181 12.801 1.00 93.25 584 GLY A CA 1
ATOM 4492 C C . GLY A 1 584 ? 8.232 -15.851 12.138 1.00 93.25 584 GLY A C 1
ATOM 4493 O O . GLY A 1 584 ? 8.005 -14.814 12.755 1.00 93.25 584 GLY A O 1
ATOM 4494 N N . VAL A 1 585 ? 8.754 -15.855 10.906 1.00 94.75 585 VAL A N 1
ATOM 4495 C CA . VAL A 1 585 ? 8.884 -14.634 10.090 1.00 94.75 585 VAL A CA 1
ATOM 4496 C C . VAL A 1 585 ? 7.504 -14.148 9.664 1.00 94.75 585 VAL A C 1
ATOM 4498 O O . VAL A 1 585 ? 6.618 -14.953 9.373 1.00 94.75 585 VAL A O 1
ATOM 4501 N N . PHE A 1 586 ? 7.319 -12.833 9.619 1.00 93.75 586 PHE A N 1
ATOM 4502 C CA . PHE A 1 586 ? 6.101 -12.208 9.126 1.00 93.75 586 PHE A CA 1
ATOM 4503 C C . PHE A 1 586 ? 6.286 -11.704 7.699 1.00 93.75 586 PHE A C 1
ATOM 4505 O O . PHE A 1 586 ? 7.281 -11.056 7.387 1.00 93.75 586 PHE A O 1
ATOM 4512 N N . MET A 1 587 ? 5.288 -11.974 6.868 1.00 94.56 587 MET A N 1
ATOM 4513 C CA . MET A 1 587 ? 5.155 -11.538 5.490 1.00 94.56 587 MET A CA 1
ATOM 4514 C C . MET A 1 587 ? 3.995 -10.545 5.355 1.00 94.56 587 MET A C 1
ATOM 4516 O O . MET A 1 587 ? 2.944 -10.680 5.997 1.00 94.56 587 MET A O 1
ATOM 4520 N N . ARG A 1 588 ? 4.181 -9.554 4.484 1.00 94.19 588 ARG A N 1
ATOM 4521 C CA . ARG A 1 588 ? 3.131 -8.665 3.974 1.00 94.19 588 ARG A CA 1
ATOM 4522 C C . ARG A 1 588 ? 3.240 -8.582 2.461 1.00 94.19 588 ARG A C 1
ATOM 4524 O O . ARG A 1 588 ? 4.342 -8.670 1.931 1.00 94.19 588 ARG A O 1
ATOM 4531 N N . VAL A 1 589 ? 2.108 -8.409 1.792 1.00 96.50 589 VAL A N 1
ATOM 4532 C CA . VAL A 1 589 ? 2.033 -8.344 0.332 1.00 96.50 589 VAL A CA 1
ATOM 4533 C C . VAL A 1 589 ? 1.198 -7.155 -0.122 1.00 96.50 589 VAL A C 1
ATOM 4535 O O . VAL A 1 589 ? 0.267 -6.734 0.570 1.00 96.50 589 VAL A O 1
ATOM 4538 N N . ALA A 1 590 ? 1.541 -6.602 -1.281 1.00 96.50 590 ALA A N 1
ATOM 4539 C CA . ALA A 1 590 ? 0.858 -5.450 -1.850 1.00 96.50 590 ALA A CA 1
ATOM 4540 C C . ALA A 1 590 ? 0.916 -5.476 -3.382 1.00 96.50 590 ALA A C 1
ATOM 4542 O O . ALA A 1 590 ? 1.996 -5.580 -3.958 1.00 96.50 590 ALA A O 1
ATOM 4543 N N . ALA A 1 591 ? -0.241 -5.341 -4.029 1.00 97.94 591 ALA A N 1
ATOM 4544 C CA . ALA A 1 591 ? -0.366 -5.179 -5.479 1.00 97.94 591 ALA A CA 1
ATOM 4545 C C . ALA A 1 591 ? -0.527 -3.698 -5.859 1.00 97.94 591 ALA A C 1
ATOM 4547 O O . ALA A 1 591 ? -1.128 -2.931 -5.099 1.00 97.94 591 ALA A O 1
ATOM 4548 N N . PHE A 1 592 ? -0.018 -3.311 -7.027 1.00 97.88 592 PHE A N 1
ATOM 4549 C CA . PHE A 1 592 ? -0.133 -1.976 -7.611 1.00 97.88 592 PHE A CA 1
ATOM 4550 C C . PHE A 1 592 ? -0.682 -2.114 -9.034 1.00 97.88 592 PHE A C 1
ATOM 4552 O O . PHE A 1 592 ? -0.025 -2.756 -9.848 1.00 97.88 592 PHE A O 1
ATOM 4559 N N . ASP A 1 593 ? -1.810 -1.464 -9.310 1.00 96.69 593 ASP A N 1
ATOM 4560 C CA . ASP A 1 593 ? -2.414 -1.342 -10.643 1.00 96.69 593 ASP A CA 1
ATOM 4561 C C . ASP A 1 593 ? -2.039 0.035 -11.209 1.00 96.69 593 ASP A C 1
ATOM 4563 O O . ASP A 1 593 ? -2.419 1.073 -10.648 1.00 96.69 593 ASP A O 1
ATOM 4567 N N . HIS A 1 594 ? -1.132 0.027 -12.191 1.00 95.94 594 HIS A N 1
ATOM 4568 C CA . HIS A 1 594 ? -0.530 1.190 -12.865 1.00 95.94 594 HIS A CA 1
ATOM 4569 C C . HIS A 1 594 ? -0.248 2.444 -12.008 1.00 95.94 594 HIS A C 1
ATOM 4571 O O . HIS A 1 594 ? -0.358 3.588 -12.457 1.00 95.94 594 HIS A O 1
ATOM 4577 N N . SER A 1 595 ? 0.179 2.255 -10.754 1.00 95.06 595 SER A N 1
ATOM 4578 C CA . SER A 1 595 ? 0.410 3.351 -9.807 1.00 95.06 595 SER A CA 1
ATOM 4579 C C . SER A 1 595 ? 1.783 3.296 -9.145 1.00 95.06 595 SER A C 1
ATOM 4581 O O . SER A 1 595 ? 2.330 2.241 -8.825 1.00 95.06 595 SER A O 1
ATOM 4583 N N . GLN A 1 596 ? 2.374 4.462 -8.885 1.00 94.94 596 GLN A N 1
ATOM 4584 C CA . GLN A 1 596 ? 3.711 4.589 -8.307 1.00 94.94 596 GLN A CA 1
ATOM 4585 C C . GLN A 1 596 ? 3.760 4.100 -6.859 1.00 94.94 596 GLN A C 1
ATOM 4587 O O . GLN A 1 596 ? 4.654 3.333 -6.503 1.00 94.94 596 GLN A O 1
ATOM 4592 N N . ILE A 1 597 ? 2.804 4.549 -6.041 1.00 93.06 597 ILE A N 1
ATOM 4593 C CA . ILE A 1 597 ? 2.788 4.333 -4.586 1.00 93.06 597 ILE A CA 1
ATOM 4594 C C . ILE A 1 597 ? 1.412 3.933 -4.030 1.00 93.06 597 ILE A C 1
ATOM 4596 O O . ILE A 1 597 ? 1.270 3.753 -2.818 1.00 93.06 597 ILE A O 1
ATOM 4600 N N . ARG A 1 598 ? 0.367 3.847 -4.861 1.00 92.50 598 ARG A N 1
ATOM 4601 C CA . ARG A 1 598 ? -1.012 3.568 -4.420 1.00 92.50 598 ARG A CA 1
ATOM 4602 C C . ARG A 1 598 ? -1.297 2.070 -4.429 1.00 92.50 598 ARG A C 1
ATOM 4604 O O . ARG A 1 598 ? -2.232 1.599 -5.062 1.00 92.50 598 ARG A O 1
ATOM 4611 N N . HIS A 1 599 ? -0.471 1.327 -3.707 1.00 94.50 599 HIS A N 1
ATOM 4612 C CA . HIS A 1 599 ? -0.652 -0.108 -3.569 1.00 94.50 599 HIS A CA 1
ATOM 4613 C C . HIS A 1 599 ? -1.803 -0.470 -2.640 1.00 94.50 599 HIS A C 1
ATOM 4615 O O . HIS A 1 599 ? -2.149 0.268 -1.715 1.00 94.50 599 HIS A O 1
ATOM 4621 N N . THR A 1 600 ? -2.335 -1.668 -2.844 1.00 93.69 600 THR A N 1
ATOM 4622 C CA . THR A 1 600 ? -3.239 -2.301 -1.889 1.00 93.69 600 THR A CA 1
ATOM 4623 C C . THR A 1 600 ? -2.517 -2.640 -0.582 1.00 93.69 600 THR A C 1
ATOM 4625 O O . THR A 1 600 ? -1.288 -2.722 -0.509 1.00 93.69 600 THR A O 1
ATOM 4628 N N . ARG A 1 601 ? -3.275 -2.831 0.497 1.00 90.19 601 ARG A N 1
ATOM 4629 C CA . ARG A 1 601 ? -2.741 -3.169 1.823 1.00 90.19 601 ARG A CA 1
ATOM 4630 C C . ARG A 1 601 ? -3.690 -4.062 2.610 1.00 90.19 601 ARG A C 1
ATOM 4632 O O . ARG A 1 601 ? -4.897 -4.071 2.382 1.00 90.19 601 ARG A O 1
ATOM 4639 N N . HIS A 1 602 ? -3.140 -4.760 3.594 1.00 89.50 602 HIS A N 1
ATOM 4640 C CA . HIS A 1 602 ? -3.882 -5.541 4.581 1.00 89.50 602 HIS A CA 1
ATOM 4641 C C . HIS A 1 602 ? -3.288 -5.306 5.971 1.00 89.50 602 HIS A C 1
ATOM 4643 O O . HIS A 1 602 ? -2.086 -5.097 6.106 1.00 89.50 602 HIS A O 1
ATOM 4649 N N . VAL A 1 603 ? -4.124 -5.312 7.014 1.00 85.88 603 VAL A N 1
ATOM 4650 C CA . VAL A 1 603 ? -3.708 -4.915 8.372 1.00 85.88 603 VAL A CA 1
ATOM 4651 C C . VAL A 1 603 ? -2.914 -6.020 9.075 1.00 85.88 603 VAL A C 1
ATOM 4653 O O . VAL A 1 603 ? -1.855 -5.763 9.659 1.00 85.88 603 VAL A O 1
ATOM 4656 N N . ARG A 1 604 ? -3.424 -7.252 9.026 1.00 87.06 604 ARG A N 1
ATOM 4657 C CA . ARG A 1 604 ? -2.872 -8.399 9.758 1.00 87.06 604 ARG A CA 1
ATOM 4658 C C . ARG A 1 604 ? -1.677 -8.993 9.011 1.00 87.06 604 ARG A C 1
ATOM 4660 O O . ARG A 1 604 ? -1.703 -9.003 7.783 1.00 87.06 604 ARG A O 1
ATOM 4667 N N . PRO A 1 605 ? -0.622 -9.442 9.704 1.00 88.44 605 PRO A N 1
ATOM 4668 C CA . PRO A 1 605 ? 0.537 -10.032 9.059 1.00 88.44 605 PRO A CA 1
ATOM 4669 C C . PRO A 1 605 ? 0.255 -11.497 8.717 1.00 88.44 605 PRO A C 1
ATOM 4671 O O . PRO A 1 605 ? -0.582 -12.141 9.352 1.00 88.44 605 PRO A O 1
ATOM 4674 N N . ILE A 1 606 ? 1.013 -12.032 7.769 1.00 92.81 606 ILE A N 1
ATOM 4675 C CA . ILE A 1 606 ? 1.016 -13.458 7.446 1.00 92.81 606 ILE A CA 1
ATOM 4676 C C . ILE A 1 606 ? 2.238 -14.062 8.128 1.00 92.81 606 ILE A C 1
ATOM 4678 O O . ILE A 1 606 ? 3.359 -13.641 7.867 1.00 92.81 606 ILE A O 1
ATOM 4682 N N . ARG A 1 607 ? 2.062 -15.023 9.024 1.00 94.19 607 ARG A N 1
ATOM 4683 C CA . ARG A 1 607 ? 3.174 -15.707 9.682 1.00 94.19 607 ARG A CA 1
ATOM 4684 C C . ARG A 1 607 ? 3.601 -16.920 8.863 1.00 94.19 607 ARG A C 1
ATOM 4686 O O . ARG A 1 607 ? 2.787 -17.792 8.576 1.00 94.19 607 ARG A O 1
ATOM 4693 N N . LEU A 1 608 ? 4.881 -16.994 8.523 1.00 96.69 608 LEU A N 1
ATOM 4694 C CA . LEU A 1 608 ? 5.450 -18.143 7.832 1.00 96.69 608 LEU A CA 1
ATOM 4695 C C . LEU A 1 608 ? 5.622 -19.316 8.801 1.00 96.69 608 LEU A C 1
ATOM 4697 O O . LEU A 1 608 ? 6.090 -19.139 9.929 1.00 96.69 608 LEU A O 1
ATOM 4701 N N . GLU A 1 609 ? 5.282 -20.512 8.337 1.00 97.44 609 GLU A N 1
ATOM 4702 C CA . GLU A 1 609 ? 5.575 -21.789 8.987 1.00 97.44 609 GLU A CA 1
ATOM 4703 C C . GLU A 1 609 ? 6.279 -22.681 7.954 1.00 97.44 609 GLU A C 1
ATOM 4705 O O . GLU A 1 609 ? 5.685 -23.058 6.949 1.00 97.44 609 GLU A O 1
ATOM 4710 N N . VAL A 1 610 ? 7.572 -22.939 8.156 1.00 97.88 610 VAL A N 1
ATOM 4711 C CA . VAL A 1 610 ? 8.444 -23.665 7.216 1.00 97.88 610 VAL A CA 1
ATOM 4712 C C . VAL A 1 610 ? 8.671 -25.091 7.722 1.00 97.88 610 VAL A C 1
ATOM 4714 O O . VAL A 1 610 ? 8.935 -25.274 8.915 1.00 97.88 610 VAL A O 1
ATOM 4717 N N . GLU A 1 611 ? 8.545 -26.077 6.828 1.00 96.44 611 GLU A N 1
ATOM 4718 C CA . GLU A 1 611 ? 8.627 -27.521 7.131 1.00 96.44 611 GLU A CA 1
ATOM 4719 C C . GLU A 1 611 ? 10.046 -28.095 7.294 1.00 96.44 611 GLU A C 1
ATOM 4721 O O . GLU A 1 611 ? 11.002 -27.660 6.605 1.00 96.44 611 GLU A O 1
#

Secondary structure (DSSP, 8-state):
-----EEHHHHHHHHHHHHHHHHHHHHHHHHHTTSGGGGGGGGGGGGS--SSHHHHHHHHHHHHHHHHHHHHHHHHHTTGGGGT---HHHHHHTTS-THHHHHHHHHHHHHHHHHHHHHHHHHHHHHHTTSS-SHHHHHHHHHHHHHHHHHHHHHHHHHHHHHHHHHHGGGGSEEPPPPPPP---HHHHHHHHHHHHHHTTPPPP---------PPPPP----------------HHHHHHHHHHHHHHHHHHHHHH--EEEEEEE--GGGPPPSSS-TTSGGGTT-PPEEEEEBS-SSGGGTT-EEEEEEEEE-SSEEEEEEEEE-S-----SS-EEE-SSSEEE--SSGGGT---SS---EEEEEEE-----STTTTT-EESS--STTSPPPSSSSEE---SSS-EEEEEEETTTTGGGTB-EEEEE-SPPPPPHHHHTTSS---TTEEEPSEE-SEEESEEEEEE-TTSS-EEEEEEESEEESSHHHHHHHH-S----TTSPPPTT----EETTTEEE--HHHHHTSPTT-EE-SEEE-S--EEGGGS-EEEEEE-SSEEEEEEEEES----SSSPP--TT-EEEEEEESS-SS---B-SSPEEEEE-

pLDDT: mean 87.94, std 14.69, range [30.72, 98.75]

Foldseek 3Di:
DPQAADAPLCLVLVVLLVVLLLQLLLLLLLVQCLAQVSVVSLVVVVSHAFAPSVVSNVVSLLSNQLSVQLVVLLCVLLVVVVQQDDDPQLVVLCVPDDPSVLSSVLSVLVVLLVVLSVLLSVLVVCCFVQVDVWPVSSVSNVVSSVSVVVSVVVNQVSQCSNPHPSSVCNSVHHDHRDDDDPPQDPVNVVVVVVVVVVVVPDDDDDDDDDDDDDDDDDDDPDDPDPPDDCPPSPNSSNVSNVSSVVSSVVVVVCQVVPFAAAEAAEDAPVQDDDFALDCPGPQNPPFDWDKGKFAQFAPQVVTRIKIWTWHWYDHQWKIKIKIKIFFQAQFQQAQWWAFAPVGIDTDFDCVFLPKTRQRFGKKKKKKWDLDPQFWPCNQFWTAAQPSDPPFHGFSSRGTAGAHPAAKIWMWMDGSAFQAVVFAIFTWIHYAFDHDDPCCRLVAHGRHGRTDGDPWDGQKDFQWDWDWDCPPVRTTTDTDHGQKDFPDLVVQDVLQPDDDSGSSHHGDPNRHQEAEPVRIDGDDPVVVVPDDRRRMHHRMYGGDHTDDPRGQKTWHWDDDDSMIIIMIMGTQPPPDSNYDRQAFSMWMWMWIHHSISPRITGGTGTHTYHYD

Radius of gyration: 34.26 Å; chains: 1; bounding box: 94×63×114 Å